Protein 3N07 (pdb70)

Secondary structure (DSSP, 8-state):
---EE-SSSEE-HHHHHHHHT--EEEE-STTTTS-S----TTS-------TTHHHHHHH---S-EEEEE-SS--HHHHH--TT---EEE-S-SSHHHHHHHHHHHH---GGGEEEEESSGGGTT---SSEEEE-TTS-HHHHHH-SEE-SSPTTTTHHHHHHHHHHHHTTSS---/--SEE-SSSEE-HHHHHHHHH--EEEE-STTTTS-SEE--TTS-----EEHHHHHHHHH---S-EEEEE-SS--HHHHH--TT---EEE-S-S-HHHHHHHHHHHHT--GGGEEEEESSGGGTT---SSEEEE-TTS-HHHHHH-SEE-SSPTTTTHHHHHHHHHHHHTT--/---EE-SSSEE-HHHHHHHHT--EEEE-STTTTS-SEE--TTS-------HHHHHHHHH---S-EEEEE-SS--HHHHH--TT---EEE-S-S-HHHHHHHHHHHH---GGGEEEEESSGGGTT---SSEEEE-TTS-HHHHHH-SEE-SSPTTTTHHHHHHHHHHHHTT--/--EE-SSSEE-HHHHHHHHT--EEEE--TTTTS-S----TTS-----EEHHHHHHHHH---S-EEEEE-SS--HHHHH--TTS--EEE-S-S-HHHHHHHHHHHHT--GGGEEEEESSGGGTT---SSEEEE-TTS-HHHHHH-SEE-SSPTTTTHHHHHHHHHHHHTT-TT-

Nearest PDB structures (foldseek):
  3n07-assembly1_A-1  TM=1.003E+00  e=1.003E-32  Vibrio cholerae
  3hyc-assembly3_E  TM=9.824E-01  e=2.670E-24  Escherichia coli B
  4nav-assembly1_D  TM=9.646E-01  e=1.075E-17  Xanthomonas campestris pv. campestris str. ATCC 33913
  2p9j-assembly1_H  TM=9.123E-01  e=9.333E-15  Aquifex aeolicus VF5
  2p9j-assembly1_F  TM=9.294E-01  e=1.301E-13  Aquifex aeolicus VF5

B-factor: mean 29.82, std 9.42, range [8.04, 76.94]

Foldseek 3Di:
DQWDDAPQGTAHVLLLVLLQQAQEEEEEPQFAQFVNDWDDPVPDIDTAGAPLLLVLLLVNCVNHAYAYAYLADDVNVVVVVVSVHDHYHYNDPQCVVSLVVVCVVPVDAQSNYAYEDQEDSRCVVVRHDAQEHEQNGDVVSVVVGSYYAPDTHRHCSSSRSSRSSCVSNVNHDDD/DCWDDAPAGTHGPVQLLLLQLAQEEEEEPAFAQFVNDWDDPVPDTDTAGDPLLLVLLLVCCVNHAYAYAYLADDPVVVVVVVSVHDRYHYNDQQVVVSLVVVCVVVVDAQSNYEYEDQEDSRCVNVRHNAYEHEQNGDVVSVVVGPYYAPATHRHCSSSSSSRSSCVSNVND/DQWDDAPAGTAHVVQLVLLQQAQEEEEEPQFAQFVNDWDDPVPDTDTAGEPLLLVLLLVNCVNRAYAYAYLADDPNVVVVVVSVHDHYHYNDPQRVVSVVVVCVVPVDAQSNYAYEYQEDSRPVNVRHNAQEHEQNGDVVSVVVGSYYAPDTHRHCSNSRSSSSSCVSNVND/DWDDFPAGTARVVLLVLLQQAQEEEEEPQFAQWLNDWDDDVPDTDTAGEPLLLVLLLLLCVNHAYAYAYLADDVVVVVVVVSVHDHYHYVDPPSVVSVVCVCVVVVPALSNYEYEYQEDVCVVVVSHNAYEYEQNGDVVSVVVGSYYAPDTHNHCSSSRSSRSSCVSNVRNDD

InterPro domains:
  IPR010023 KdsC family [PIRSF006118] (13-181)
  IPR010023 KdsC family [SFLDG01138] (20-177)
  IPR010023 KdsC family [TIGR01670] (23-175)
  IPR023214 HAD superfamily [G3DSA:3.40.50.1000] (1-185)
  IPR036412 HAD-like superfamily [SSF56784] (21-178)
  IPR050793 CMP-NeuNAc synthase [PTHR21485] (20-174)

Solvent-accessible surface area: 29106 Å² total

Structure (mmCIF, N/CA/C/O backbone):
data_3N07
#
_entry.id   3N07
#
_cell.length_a   63.946
_cell.length_b   77.109
_cell.length_c   78.500
_cell.angle_alpha   90.000
_cell.angle_beta   106.650
_cell.angle_gamma   90.000
#
_symmetry.space_group_name_H-M   'P 1 21 1'
#
loop_
_entity.id
_entity.type
_entity.pdbx_description
1 polymer '3-deoxy-D-manno-octulosonate 8-phosphate phosphatase'
2 non-polymer 'MAGNESIUM ION'
3 water water
#
loop_
_atom_site.group_PDB
_atom_site.id
_atom_site.type_symbol
_atom_site.label_atom_id
_atom_site.label_alt_id
_atom_site.label_comp_id
_atom_site.label_asym_id
_atom_site.label_entity_id
_atom_site.label_seq_id
_atom_site.pdbx_PDB_ins_code
_atom_site.Cartn_x
_atom_site.Cartn_y
_atom_site.Cartn_z
_atom_site.occupancy
_atom_site.B_iso_or_equiv
_atom_site.auth_seq_id
_atom_site.auth_comp_id
_atom_site.auth_asym_id
_atom_site.auth_atom_id
_atom_site.pdbx_PDB_model_num
ATOM 1 N N . SER A 1 4 ? 68.269 -5.111 57.128 1.00 48.83 2 SER A N 1
ATOM 2 C CA . SER A 1 4 ? 67.094 -4.211 57.346 1.00 46.79 2 SER A CA 1
ATOM 3 C C . SER A 1 4 ? 67.544 -2.755 57.371 1.00 45.90 2 SER A C 1
ATOM 4 O O . SER A 1 4 ? 68.565 -2.415 57.977 1.00 46.64 2 SER A O 1
ATOM 7 N N . SER A 1 5 ? 66.768 -1.896 56.723 1.00 44.48 3 SER A N 1
ATOM 8 C CA . SER A 1 5 ? 67.059 -0.467 56.732 1.00 43.06 3 SER A CA 1
ATOM 9 C C . SER A 1 5 ? 65.880 0.348 57.277 1.00 39.53 3 SER A C 1
ATOM 10 O O . SER A 1 5 ? 65.929 1.564 57.253 1.00 38.85 3 SER A O 1
ATOM 13 N N . THR A 1 6 ? 64.833 -0.303 57.788 1.00 37.43 4 THR A N 1
ATOM 14 C CA . THR A 1 6 ? 63.615 0.462 58.107 1.00 34.40 4 THR A CA 1
ATOM 15 C C . THR A 1 6 ? 63.671 1.272 59.411 1.00 33.68 4 THR A C 1
ATOM 16 O O . THR A 1 6 ? 64.433 0.955 60.338 1.00 34.42 4 THR A O 1
ATOM 20 N N . VAL A 1 7 ? 62.828 2.304 59.449 1.00 31.43 5 VAL A N 1
ATOM 21 C CA . VAL A 1 7 ? 62.664 3.180 60.598 1.00 30.61 5 VAL A CA 1
ATOM 22 C C . VAL A 1 7 ? 61.256 2.974 61.173 1.00 28.42 5 VAL A C 1
ATOM 23 O O . VAL A 1 7 ? 60.273 2.901 60.425 1.00 28.12 5 VAL A O 1
ATOM 27 N N . SER A 1 8 ? 61.163 2.848 62.499 1.00 27.55 6 SER A N 1
ATOM 28 C CA . SER A 1 8 ? 59.868 2.697 63.150 1.00 26.45 6 SER A CA 1
ATOM 29 C C . SER A 1 8 ? 59.045 3.982 63.125 1.00 25.57 6 SER A C 1
ATOM 30 O O . SER A 1 8 ? 59.574 5.098 63.312 1.00 25.79 6 SER A O 1
ATOM 33 N N . THR A 1 9 ? 57.741 3.816 62.934 1.00 23.57 7 THR A N 1
ATOM 34 C CA . THR A 1 9 ? 56.778 4.923 63.084 1.00 22.73 7 THR A CA 1
ATOM 35 C C . THR A 1 9 ? 55.819 4.521 64.193 1.00 23.18 7 THR A C 1
ATOM 36 O O . THR A 1 9 ? 55.998 3.481 64.833 1.00 24.96 7 THR A O 1
ATOM 40 N N . LEU A 1 10 ? 54.780 5.319 64.419 1.00 23.22 8 LEU A N 1
ATOM 41 C CA . LEU A 1 10 ? 53.769 4.942 65.402 1.00 23.75 8 LEU A CA 1
ATOM 42 C C . LEU A 1 10 ? 52.898 3.794 64.928 1.00 24.27 8 LEU A C 1
ATOM 43 O O . LEU A 1 10 ? 52.111 3.234 65.714 1.00 25.65 8 LEU A O 1
ATOM 48 N N . TYR A 1 11 ? 52.996 3.466 63.640 1.00 23.35 9 TYR A N 1
ATOM 49 C CA . TYR A 1 11 ? 52.078 2.504 63.027 1.00 24.14 9 TYR A CA 1
ATOM 50 C C . TYR A 1 11 ? 52.780 1.250 62.474 1.00 26.02 9 TYR A C 1
ATOM 51 O O . TYR A 1 11 ? 52.104 0.238 62.199 1.00 27.65 9 TYR A O 1
ATOM 60 N N . GLY A 1 12 ? 54.104 1.302 62.349 1.00 25.95 10 GLY A N 1
ATOM 61 C CA . GLY A 1 12 ? 54.845 0.223 61.696 1.00 27.60 10 GLY A CA 1
ATOM 62 C C . GLY A 1 12 ? 56.229 0.659 61.290 1.00 28.82 10 GLY A C 1
ATOM 63 O O . GLY A 1 12 ? 56.854 1.508 61.965 1.00 29.14 10 GLY A O 1
ATOM 64 N N . GLU A 1 13 ? 56.726 0.058 60.207 1.00 29.17 11 GLU A N 1
ATOM 65 C CA . GLU A 1 13 ? 58.076 0.341 59.702 1.00 29.07 11 GLU A CA 1
ATOM 66 C C . GLU A 1 13 ? 58.003 0.959 58.312 1.00 29.24 11 GLU A C 1
ATOM 67 O O . GLU A 1 13 ? 57.169 0.553 57.481 1.00 29.94 11 GLU A O 1
ATOM 73 N N . VAL A 1 14 ? 58.884 1.913 58.039 1.00 29.02 12 VAL A N 1
ATOM 74 C CA . VAL A 1 14 ? 59.006 2.477 56.704 1.00 30.17 12 VAL A CA 1
ATOM 75 C C . VAL A 1 14 ? 60.486 2.631 56.308 1.00 31.85 12 VAL A C 1
ATOM 76 O O . VAL A 1 14 ? 61.373 2.675 57.165 1.00 31.68 12 VAL A O 1
ATOM 80 N N . GLU A 1 15 ? 60.733 2.745 55.008 1.00 33.70 13 GLU A N 1
ATOM 81 C CA . GLU A 1 15 ? 62.069 3.022 54.505 1.00 35.39 13 GLU A CA 1
ATOM 82 C C . GLU A 1 15 ? 62.444 4.470 54.797 1.00 34.83 13 GLU A C 1
ATOM 83 O O . GLU A 1 15 ? 61.579 5.354 54.728 1.00 33.67 13 GLU A O 1
ATOM 89 N N . PRO A 1 16 ? 63.731 4.726 55.124 1.00 36.17 14 PRO A N 1
ATOM 90 C CA . PRO A 1 16 ? 64.147 6.106 55.348 1.00 35.86 14 PRO A CA 1
ATOM 91 C C . PRO A 1 16 ? 63.816 6.996 54.144 1.00 35.96 14 PRO A C 1
ATOM 92 O O . PRO A 1 16 ? 63.505 8.163 54.334 1.00 35.59 14 PRO A O 1
ATOM 96 N N . SER A 1 17 ? 63.886 6.442 52.928 1.00 36.55 15 SER A N 1
ATOM 97 C CA . SER A 1 17 ? 63.487 7.173 51.718 1.00 36.23 15 SER A CA 1
ATOM 98 C C . SER A 1 17 ? 62.089 7.826 51.836 1.00 33.84 15 SER A C 1
ATOM 99 O O . SER A 1 17 ? 61.894 8.956 51.391 1.00 33.83 15 SER A O 1
ATOM 102 N N . LEU A 1 18 ? 61.138 7.129 52.447 1.00 32.34 16 LEU A N 1
ATOM 103 C CA . LEU A 1 18 ? 59.772 7.665 52.608 1.00 31.10 16 LEU A CA 1
ATOM 104 C C . LEU A 1 18 ? 59.736 8.832 53.602 1.00 30.21 16 LEU A C 1
ATOM 105 O O . LEU A 1 18 ? 59.051 9.837 53.380 1.00 29.76 16 LEU A O 1
ATOM 110 N N . LEU A 1 19 ? 60.494 8.715 54.694 1.00 29.85 17 LEU A N 1
ATOM 111 C CA . LEU A 1 19 ? 60.586 9.806 55.662 1.00 29.81 17 LEU A CA 1
ATOM 112 C C . LEU A 1 19 ? 61.239 11.024 55.056 1.00 30.23 17 LEU A C 1
ATOM 113 O O . LEU A 1 19 ? 60.833 12.131 55.357 1.00 29.76 17 LEU A O 1
ATOM 118 N N . GLU A 1 20 ? 62.230 10.825 54.185 1.00 30.57 18 GLU A N 1
ATOM 119 C CA . GLU A 1 20 ? 62.824 11.943 53.434 1.00 32.47 18 GLU A CA 1
ATOM 120 C C . GLU A 1 20 ? 61.802 12.686 52.576 1.00 30.99 18 GLU A C 1
ATOM 121 O O . GLU A 1 20 ? 61.796 13.930 52.535 1.00 31.63 18 GLU A O 1
ATOM 127 N N . ILE A 1 21 ? 60.953 11.931 51.882 1.00 29.21 19 ILE A N 1
ATOM 128 C CA . ILE A 1 21 ? 59.900 12.544 51.092 1.00 29.10 19 ILE A CA 1
ATOM 129 C C . ILE A 1 21 ? 58.950 13.315 52.037 1.00 27.26 19 ILE A C 1
ATOM 130 O O . ILE A 1 21 ? 58.665 14.515 51.825 1.00 26.65 19 ILE A O 1
ATOM 135 N N . ALA A 1 22 ? 58.495 12.630 53.083 1.00 26.46 20 ALA A N 1
ATOM 136 C CA . ALA A 1 22 ? 57.500 13.196 54.004 1.00 25.68 20 ALA A CA 1
ATOM 137 C C . ALA A 1 22 ? 57.989 14.482 54.685 1.00 25.94 20 ALA A C 1
ATOM 138 O O . ALA A 1 22 ? 57.206 15.427 54.895 1.00 25.29 20 ALA A O 1
ATOM 140 N N . LYS A 1 23 ? 59.287 14.526 55.009 1.00 27.35 21 LYS A N 1
ATOM 141 C CA . LYS A 1 23 ? 59.892 15.697 55.676 1.00 28.50 21 LYS A CA 1
ATOM 142 C C . LYS A 1 23 ? 59.682 17.013 54.909 1.00 29.26 21 LYS A C 1
ATOM 143 O O . LYS A 1 23 ? 59.510 18.089 55.502 1.00 29.73 21 LYS A O 1
ATOM 149 N N . GLN A 1 24 ? 59.707 16.925 53.586 1.00 30.36 22 GLN A N 1
ATOM 150 C CA . GLN A 1 24 ? 59.718 18.123 52.773 1.00 31.31 22 GLN A CA 1
ATOM 151 C C . GLN A 1 24 ? 58.391 18.392 52.030 1.00 31.02 22 GLN A C 1
ATOM 152 O O . GLN A 1 24 ? 58.337 19.243 51.150 1.00 32.51 22 GLN A O 1
ATOM 158 N N . ILE A 1 25 ? 57.311 17.736 52.456 1.00 29.36 23 ILE A N 1
ATOM 159 C CA . ILE A 1 25 ? 55.987 18.000 51.897 1.00 28.25 23 ILE A CA 1
ATOM 160 C C . ILE A 1 25 ? 55.549 19.413 52.248 1.00 28.47 23 ILE A C 1
ATOM 161 O O . ILE A 1 25 ? 55.694 19.837 53.403 1.00 27.08 23 ILE A O 1
ATOM 166 N N . LYS A 1 26 ? 55.042 20.146 51.252 1.00 28.39 24 LYS A N 1
ATOM 167 C CA . LYS A 1 26 ? 54.460 21.483 51.481 1.00 28.92 24 LYS A CA 1
ATOM 168 C C . LYS A 1 26 ? 52.987 21.547 51.092 1.00 27.89 24 LYS A C 1
ATOM 169 O O . LYS A 1 26 ? 52.324 22.563 51.368 1.00 27.95 24 LYS A O 1
ATOM 175 N N . LEU A 1 27 ? 52.500 20.496 50.423 1.00 26.85 25 LEU A N 1
ATOM 176 C CA . LEU A 1 27 ? 51.108 20.401 49.969 1.00 25.75 25 LEU A CA 1
ATOM 177 C C . LEU A 1 27 ? 50.604 18.967 50.116 1.00 25.22 25 LEU A C 1
ATOM 178 O O . LEU A 1 27 ? 51.236 18.034 49.616 1.00 24.87 25 LEU A O 1
ATOM 183 N N . LEU A 1 28 ? 49.477 18.809 50.801 1.00 23.50 26 LEU A N 1
ATOM 184 C CA . LEU A 1 28 ? 48.849 17.504 50.947 1.00 23.75 26 LEU A CA 1
ATOM 185 C C . LEU A 1 28 ? 47.453 17.580 50.366 1.00 23.29 26 LEU A C 1
ATOM 186 O O . LEU A 1 28 ? 46.625 18.370 50.837 1.00 24.31 26 LEU A O 1
ATOM 191 N N . ILE A 1 29 ? 47.204 16.778 49.338 1.00 23.32 27 ILE A N 1
ATOM 192 C CA . ILE A 1 29 ? 45.905 16.749 48.664 1.00 22.94 27 ILE A CA 1
ATOM 193 C C . ILE A 1 29 ? 45.178 15.477 49.060 1.00 22.83 27 ILE A C 1
ATOM 194 O O . ILE A 1 29 ? 45.765 14.382 49.023 1.00 24.02 27 ILE A O 1
ATOM 199 N N . CYS A 1 30 ? 43.904 15.599 49.438 1.00 22.00 28 CYS A N 1
ATOM 200 C CA . CYS A 1 30 ? 43.149 14.418 49.876 1.00 21.80 28 CYS A CA 1
ATOM 201 C C . CYS A 1 30 ? 41.882 14.250 49.067 1.00 21.89 28 CYS A C 1
ATOM 202 O O . CYS A 1 30 ? 41.186 15.227 48.772 1.00 22.22 28 CYS A O 1
ATOM 205 N N . ASP A 1 31 ? 41.600 13.005 48.710 1.00 22.35 29 ASP A N 1
ATOM 206 C CA . ASP A 1 31 ? 40.244 12.579 48.397 1.00 22.14 29 ASP A CA 1
ATOM 207 C C . ASP A 1 31 ? 39.373 12.627 49.669 1.00 21.07 29 ASP A C 1
ATOM 208 O O . ASP A 1 31 ? 39.900 12.681 50.803 1.00 21.26 29 ASP A O 1
ATOM 213 N N . VAL A 1 32 ? 38.043 12.620 49.513 1.00 19.82 30 VAL A N 1
ATOM 214 C CA . VAL A 1 32 ? 37.146 12.593 50.686 1.00 19.23 30 VAL A CA 1
ATOM 215 C C . VAL A 1 32 ? 36.593 11.207 50.979 1.00 19.68 30 VAL A C 1
ATOM 216 O O . VAL A 1 32 ? 36.890 10.617 52.023 1.00 19.02 30 VAL A O 1
ATOM 220 N N . ASP A 1 33 ? 35.801 10.675 50.068 1.00 19.95 31 ASP A N 1
ATOM 221 C CA . ASP A 1 33 ? 35.079 9.423 50.372 1.00 20.14 31 ASP A CA 1
ATOM 222 C C . ASP A 1 33 ? 36.022 8.240 50.371 1.00 21.26 31 ASP A C 1
ATOM 223 O O . ASP A 1 33 ? 36.701 7.964 49.374 1.00 23.48 31 ASP A O 1
ATOM 228 N N . GLY A 1 34 ? 36.086 7.551 51.498 1.00 20.26 32 GLY A N 1
ATOM 229 C CA . GLY A 1 34 ? 37.009 6.433 51.634 1.00 20.58 32 GLY A CA 1
ATOM 230 C C . GLY A 1 34 ? 38.346 6.837 52.255 1.00 19.73 32 GLY A C 1
ATOM 231 O O . GLY A 1 34 ? 39.166 5.963 52.564 1.00 19.84 32 GLY A O 1
ATOM 232 N N . VAL A 1 35 ? 38.556 8.141 52.444 1.00 18.59 33 VAL A N 1
ATOM 233 C CA . VAL A 1 35 ? 39.804 8.682 53.033 1.00 18.62 33 VAL A CA 1
ATOM 234 C C . VAL A 1 35 ? 39.470 9.457 54.334 1.00 18.27 33 VAL A C 1
ATOM 235 O O . VAL A 1 35 ? 39.819 9.017 55.439 1.00 19.08 33 VAL A O 1
ATOM 239 N N . PHE A 1 36 ? 38.789 10.586 54.213 1.00 18.22 34 PHE A N 1
ATOM 240 C CA . PHE A 1 36 ? 38.220 11.268 55.390 1.00 16.98 34 PHE A CA 1
ATOM 241 C C . PHE A 1 36 ? 36.991 10.521 55.939 1.00 18.13 34 PHE A C 1
ATOM 242 O O . PHE A 1 36 ? 36.758 10.528 57.138 1.00 18.09 34 PHE A O 1
ATOM 250 N N . SER A 1 37 ? 36.248 9.837 55.060 1.00 19.52 35 SER A N 1
ATOM 251 C CA . SER A 1 37 ? 35.061 9.058 55.498 1.00 21.19 35 SER A CA 1
ATOM 252 C C . SER A 1 37 ? 35.343 7.574 55.374 1.00 22.33 35 SER A C 1
ATOM 253 O O . SER A 1 37 ? 36.345 7.175 54.789 1.00 22.27 35 SER A O 1
ATOM 256 N N . ASP A 1 38 ? 34.444 6.748 55.904 1.00 24.69 36 ASP A N 1
ATOM 257 C CA . ASP A 1 38 ? 34.560 5.288 55.727 1.00 26.64 36 ASP A CA 1
ATOM 258 C C . ASP A 1 38 ? 34.100 4.762 54.350 1.00 26.54 36 ASP A C 1
ATOM 259 O O . ASP A 1 38 ? 33.923 3.551 54.175 1.00 29.02 36 ASP A O 1
ATOM 264 N N . GLY A 1 39 ? 33.916 5.655 53.371 1.00 23.22 37 GLY A N 1
ATOM 265 C CA . GLY A 1 39 ? 33.440 5.277 52.049 1.00 22.04 37 GLY A CA 1
ATOM 266 C C . GLY A 1 39 ? 31.930 5.101 51.903 1.00 21.28 37 GLY A C 1
ATOM 267 O O . GLY A 1 39 ? 31.429 4.844 50.811 1.00 22.35 37 GLY A O 1
ATOM 268 N N . LEU A 1 40 ? 31.188 5.219 52.999 1.00 19.35 38 LEU A N 1
ATOM 269 C CA . LEU A 1 40 ? 29.741 5.079 52.909 1.00 19.09 38 LEU A CA 1
ATOM 270 C C . LEU A 1 40 ? 29.044 6.401 52.651 1.00 18.75 38 LEU A C 1
ATOM 271 O O . LEU A 1 40 ? 29.518 7.454 53.092 1.00 19.27 38 LEU A O 1
ATOM 276 N N . ILE A 1 41 ? 27.920 6.323 51.954 1.00 18.79 39 ILE A N 1
ATOM 277 C CA . ILE A 1 41 ? 27.015 7.425 51.728 1.00 19.27 39 ILE A CA 1
ATOM 278 C C . ILE A 1 41 ? 25.727 6.994 52.421 1.00 19.65 39 ILE A C 1
ATOM 279 O O . ILE A 1 41 ? 25.139 5.990 52.032 1.00 20.72 39 ILE A O 1
ATOM 284 N N . TYR A 1 42 ? 25.289 7.755 53.432 1.00 19.51 40 TYR A N 1
ATOM 285 C CA . TYR A 1 42 ? 24.019 7.510 54.122 1.00 19.26 40 TYR A CA 1
ATOM 286 C C . TYR A 1 42 ? 22.935 8.277 53.414 1.00 20.91 40 TYR A C 1
ATOM 287 O O . TYR A 1 42 ? 23.008 9.502 53.340 1.00 21.73 40 TYR A O 1
ATOM 312 N N . GLY A 1 44 ? 18.668 8.972 52.788 1.00 22.89 42 GLY A N 1
ATOM 313 C CA . GLY A 1 44 ? 17.345 8.878 53.435 1.00 23.46 42 GLY A CA 1
ATOM 314 C C . GLY A 1 44 ? 16.170 9.055 52.476 1.00 24.99 42 GLY A C 1
ATOM 315 O O . GLY A 1 44 ? 16.339 9.507 51.332 1.00 24.87 42 GLY A O 1
ATOM 316 N N . ASN A 1 45 ? 14.971 8.716 52.947 1.00 25.55 43 ASN A N 1
ATOM 317 C CA . ASN A 1 45 ? 13.779 8.723 52.111 1.00 28.40 43 ASN A CA 1
ATOM 318 C C . ASN A 1 45 ? 13.285 10.125 51.788 1.00 29.52 43 ASN A C 1
ATOM 319 O O . ASN A 1 45 ? 12.491 10.289 50.864 1.00 29.38 43 ASN A O 1
ATOM 324 N N . GLN A 1 46 ? 13.767 11.130 52.536 1.00 29.88 44 GLN A N 1
ATOM 325 C CA . GLN A 1 46 ? 13.475 12.543 52.188 1.00 31.39 44 GLN A CA 1
ATOM 326 C C . GLN A 1 46 ? 14.639 13.186 51.434 1.00 29.86 44 GLN A C 1
ATOM 327 O O . GLN A 1 46 ? 14.721 14.415 51.327 1.00 30.70 44 GLN A O 1
ATOM 333 N N . GLY A 1 47 ? 15.529 12.364 50.901 1.00 28.02 45 GLY A N 1
ATOM 334 C CA . GLY A 1 47 ? 16.723 12.853 50.205 1.00 27.10 45 GLY A CA 1
ATOM 335 C C . GLY A 1 47 ? 17.789 13.394 51.138 1.00 26.31 45 GLY A C 1
ATOM 336 O O . GLY A 1 47 ? 18.701 14.085 50.673 1.00 26.37 45 GLY A O 1
ATOM 337 N N . GLU A 1 48 ? 17.696 13.081 52.442 1.00 25.31 46 GLU A N 1
ATOM 338 C CA . GLU A 1 48 ? 18.780 13.402 53.392 1.00 25.29 46 GLU A CA 1
ATOM 339 C C . GLU A 1 48 ? 20.039 12.663 52.982 1.00 23.52 46 GLU A C 1
ATOM 340 O O . GLU A 1 48 ? 19.967 11.587 52.354 1.00 22.30 46 GLU A O 1
ATOM 346 N N . GLU A 1 49 ? 21.179 13.263 53.279 1.00 21.33 47 GLU A N 1
ATOM 347 C CA . GLU A 1 49 ? 22.448 12.575 53.089 1.00 21.25 47 GLU A CA 1
ATOM 348 C C . GLU A 1 49 ? 23.346 12.837 54.291 1.00 21.10 47 GLU A C 1
ATOM 349 O O . GLU A 1 49 ? 23.429 13.979 54.764 1.00 21.88 47 GLU A O 1
ATOM 355 N N . LEU A 1 50 ? 24.027 11.804 54.776 1.00 19.18 48 LEU A N 1
ATOM 356 C CA . LEU A 1 50 ? 25.058 11.980 55.825 1.00 18.25 48 LEU A CA 1
ATOM 357 C C . LEU A 1 50 ? 26.380 11.421 55.330 1.00 17.96 48 LEU A C 1
ATOM 358 O O . LEU A 1 50 ? 26.386 10.575 54.447 1.00 17.62 48 LEU A O 1
ATOM 363 N N . LYS A 1 51 ? 27.481 11.901 55.906 1.00 18.36 49 LYS A N 1
ATOM 364 C CA . LYS A 1 51 ? 28.802 11.326 55.664 1.00 18.75 49 LYS A CA 1
ATOM 365 C C . LYS A 1 51 ? 29.537 11.357 57.004 1.00 19.06 49 LYS A C 1
ATOM 366 O O . LYS A 1 51 ? 29.256 12.261 57.840 1.00 18.74 49 LYS A O 1
ATOM 372 N N . THR A 1 52 ? 30.411 10.367 57.270 1.00 18.67 50 THR A N 1
ATOM 373 C CA . THR A 1 52 ? 31.140 10.401 58.564 1.00 19.21 50 THR A CA 1
ATOM 374 C C . THR A 1 52 ? 32.556 10.961 58.418 1.00 18.30 50 THR A C 1
ATOM 375 O O . THR A 1 52 ? 33.199 10.841 57.363 1.00 18.94 50 THR A O 1
ATOM 379 N N . PHE A 1 53 ? 33.011 11.631 59.471 1.00 18.54 51 PHE A N 1
ATOM 380 C CA . PHE A 1 53 ? 34.388 12.105 59.618 1.00 17.61 51 PHE A CA 1
ATOM 381 C C . PHE A 1 53 ? 34.910 11.637 60.985 1.00 17.74 51 PHE A C 1
ATOM 382 O O . PHE A 1 53 ? 34.133 11.468 61.948 1.00 18.36 51 PHE A O 1
ATOM 390 N N . HIS A 1 54 ? 36.219 11.435 61.066 1.00 17.86 52 HIS A N 1
ATOM 391 C CA . HIS A 1 54 ? 36.775 10.902 62.306 1.00 18.79 52 HIS A CA 1
ATOM 392 C C . HIS A 1 54 ? 37.307 12.017 63.184 1.00 19.76 52 HIS A C 1
ATOM 393 O O . HIS A 1 54 ? 38.024 12.907 62.707 1.00 19.09 52 HIS A O 1
ATOM 400 N N . THR A 1 55 ? 36.995 11.931 64.466 1.00 19.72 53 THR A N 1
ATOM 401 C CA . THR A 1 55 ? 37.301 12.988 65.422 1.00 23.72 53 THR A CA 1
ATOM 402 C C . THR A 1 55 ? 38.794 13.284 65.556 1.00 24.01 53 THR A C 1
ATOM 403 O O . THR A 1 55 ? 39.148 14.409 65.891 1.00 27.19 53 THR A O 1
ATOM 407 N N . ARG A 1 56 ? 39.669 12.304 65.322 1.00 20.55 54 ARG A N 1
ATOM 408 C CA . ARG A 1 56 ? 41.098 12.565 65.537 1.00 21.33 54 ARG A CA 1
ATOM 409 C C . ARG A 1 56 ? 41.802 13.076 64.268 1.00 20.18 54 ARG A C 1
ATOM 410 O O . ARG A 1 56 ? 42.962 13.461 64.334 1.00 19.69 54 ARG A O 1
ATOM 418 N N . ASP A 1 57 ? 41.100 13.146 63.140 1.00 19.29 55 ASP A N 1
ATOM 419 C CA . ASP A 1 57 ? 41.764 13.625 61.888 1.00 19.19 55 ASP A CA 1
ATOM 420 C C . ASP A 1 57 ? 41.996 15.127 61.914 1.00 19.38 55 ASP A C 1
ATOM 421 O O . ASP A 1 57 ? 43.012 15.620 61.408 1.00 18.54 55 ASP A O 1
ATOM 426 N N . GLY A 1 58 ? 41.062 15.879 62.505 1.00 20.90 56 GLY A N 1
ATOM 427 C CA . GLY A 1 58 ? 41.223 17.338 62.593 1.00 22.49 56 GLY A CA 1
ATOM 428 C C . GLY A 1 58 ? 42.485 17.826 63.274 1.00 22.47 56 GLY A C 1
ATOM 429 O O . GLY A 1 58 ? 43.115 18.781 62.802 1.00 23.15 56 GLY A O 1
ATOM 430 N N . TYR A 1 59 ? 42.866 17.195 64.387 1.00 21.47 57 TYR A N 1
ATOM 431 C CA . TYR A 1 59 ? 44.093 17.580 65.071 1.00 22.47 57 TYR A CA 1
ATOM 432 C C . TYR A 1 59 ? 45.297 17.418 64.122 1.00 20.73 57 TYR A C 1
ATOM 433 O O . TYR A 1 59 ? 46.218 18.255 64.108 1.00 21.05 57 TYR A O 1
ATOM 442 N N . GLY A 1 60 ? 45.278 16.360 63.314 1.00 20.26 58 GLY A N 1
ATOM 443 C CA . GLY A 1 60 ? 46.403 16.089 62.430 1.00 19.29 58 GLY A CA 1
ATOM 444 C C . GLY A 1 60 ? 46.479 17.098 61.297 1.00 19.32 58 GLY A C 1
ATOM 445 O O . GLY A 1 60 ? 47.569 17.588 60.964 1.00 20.22 58 GLY A O 1
ATOM 446 N N . VAL A 1 61 ? 45.319 17.385 60.689 1.00 18.15 59 VAL A N 1
ATOM 447 C CA . VAL A 1 61 ? 45.266 18.366 59.600 1.00 19.76 59 VAL A CA 1
ATOM 448 C C . VAL A 1 61 ? 45.677 19.728 60.127 1.00 20.16 59 VAL A C 1
ATOM 449 O O . VAL A 1 61 ? 46.477 20.407 59.500 1.00 21.14 59 VAL A O 1
ATOM 453 N N . LYS A 1 62 ? 45.148 20.124 61.282 1.00 19.94 60 LYS A N 1
ATOM 454 C CA . LYS A 1 62 ? 45.545 21.407 61.862 1.00 22.12 60 LYS A CA 1
ATOM 455 C C . LYS A 1 62 ? 47.036 21.477 62.170 1.00 21.92 60 LYS A C 1
ATOM 456 O O . LYS A 1 62 ? 47.658 22.526 61.984 1.00 22.98 60 LYS A O 1
ATOM 462 N N . ALA A 1 63 ? 47.611 20.365 62.657 1.00 20.76 61 ALA A N 1
ATOM 463 C CA . ALA A 1 63 ? 49.029 20.344 62.981 1.00 20.79 61 ALA A CA 1
ATOM 464 C C . ALA A 1 63 ? 49.853 20.602 61.720 1.00 20.82 61 ALA A C 1
ATOM 465 O O . ALA A 1 63 ? 50.858 21.323 61.756 1.00 20.89 61 ALA A O 1
ATOM 467 N N . LEU A 1 64 ? 49.422 20.005 60.601 1.00 20.35 62 LEU A N 1
ATOM 468 C CA . LEU A 1 64 ? 50.096 20.223 59.317 1.00 22.71 62 LEU A CA 1
ATOM 469 C C . LEU A 1 64 ? 49.967 21.661 58.835 1.00 22.13 62 LEU A C 1
ATOM 470 O O . LEU A 1 64 ? 50.954 22.283 58.411 1.00 22.89 62 LEU A O 1
ATOM 483 N N . ASN A 1 66 ? 49.486 24.273 60.679 1.00 23.60 64 ASN A N 1
ATOM 484 C CA . ASN A 1 66 ? 50.300 25.093 61.563 1.00 25.65 64 ASN A CA 1
ATOM 485 C C . ASN A 1 66 ? 51.790 24.990 61.238 1.00 26.17 64 ASN A C 1
ATOM 486 O O . ASN A 1 66 ? 52.559 25.890 61.586 1.00 27.28 64 ASN A O 1
ATOM 491 N N . ALA A 1 67 ? 52.196 23.891 60.599 1.00 25.81 65 ALA A N 1
ATOM 492 C CA . ALA A 1 67 ? 53.570 23.735 60.076 1.00 27.27 65 ALA A CA 1
ATOM 493 C C . ALA A 1 67 ? 53.769 24.441 58.737 1.00 28.46 65 ALA A C 1
ATOM 494 O O . ALA A 1 67 ? 54.821 24.309 58.119 1.00 30.29 65 ALA A O 1
ATOM 496 N N . GLY A 1 68 ? 52.757 25.165 58.275 1.00 28.53 66 GLY A N 1
ATOM 497 C CA . GLY A 1 68 ? 52.839 25.866 56.987 1.00 28.99 66 GLY A CA 1
ATOM 498 C C . GLY A 1 68 ? 52.438 25.043 55.774 1.00 28.58 66 GLY A C 1
ATOM 499 O O . GLY A 1 68 ? 52.521 25.539 54.651 1.00 30.47 66 GLY A O 1
ATOM 500 N N . ILE A 1 69 ? 51.996 23.802 55.984 1.00 26.19 67 ILE A N 1
ATOM 501 C CA . ILE A 1 69 ? 51.646 22.902 54.863 1.00 26.05 67 ILE A CA 1
ATOM 502 C C . ILE A 1 69 ? 50.251 23.220 54.351 1.00 25.59 67 ILE A C 1
ATOM 503 O O . ILE A 1 69 ? 49.317 23.389 55.139 1.00 24.98 67 ILE A O 1
ATOM 508 N N . GLU A 1 70 ? 50.115 23.342 53.026 1.00 25.48 68 GLU A N 1
ATOM 509 C CA . GLU A 1 70 ? 48.809 23.606 52.401 1.00 26.58 68 GLU A CA 1
ATOM 510 C C . GLU A 1 70 ? 48.023 22.317 52.228 1.00 25.24 68 GLU A C 1
ATOM 511 O O . GLU A 1 70 ? 48.600 21.255 51.972 1.00 24.56 68 GLU A O 1
ATOM 517 N N . ILE A 1 71 ? 46.706 22.426 52.377 1.00 25.25 69 ILE A N 1
ATOM 518 C CA . ILE A 1 71 ? 45.790 21.287 52.229 1.00 23.90 69 ILE A CA 1
ATOM 519 C C . ILE A 1 71 ? 44.784 21.597 51.122 1.00 23.98 69 ILE A C 1
ATOM 520 O O . ILE A 1 71 ? 44.222 22.684 51.079 1.00 25.15 69 ILE A O 1
ATOM 525 N N . ALA A 1 72 ? 44.563 20.617 50.252 1.00 23.75 70 ALA A N 1
ATOM 526 C CA . ALA A 1 72 ? 43.564 20.735 49.188 1.00 23.13 70 ALA A CA 1
ATOM 527 C C . ALA A 1 72 ? 42.765 19.432 49.135 1.00 22.48 70 ALA A C 1
ATOM 528 O O . ALA A 1 72 ? 43.237 18.362 49.559 1.00 21.05 70 ALA A O 1
ATOM 530 N N . ILE A 1 73 ? 41.534 19.541 48.654 1.00 22.43 71 ILE A N 1
ATOM 531 C CA . ILE A 1 73 ? 40.583 18.444 48.666 1.00 22.24 71 ILE A CA 1
ATOM 532 C C . ILE A 1 73 ? 40.064 18.311 47.252 1.00 22.54 71 ILE A C 1
ATOM 533 O O . ILE A 1 73 ? 39.694 19.319 46.646 1.00 24.70 71 ILE A O 1
ATOM 538 N N . ILE A 1 74 ? 40.114 17.102 46.699 1.00 22.65 72 ILE A N 1
ATOM 539 C CA . ILE A 1 74 ? 39.522 16.856 45.379 1.00 23.75 72 ILE A CA 1
ATOM 540 C C . ILE A 1 74 ? 38.626 15.639 45.462 1.00 24.18 72 ILE A C 1
ATOM 541 O O . ILE A 1 74 ? 39.114 14.530 45.705 1.00 24.30 72 ILE A O 1
ATOM 546 N N . THR A 1 75 ? 37.325 15.845 45.230 1.00 24.83 73 THR A N 1
ATOM 547 C CA . THR A 1 75 ? 36.338 14.792 45.354 1.00 25.40 73 THR A CA 1
ATOM 548 C C . THR A 1 75 ? 35.435 14.789 44.106 1.00 26.65 73 THR A C 1
ATOM 549 O O . THR A 1 75 ? 35.272 15.817 43.446 1.00 26.91 73 THR A O 1
ATOM 553 N N . GLY A 1 76 ? 34.913 13.620 43.758 1.00 27.38 74 GLY A N 1
ATOM 554 C CA . GLY A 1 76 ? 34.069 13.470 42.567 1.00 30.27 74 GLY A CA 1
ATOM 555 C C . GLY A 1 76 ? 32.613 13.727 42.904 1.00 30.75 74 GLY A C 1
ATOM 556 O O . GLY A 1 76 ? 31.810 14.040 42.022 1.00 32.27 74 GLY A O 1
ATOM 557 N N . ARG A 1 77 ? 32.273 13.576 44.177 1.00 30.29 75 ARG A N 1
ATOM 558 C CA . ARG A 1 77 ? 30.905 13.801 44.644 1.00 30.63 75 ARG A CA 1
ATOM 559 C C . ARG A 1 77 ? 30.786 15.262 45.046 1.00 29.82 75 ARG A C 1
ATOM 560 O O . ARG A 1 77 ? 31.800 15.951 45.113 1.00 29.62 75 ARG A O 1
ATOM 568 N N . ARG A 1 78 ? 29.561 15.751 45.249 1.00 28.53 76 ARG A N 1
ATOM 569 C CA . ARG A 1 78 ? 29.391 17.129 45.721 1.00 28.53 76 ARG A CA 1
ATOM 570 C C . ARG A 1 78 ? 28.393 17.169 46.870 1.00 26.84 76 ARG A C 1
ATOM 571 O O . ARG A 1 78 ? 27.304 16.591 46.771 1.00 26.56 76 ARG A O 1
ATOM 579 N N . SER A 1 79 ? 28.750 17.872 47.946 1.00 25.22 77 SER A N 1
ATOM 580 C CA . SER A 1 79 ? 27.833 17.997 49.088 1.00 23.63 77 SER A CA 1
ATOM 581 C C . SER A 1 79 ? 28.132 19.247 49.902 1.00 23.02 77 SER A C 1
ATOM 582 O O . SER A 1 79 ? 29.291 19.686 50.008 1.00 21.91 77 SER A O 1
ATOM 585 N N . GLN A 1 80 ? 27.086 19.765 50.536 1.00 22.18 78 GLN A N 1
ATOM 586 C CA . GLN A 1 80 ? 27.271 20.827 51.494 1.00 22.02 78 GLN A CA 1
ATOM 587 C C . GLN A 1 80 ? 28.079 20.268 52.680 1.00 20.63 78 GLN A C 1
ATOM 588 O O . GLN A 1 80 ? 28.820 21.003 53.320 1.00 20.82 78 GLN A O 1
ATOM 594 N N . ILE A 1 81 ? 27.907 18.975 52.971 1.00 20.75 79 ILE A N 1
ATOM 595 C CA . ILE A 1 81 ? 28.637 18.334 54.058 1.00 20.25 79 ILE A CA 1
ATOM 596 C C . ILE A 1 81 ? 30.112 18.652 53.962 1.00 20.80 79 ILE A C 1
ATOM 597 O O . ILE A 1 81 ? 30.730 19.063 54.937 1.00 20.69 79 ILE A O 1
ATOM 602 N N . VAL A 1 82 ? 30.682 18.404 52.787 1.00 21.65 80 VAL A N 1
ATOM 603 C CA . VAL A 1 82 ? 32.113 18.584 52.589 1.00 21.49 80 VAL A CA 1
ATOM 604 C C . VAL A 1 82 ? 32.511 20.054 52.690 1.00 21.85 80 VAL A C 1
ATOM 605 O O . VAL A 1 82 ? 33.585 20.369 53.220 1.00 21.41 80 VAL A O 1
ATOM 609 N N A GLU A 1 83 ? 31.680 20.960 52.167 0.50 23.27 81 GLU A N 1
ATOM 610 N N B GLU A 1 83 ? 31.673 20.957 52.171 0.50 23.25 81 GLU A N 1
ATOM 611 C CA A GLU A 1 83 ? 31.980 22.385 52.325 0.50 24.08 81 GLU A CA 1
ATOM 612 C CA B GLU A 1 83 ? 31.951 22.391 52.310 0.50 24.02 81 GLU A CA 1
ATOM 613 C C A GLU A 1 83 ? 32.062 22.711 53.815 0.50 24.20 81 GLU A C 1
ATOM 614 C C B GLU A 1 83 ? 32.007 22.776 53.792 0.50 24.25 81 GLU A C 1
ATOM 615 O O A GLU A 1 83 ? 33.026 23.343 54.263 0.50 24.14 81 GLU A O 1
ATOM 616 O O B GLU A 1 83 ? 32.896 23.520 54.215 0.50 24.30 81 GLU A O 1
ATOM 627 N N . ASN A 1 84 ? 31.065 22.248 54.574 1.00 23.57 82 ASN A N 1
ATOM 628 C CA . ASN A 1 84 ? 30.965 22.546 56.004 1.00 24.55 82 ASN A CA 1
ATOM 629 C C . ASN A 1 84 ? 32.176 22.021 56.769 1.00 23.51 82 ASN A C 1
ATOM 630 O O . ASN A 1 84 ? 32.764 22.752 57.592 1.00 23.92 82 ASN A O 1
ATOM 635 N N . ARG A 1 85 ? 32.569 20.780 56.475 1.00 22.91 83 ARG A N 1
ATOM 636 C CA . ARG A 1 85 ? 33.630 20.132 57.238 1.00 22.42 83 ARG A CA 1
ATOM 637 C C . ARG A 1 85 ? 34.964 20.772 56.898 1.00 23.16 83 ARG A C 1
ATOM 638 O O . ARG A 1 85 ? 35.751 21.053 57.786 1.00 23.69 83 ARG A O 1
ATOM 654 N N . LYS A 1 87 ? 35.628 23.829 55.532 1.00 25.69 85 LYS A N 1
ATOM 655 C CA . LYS A 1 87 ? 35.686 25.211 56.043 1.00 27.93 85 LYS A CA 1
ATOM 656 C C . LYS A 1 87 ? 35.956 25.263 57.554 1.00 28.56 85 LYS A C 1
ATOM 657 O O . LYS A 1 87 ? 36.620 26.196 58.027 1.00 28.43 85 LYS A O 1
ATOM 663 N N . ALA A 1 88 ? 35.451 24.273 58.290 1.00 27.35 86 ALA A N 1
ATOM 664 C CA . ALA A 1 88 ? 35.695 24.196 59.747 1.00 27.76 86 ALA A CA 1
ATOM 665 C C . ALA A 1 88 ? 37.181 23.980 60.063 1.00 27.96 86 ALA A C 1
ATOM 666 O O . ALA A 1 88 ? 37.630 24.327 61.161 1.00 27.97 86 ALA A O 1
ATOM 668 N N . LEU A 1 89 ? 37.935 23.448 59.097 1.00 26.72 87 LEU A N 1
ATOM 669 C CA . LEU A 1 89 ? 39.408 23.326 59.181 1.00 27.28 87 LEU A CA 1
ATOM 670 C C . LEU A 1 89 ? 40.207 24.491 58.626 1.00 28.04 87 LEU A C 1
ATOM 671 O O . LEU A 1 89 ? 41.447 24.494 58.707 1.00 28.37 87 LEU A O 1
ATOM 676 N N . GLY A 1 90 ? 39.532 25.489 58.077 1.00 28.46 88 GLY A N 1
ATOM 677 C CA . GLY A 1 90 ? 40.232 26.646 57.554 1.00 29.59 88 GLY A CA 1
ATOM 678 C C . GLY A 1 90 ? 40.816 26.322 56.195 1.00 29.05 88 GLY A C 1
ATOM 679 O O . GLY A 1 90 ? 41.667 27.063 55.695 1.00 30.37 88 GLY A O 1
ATOM 680 N N . ILE A 1 91 ? 40.341 25.230 55.591 1.00 28.09 89 ILE A N 1
ATOM 681 C CA . ILE A 1 91 ? 40.756 24.821 54.237 1.00 28.01 89 ILE A CA 1
ATOM 682 C C . ILE A 1 91 ? 39.967 25.611 53.200 1.00 29.67 89 ILE A C 1
ATOM 683 O O . ILE A 1 91 ? 38.742 25.757 53.330 1.00 30.88 89 ILE A O 1
ATOM 688 N N . SER A 1 92 ? 40.649 26.127 52.180 1.00 31.05 90 SER A N 1
ATOM 689 C CA . SER A 1 92 ? 39.967 26.894 51.147 1.00 32.25 90 SER A CA 1
ATOM 690 C C . SER A 1 92 ? 39.942 26.229 49.768 1.00 31.59 90 SER A C 1
ATOM 691 O O . SER A 1 92 ? 39.056 26.524 48.949 1.00 31.92 90 SER A O 1
ATOM 694 N N . LEU A 1 93 ? 40.903 25.351 49.511 1.00 30.00 91 LEU A N 1
ATOM 695 C CA . LEU A 1 93 ? 41.043 24.761 48.186 1.00 29.92 91 LEU A CA 1
ATOM 696 C C . LEU A 1 93 ? 40.236 23.479 48.191 1.00 28.28 91 LEU A C 1
ATOM 697 O O . LEU A 1 93 ? 40.774 22.402 48.454 1.00 27.43 91 LEU A O 1
ATOM 702 N N . ILE A 1 94 ? 38.946 23.627 47.918 1.00 27.90 92 ILE A N 1
ATOM 703 C CA . ILE A 1 94 ? 37.980 22.520 47.937 1.00 27.41 92 ILE A CA 1
ATOM 704 C C . ILE A 1 94 ? 37.382 22.349 46.531 1.00 28.62 92 ILE A C 1
ATOM 705 O O . ILE A 1 94 ? 36.629 23.206 46.057 1.00 29.49 92 ILE A O 1
ATOM 710 N N . TYR A 1 95 ? 37.712 21.239 45.881 1.00 26.77 93 TYR A N 1
ATOM 711 C CA . TYR A 1 95 ? 37.238 20.959 44.528 1.00 28.03 93 TYR A CA 1
ATOM 712 C C . TYR A 1 95 ? 36.288 19.788 44.594 1.00 26.83 93 TYR A C 1
ATOM 713 O O . TYR A 1 95 ? 36.711 18.664 44.877 1.00 26.21 93 TYR A O 1
ATOM 722 N N . GLN A 1 96 ? 35.001 20.043 44.363 1.00 26.77 94 GLN A N 1
ATOM 723 C CA . GLN A 1 96 ? 34.019 18.965 44.434 1.00 24.95 94 GLN A CA 1
ATOM 724 C C . GLN A 1 96 ? 33.428 18.734 43.049 1.00 26.75 94 GLN A C 1
ATOM 725 O O . GLN A 1 96 ? 33.587 19.573 42.156 1.00 26.49 94 GLN A O 1
ATOM 731 N N . GLY A 1 97 ? 32.725 17.609 42.900 1.00 26.72 95 GLY A N 1
ATOM 732 C CA . GLY A 1 97 ? 32.109 17.250 41.616 1.00 28.90 95 GLY A CA 1
ATOM 733 C C . GLY A 1 97 ? 33.127 17.132 40.495 1.00 31.04 95 GLY A C 1
ATOM 734 O O . GLY A 1 97 ? 32.829 17.440 39.336 1.00 32.18 95 GLY A O 1
ATOM 735 N N . GLN A 1 98 ? 34.339 16.691 40.826 1.00 31.87 96 GLN A N 1
ATOM 736 C CA . GLN A 1 98 ? 35.410 16.530 39.830 1.00 34.59 96 GLN A CA 1
ATOM 737 C C . GLN A 1 98 ? 35.453 15.126 39.228 1.00 36.15 96 GLN A C 1
ATOM 738 O O . GLN A 1 98 ? 35.902 14.181 39.880 1.00 35.69 96 GLN A O 1
ATOM 744 N N . ASP A 1 99 ? 34.997 15.006 37.982 1.00 39.05 97 ASP A N 1
ATOM 745 C CA . ASP A 1 99 ? 35.008 13.729 37.266 1.00 41.50 97 ASP A CA 1
ATOM 746 C C . ASP A 1 99 ? 36.451 13.351 36.944 1.00 42.72 97 ASP A C 1
ATOM 747 O O . ASP A 1 99 ? 36.836 12.190 37.092 1.00 44.06 97 ASP A O 1
ATOM 752 N N . ASP A 1 100 ? 37.230 14.345 36.513 1.00 43.05 98 ASP A N 1
ATOM 753 C CA . ASP A 1 100 ? 38.652 14.188 36.223 1.00 42.81 98 ASP A CA 1
ATOM 754 C C . ASP A 1 100 ? 39.487 15.025 37.189 1.00 40.45 98 ASP A C 1
ATOM 755 O O . ASP A 1 100 ? 39.545 16.260 37.095 1.00 41.50 98 ASP A O 1
ATOM 760 N N . LYS A 1 101 ? 40.185 14.339 38.082 1.00 35.86 99 LYS A N 1
ATOM 761 C CA . LYS A 1 101 ? 40.897 15.018 39.139 1.00 33.49 99 LYS A CA 1
ATOM 762 C C . LYS A 1 101 ? 42.181 15.716 38.691 1.00 33.39 99 LYS A C 1
ATOM 763 O O . LYS A 1 101 ? 42.704 16.562 39.416 1.00 31.99 99 LYS A O 1
ATOM 769 N N . VAL A 1 102 ? 42.681 15.375 37.503 1.00 34.92 100 VAL A N 1
ATOM 770 C CA . VAL A 1 102 ? 43.899 16.009 36.993 1.00 36.24 100 VAL A CA 1
ATOM 771 C C . VAL A 1 102 ? 43.743 17.534 36.804 1.00 37.30 100 VAL A C 1
ATOM 772 O O . VAL A 1 102 ? 44.654 18.291 37.140 1.00 36.51 100 VAL A O 1
ATOM 776 N N . GLN A 1 103 ? 42.587 17.974 36.302 1.00 37.86 101 GLN A N 1
ATOM 777 C CA . GLN A 1 103 ? 42.325 19.404 36.090 1.00 39.79 101 GLN A CA 1
ATOM 778 C C . GLN A 1 103 ? 42.365 20.220 37.386 1.00 37.99 101 GLN A C 1
ATOM 779 O O . GLN A 1 103 ? 42.955 21.323 37.434 1.00 38.35 101 GLN A O 1
ATOM 785 N N . ALA A 1 104 ? 41.736 19.675 38.426 1.00 35.22 102 ALA A N 1
ATOM 786 C CA . ALA A 1 104 ? 41.744 20.303 39.731 1.00 33.65 102 ALA A CA 1
ATOM 787 C C . ALA A 1 104 ? 43.193 20.387 40.214 1.00 33.37 102 ALA A C 1
ATOM 788 O O . ALA A 1 104 ? 43.614 21.421 40.754 1.00 33.30 102 ALA A O 1
ATOM 790 N N . TYR A 1 105 ? 43.965 19.325 39.969 1.00 32.66 103 TYR A N 1
ATOM 791 C CA . TYR A 1 105 ? 45.346 19.297 40.439 1.00 33.18 103 TYR A CA 1
ATOM 792 C C . TYR A 1 105 ? 46.178 20.418 39.789 1.00 35.09 103 TYR A C 1
ATOM 793 O O . TYR A 1 105 ? 46.877 21.177 40.485 1.00 34.42 103 TYR A O 1
ATOM 802 N N . TYR A 1 106 ? 46.071 20.526 38.464 1.00 36.42 104 TYR A N 1
ATOM 803 C CA . TYR A 1 106 ? 46.720 21.584 37.714 1.00 38.90 104 TYR A CA 1
ATOM 804 C C . TYR A 1 106 ? 46.343 22.977 38.219 1.00 38.52 104 TYR A C 1
ATOM 805 O O . TYR A 1 106 ? 47.200 23.870 38.277 1.00 38.65 104 TYR A O 1
ATOM 814 N N . ASP A 1 107 ? 45.080 23.146 38.620 1.00 36.68 105 ASP A N 1
ATOM 815 C CA . ASP A 1 107 ? 44.611 24.428 39.139 1.00 36.96 105 ASP A CA 1
ATOM 816 C C . ASP A 1 107 ? 45.230 24.743 40.496 1.00 35.60 105 ASP A C 1
ATOM 817 O O . ASP A 1 107 ? 45.591 25.887 40.791 1.00 35.40 105 ASP A O 1
ATOM 822 N N . ILE A 1 108 ? 45.326 23.715 41.331 1.00 34.70 106 ILE A N 1
ATOM 823 C CA . ILE A 1 108 ? 45.993 23.850 42.615 1.00 35.41 106 ILE A CA 1
ATOM 824 C C . ILE A 1 108 ? 47.466 24.250 42.429 1.00 37.53 106 ILE A C 1
ATOM 825 O O . ILE A 1 108 ? 47.978 25.124 43.150 1.00 37.71 106 ILE A O 1
ATOM 830 N N A CYS A 1 109 ? 48.146 23.587 41.497 0.70 39.47 107 CYS A N 1
ATOM 831 N N B CYS A 1 109 ? 48.125 23.630 41.450 0.30 38.92 107 CYS A N 1
ATOM 832 C CA A CYS A 1 109 ? 49.528 23.938 41.144 0.70 42.67 107 CYS A CA 1
ATOM 833 C CA B CYS A 1 109 ? 49.535 23.899 41.131 0.30 40.94 107 CYS A CA 1
ATOM 834 C C A CYS A 1 109 ? 49.667 25.383 40.712 0.70 44.70 107 CYS A C 1
ATOM 835 C C B CYS A 1 109 ? 49.781 25.273 40.479 0.30 43.83 107 CYS A C 1
ATOM 836 O O A CYS A 1 109 ? 50.601 26.067 41.130 0.70 46.00 107 CYS A O 1
ATOM 837 O O B CYS A 1 109 ? 50.898 25.794 40.511 0.30 44.92 107 CYS A O 1
ATOM 842 N N . GLN A 1 110 ? 48.743 25.838 39.873 1.00 45.50 108 GLN A N 1
ATOM 843 C CA . GLN A 1 110 ? 48.758 27.214 39.405 1.00 48.46 108 GLN A CA 1
ATOM 844 C C . GLN A 1 110 ? 48.700 28.166 40.603 1.00 47.84 108 GLN A C 1
ATOM 845 O O . GLN A 1 110 ? 49.576 29.026 40.761 1.00 49.39 108 GLN A O 1
ATOM 851 N N . LYS A 1 111 ? 47.678 27.978 41.442 1.00 45.58 109 LYS A N 1
ATOM 852 C CA . LYS A 1 111 ? 47.394 28.832 42.599 1.00 44.98 109 LYS A CA 1
ATOM 853 C C . LYS A 1 111 ? 48.521 28.912 43.624 1.00 44.18 109 LYS A C 1
ATOM 854 O O . LYS A 1 111 ? 48.901 29.997 44.042 1.00 44.97 109 LYS A O 1
ATOM 860 N N . LEU A 1 112 ? 49.066 27.764 44.015 1.00 42.22 110 LEU A N 1
ATOM 861 C CA . LEU A 1 112 ? 50.016 27.715 45.134 1.00 41.22 110 LEU A CA 1
ATOM 862 C C . LEU A 1 112 ? 51.462 27.731 44.698 1.00 42.42 110 LEU A C 1
ATOM 863 O O . LEU A 1 112 ? 52.345 28.071 45.499 1.00 43.02 110 LEU A O 1
ATOM 868 N N . ALA A 1 113 ? 51.702 27.347 43.445 1.00 43.39 111 ALA A N 1
ATOM 869 C CA . ALA A 1 113 ? 53.063 27.226 42.890 1.00 44.00 111 ALA A CA 1
ATOM 870 C C . ALA A 1 113 ? 53.946 26.247 43.679 1.00 42.48 111 ALA A C 1
ATOM 871 O O . ALA A 1 113 ? 55.153 26.456 43.825 1.00 43.77 111 ALA A O 1
ATOM 873 N N . ILE A 1 114 ? 53.329 25.191 44.208 1.00 39.92 112 ILE A N 1
ATOM 874 C CA . ILE A 1 114 ? 54.066 24.147 44.919 1.00 38.06 112 ILE A CA 1
ATOM 875 C C . ILE A 1 114 ? 54.318 23.007 43.942 1.00 38.89 112 ILE A C 1
ATOM 876 O O . ILE A 1 114 ? 53.411 22.611 43.197 1.00 39.27 112 ILE A O 1
ATOM 881 N N . ALA A 1 115 ? 55.562 22.529 43.906 1.00 39.23 113 ALA A N 1
ATOM 882 C CA . ALA A 1 115 ? 55.989 21.534 42.912 1.00 39.90 113 ALA A CA 1
ATOM 883 C C . ALA A 1 115 ? 55.572 20.110 43.291 1.00 38.22 113 ALA A C 1
ATOM 884 O O . ALA A 1 115 ? 55.337 19.833 44.474 1.00 35.94 113 ALA A O 1
ATOM 886 N N . PRO A 1 116 ? 55.466 19.202 42.295 1.00 38.91 114 PRO A N 1
ATOM 887 C CA . PRO A 1 116 ? 55.008 17.827 42.614 1.00 37.78 114 PRO A CA 1
ATOM 888 C C . PRO A 1 116 ? 55.923 17.102 43.591 1.00 35.92 114 PRO A C 1
ATOM 889 O O . PRO A 1 116 ? 55.474 16.236 44.339 1.00 34.88 114 PRO A O 1
ATOM 893 N N . GLU A 1 117 ? 57.201 17.454 43.573 1.00 37.22 115 GLU A N 1
ATOM 894 C CA . GLU A 1 117 ? 58.194 16.864 44.476 1.00 36.64 115 GLU A CA 1
ATOM 895 C C . GLU A 1 117 ? 57.915 17.161 45.951 1.00 34.56 115 GLU A C 1
ATOM 896 O O . GLU A 1 117 ? 58.361 16.430 46.842 1.00 33.89 115 GLU A O 1
ATOM 902 N N . GLN A 1 118 ? 57.178 18.235 46.206 1.00 34.03 116 GLN A N 1
ATOM 903 C CA . GLN A 1 118 ? 56.855 18.622 47.576 1.00 32.66 116 GLN A CA 1
ATOM 904 C C . GLN A 1 118 ? 55.382 18.374 47.847 1.00 31.39 116 GLN A C 1
ATOM 905 O O . GLN A 1 118 ? 54.773 18.955 48.770 1.00 30.33 116 GLN A O 1
ATOM 911 N N . THR A 1 119 ? 54.801 17.477 47.062 1.00 30.17 117 THR A N 1
ATOM 912 C CA . THR A 1 119 ? 53.354 17.236 47.190 1.00 28.86 117 THR A CA 1
ATOM 913 C C . THR A 1 119 ? 53.047 15.788 47.558 1.00 27.41 117 THR A C 1
ATOM 914 O O . THR A 1 119 ? 53.730 14.858 47.113 1.00 27.51 117 THR A O 1
ATOM 918 N N . GLY A 1 120 ? 52.026 15.619 48.397 1.00 25.69 118 GLY A N 1
ATOM 919 C CA . GLY A 1 120 ? 51.486 14.298 48.706 1.00 24.38 118 GLY A CA 1
ATOM 920 C C . GLY A 1 120 ? 50.018 14.215 48.347 1.00 23.75 118 GLY A C 1
ATOM 921 O O . GLY A 1 120 ? 49.336 15.260 48.247 1.00 23.73 118 GLY A O 1
ATOM 922 N N . TYR A 1 121 ? 49.527 12.986 48.146 1.00 22.71 119 TYR A N 1
ATOM 923 C CA . TYR A 1 121 ? 48.120 12.749 47.891 1.00 22.61 119 TYR A CA 1
ATOM 924 C C . TYR A 1 121 ? 47.634 11.489 48.599 1.00 22.31 119 TYR A C 1
ATOM 925 O O . TYR A 1 121 ? 48.270 10.448 48.491 1.00 23.27 119 TYR A O 1
ATOM 934 N N . ILE A 1 122 ? 46.487 11.569 49.275 1.00 21.53 120 ILE A N 1
ATOM 935 C CA . ILE A 1 122 ? 45.890 10.402 49.916 1.00 21.38 120 ILE A CA 1
ATOM 936 C C . ILE A 1 122 ? 44.605 9.994 49.158 1.00 21.21 120 ILE A C 1
ATOM 937 O O . ILE A 1 122 ? 43.628 10.748 49.124 1.00 20.26 120 ILE A O 1
ATOM 942 N N . GLY A 1 123 ? 44.611 8.792 48.588 1.00 21.65 121 GLY A N 1
ATOM 943 C CA . GLY A 1 123 ? 43.423 8.300 47.874 1.00 22.53 121 GLY A CA 1
ATOM 944 C C . GLY A 1 123 ? 42.967 6.922 48.302 1.00 23.60 121 GLY A C 1
ATOM 945 O O . GLY A 1 123 ? 43.596 6.285 49.182 1.00 22.74 121 GLY A O 1
ATOM 946 N N . ASP A 1 124 ? 41.862 6.452 47.701 1.00 22.75 122 ASP A N 1
ATOM 947 C CA . ASP A 1 124 ? 41.369 5.111 47.994 1.00 22.36 122 ASP A CA 1
ATOM 948 C C . ASP A 1 124 ? 40.888 4.336 46.766 1.00 23.88 122 ASP A C 1
ATOM 949 O O . ASP A 1 124 ? 40.516 3.181 46.905 1.00 24.53 122 ASP A O 1
ATOM 954 N N . ASP A 1 125 ? 40.890 4.955 45.584 1.00 24.16 123 ASP A N 1
ATOM 955 C CA . ASP A 1 125 ? 40.390 4.274 44.382 1.00 26.15 123 ASP A CA 1
ATOM 956 C C . ASP A 1 125 ? 41.123 4.728 43.115 1.00 26.96 123 ASP A C 1
ATOM 957 O O . ASP A 1 125 ? 41.952 5.641 43.165 1.00 26.24 123 ASP A O 1
ATOM 962 N N . LEU A 1 126 ? 40.828 4.084 41.987 1.00 28.69 124 LEU A N 1
ATOM 963 C CA . LEU A 1 126 ? 41.637 4.232 40.778 1.00 30.49 124 LEU A CA 1
ATOM 964 C C . LEU A 1 126 ? 41.594 5.634 40.191 1.00 30.80 124 LEU A C 1
ATOM 965 O O . LEU A 1 126 ? 42.573 6.074 39.554 1.00 31.07 124 LEU A O 1
ATOM 970 N N . ILE A 1 127 ? 40.482 6.337 40.420 1.00 30.17 125 ILE A N 1
ATOM 971 C CA . ILE A 1 127 ? 40.330 7.729 39.962 1.00 31.43 125 ILE A CA 1
ATOM 972 C C . ILE A 1 127 ? 41.368 8.666 40.609 1.00 30.53 125 ILE A C 1
ATOM 973 O O . ILE A 1 127 ? 41.655 9.743 40.109 1.00 30.93 125 ILE A O 1
ATOM 978 N N . ASP A 1 128 ? 41.943 8.226 41.723 1.00 28.37 126 ASP A N 1
ATOM 979 C CA . ASP A 1 128 ? 42.931 9.023 42.419 1.00 28.28 126 ASP A CA 1
ATOM 980 C C . ASP A 1 128 ? 44.306 8.858 41.803 1.00 29.46 126 ASP A C 1
ATOM 981 O O . ASP A 1 128 ? 45.155 9.739 41.972 1.00 29.56 126 ASP A O 1
ATOM 986 N N . TRP A 1 129 ? 44.518 7.760 41.071 1.00 29.83 127 TRP A N 1
ATOM 987 C CA . TRP A 1 129 ? 45.859 7.439 40.595 1.00 30.68 127 TRP A CA 1
ATOM 988 C C . TRP A 1 129 ? 46.453 8.476 39.615 1.00 31.97 127 TRP A C 1
ATOM 989 O O . TRP A 1 129 ? 47.642 8.745 39.701 1.00 32.98 127 TRP A O 1
ATOM 1000 N N . PRO A 1 130 ? 45.643 9.030 38.677 1.00 32.88 128 PRO A N 1
ATOM 1001 C CA . PRO A 1 130 ? 46.247 9.996 37.755 1.00 34.42 128 PRO A CA 1
ATOM 1002 C C . PRO A 1 130 ? 46.863 11.227 38.423 1.00 33.23 128 PRO A C 1
ATOM 1003 O O . PRO A 1 130 ? 47.806 11.800 37.880 1.00 35.57 128 PRO A O 1
ATOM 1007 N N . VAL A 1 131 ? 46.336 11.644 39.564 1.00 32.22 129 VAL A N 1
ATOM 1008 C CA . VAL A 1 131 ? 46.988 12.710 40.334 1.00 30.93 129 VAL A CA 1
ATOM 1009 C C . VAL A 1 131 ? 48.150 12.164 41.170 1.00 30.81 129 VAL A C 1
ATOM 1010 O O . VAL A 1 131 ? 49.236 12.756 41.199 1.00 31.31 129 VAL A O 1
ATOM 1030 N N . GLU A 1 133 ? 50.110 9.646 40.750 1.00 33.06 131 GLU A N 1
ATOM 1031 C CA . GLU A 1 133 ? 51.248 9.263 39.933 1.00 35.40 131 GLU A CA 1
ATOM 1032 C C . GLU A 1 133 ? 52.192 10.443 39.706 1.00 36.19 131 GLU A C 1
ATOM 1033 O O . GLU A 1 133 ? 53.394 10.260 39.518 1.00 38.15 131 GLU A O 1
ATOM 1039 N N . LYS A 1 134 ? 51.642 11.652 39.738 1.00 35.36 132 LYS A N 1
ATOM 1040 C CA . LYS A 1 134 ? 52.402 12.854 39.443 1.00 36.54 132 LYS A CA 1
ATOM 1041 C C . LYS A 1 134 ? 53.210 13.383 40.621 1.00 35.53 132 LYS A C 1
ATOM 1042 O O . LYS A 1 134 ? 54.132 14.175 40.425 1.00 35.77 132 LYS A O 1
ATOM 1048 N N . VAL A 1 135 ? 52.865 12.957 41.829 1.00 33.43 133 VAL A N 1
ATOM 1049 C CA . VAL A 1 135 ? 53.453 13.532 43.048 1.00 32.84 133 VAL A CA 1
ATOM 1050 C C . VAL A 1 135 ? 54.373 12.576 43.825 1.00 32.50 133 VAL A C 1
ATOM 1051 O O . VAL A 1 135 ? 54.444 11.384 43.520 1.00 33.24 133 VAL A O 1
ATOM 1055 N N . ALA A 1 136 ? 55.057 13.108 44.836 1.00 31.45 134 ALA A N 1
ATOM 1056 C CA . ALA A 1 136 ? 56.102 12.380 45.538 1.00 32.28 134 ALA A CA 1
ATOM 1057 C C . ALA A 1 136 ? 55.606 11.406 46.589 1.00 30.96 134 ALA A C 1
ATOM 1058 O O . ALA A 1 136 ? 56.152 10.312 46.712 1.00 31.60 134 ALA A O 1
ATOM 1060 N N . LEU A 1 137 ? 54.592 11.809 47.366 1.00 29.11 135 LEU A N 1
ATOM 1061 C CA . LEU A 1 137 ? 54.090 10.957 48.430 1.00 28.09 135 LEU A CA 1
ATOM 1062 C C . LEU A 1 137 ? 52.717 10.482 47.975 1.00 28.47 135 LEU A C 1
ATOM 1063 O O . LEU A 1 137 ? 51.813 11.295 47.777 1.00 28.88 135 LEU A O 1
ATOM 1068 N N . ARG A 1 138 ? 52.595 9.170 47.812 1.00 27.86 136 ARG A N 1
ATOM 1069 C CA . ARG A 1 138 ? 51.477 8.530 47.129 1.00 26.96 136 ARG A CA 1
ATOM 1070 C C . ARG A 1 138 ? 50.831 7.538 48.093 1.00 25.52 136 ARG A C 1
ATOM 1071 O O . ARG A 1 138 ? 51.265 6.393 48.219 1.00 26.15 136 ARG A O 1
ATOM 1079 N N . VAL A 1 139 ? 49.796 7.990 48.776 1.00 23.63 137 VAL A N 1
ATOM 1080 C CA . VAL A 1 139 ? 49.233 7.213 49.872 1.00 22.59 137 VAL A CA 1
ATOM 1081 C C . VAL A 1 139 ? 47.920 6.561 49.455 1.00 23.12 137 VAL A C 1
ATOM 1082 O O . VAL A 1 139 ? 47.012 7.238 48.964 1.00 21.95 137 VAL A O 1
ATOM 1086 N N . CYS A 1 140 ? 47.828 5.249 49.657 1.00 22.52 138 CYS A N 1
ATOM 1087 C CA . CYS A 1 140 ? 46.534 4.559 49.615 1.00 21.74 138 CYS A CA 1
ATOM 1088 C C . CYS A 1 140 ? 46.157 4.161 51.036 1.00 21.49 138 CYS A C 1
ATOM 1089 O O . CYS A 1 140 ? 47.005 3.649 51.793 1.00 22.13 138 CYS A O 1
ATOM 1092 N N . VAL A 1 141 ? 44.898 4.393 51.415 1.00 19.99 139 VAL A N 1
ATOM 1093 C CA . VAL A 1 141 ? 44.454 3.957 52.761 1.00 20.07 139 VAL A CA 1
ATOM 1094 C C . VAL A 1 141 ? 44.398 2.421 52.878 1.00 20.38 139 VAL A C 1
ATOM 1095 O O . VAL A 1 141 ? 44.277 1.723 51.863 1.00 20.79 139 VAL A O 1
ATOM 1099 N N . ALA A 1 142 ? 44.459 1.896 54.116 1.00 21.10 140 ALA A N 1
ATOM 1100 C CA . ALA A 1 142 ? 44.546 0.429 54.349 1.00 21.51 140 ALA A CA 1
ATOM 1101 C C . ALA A 1 142 ? 43.552 -0.384 53.533 1.00 23.03 140 ALA A C 1
ATOM 1102 O O . ALA A 1 142 ? 43.917 -1.380 52.905 1.00 25.12 140 ALA A O 1
ATOM 1104 N N . ASP A 1 143 ? 42.303 0.067 53.530 1.00 23.09 141 ASP A N 1
ATOM 1105 C CA . ASP A 1 143 ? 41.220 -0.659 52.874 1.00 23.54 141 ASP A CA 1
ATOM 1106 C C . ASP A 1 143 ? 40.835 -0.012 51.537 1.00 24.11 141 ASP A C 1
ATOM 1107 O O . ASP A 1 143 ? 39.701 -0.170 51.073 1.00 24.91 141 ASP A O 1
ATOM 1112 N N . GLY A 1 144 ? 41.775 0.693 50.915 1.00 22.87 142 GLY A N 1
ATOM 1113 C CA . GLY A 1 144 ? 41.553 1.248 49.577 1.00 24.07 142 GLY A CA 1
ATOM 1114 C C . GLY A 1 144 ? 41.521 0.141 48.529 1.00 25.52 142 GLY A C 1
ATOM 1115 O O . GLY A 1 144 ? 41.827 -1.040 48.814 1.00 26.59 142 GLY A O 1
ATOM 1116 N N . HIS A 1 145 ? 41.164 0.495 47.296 1.00 26.48 143 HIS A N 1
ATOM 1117 C CA . HIS A 1 145 ? 41.093 -0.526 46.273 1.00 27.05 143 HIS A CA 1
ATOM 1118 C C . HIS A 1 145 ? 42.448 -1.217 46.069 1.00 28.41 143 HIS A C 1
ATOM 1119 O O . HIS A 1 145 ? 43.474 -0.548 45.969 1.00 28.06 143 HIS A O 1
ATOM 1126 N N . PRO A 1 146 ? 42.464 -2.567 46.031 1.00 29.56 144 PRO A N 1
ATOM 1127 C CA . PRO A 1 146 ? 43.758 -3.267 45.986 1.00 31.24 144 PRO A CA 1
ATOM 1128 C C . PRO A 1 146 ? 44.671 -2.860 44.820 1.00 32.38 144 PRO A C 1
ATOM 1129 O O . PRO A 1 146 ? 45.892 -2.873 44.976 1.00 32.59 144 PRO A O 1
ATOM 1133 N N . LEU A 1 147 ? 44.108 -2.490 43.669 1.00 33.07 145 LEU A N 1
ATOM 1134 C CA . LEU A 1 147 ? 44.974 -1.987 42.577 1.00 34.47 145 LEU A CA 1
ATOM 1135 C C . LEU A 1 147 ? 45.729 -0.690 42.938 1.00 33.47 145 LEU A C 1
ATOM 1136 O O . LEU A 1 147 ? 46.900 -0.533 42.600 1.00 33.58 145 LEU A O 1
ATOM 1141 N N . LEU A 1 148 ? 45.064 0.234 43.622 1.00 30.77 146 LEU A N 1
ATOM 1142 C CA . LEU A 1 148 ? 45.729 1.476 44.076 1.00 29.99 146 LEU A CA 1
ATOM 1143 C C . LEU A 1 148 ? 46.799 1.171 45.130 1.00 30.13 146 LEU A C 1
ATOM 1144 O O . LEU A 1 148 ? 47.885 1.745 45.096 1.00 31.02 146 LEU A O 1
ATOM 1149 N N . ALA A 1 149 ? 46.484 0.268 46.059 1.00 29.82 147 ALA A N 1
ATOM 1150 C CA . ALA A 1 149 ? 47.419 -0.121 47.118 1.00 28.84 147 ALA A CA 1
ATOM 1151 C C . ALA A 1 149 ? 48.708 -0.678 46.521 1.00 31.18 147 ALA A C 1
ATOM 1152 O O . ALA A 1 149 ? 49.781 -0.418 47.045 1.00 32.00 147 ALA A O 1
ATOM 1154 N N . GLN A 1 150 ? 48.590 -1.396 45.401 1.00 31.83 148 GLN A N 1
ATOM 1155 C CA . GLN A 1 150 ? 49.762 -1.910 44.673 1.00 34.70 148 GLN A CA 1
ATOM 1156 C C . GLN A 1 150 ? 50.659 -0.783 44.181 1.00 34.26 148 GLN A C 1
ATOM 1157 O O . GLN A 1 150 ? 51.881 -0.942 44.124 1.00 35.91 148 GLN A O 1
ATOM 1163 N N . ARG A 1 151 ? 50.057 0.351 43.827 1.00 32.75 149 ARG A N 1
ATOM 1164 C CA . ARG A 1 151 ? 50.780 1.467 43.206 1.00 33.63 149 ARG A CA 1
ATOM 1165 C C . ARG A 1 151 ? 51.360 2.502 44.170 1.00 32.09 149 ARG A C 1
ATOM 1166 O O . ARG A 1 151 ? 52.246 3.255 43.784 1.00 32.42 149 ARG A O 1
ATOM 1174 N N . ALA A 1 152 ? 50.832 2.547 45.400 1.00 29.87 150 ALA A N 1
ATOM 1175 C CA . ALA A 1 152 ? 51.225 3.504 46.441 1.00 28.82 150 ALA A CA 1
ATOM 1176 C C . ALA A 1 152 ? 52.657 3.328 46.952 1.00 29.81 150 ALA A C 1
ATOM 1177 O O . ALA A 1 152 ? 53.201 2.234 46.887 1.00 31.54 150 ALA A O 1
ATOM 1179 N N . ASN A 1 153 ? 53.262 4.393 47.467 1.00 29.20 151 ASN A N 1
ATOM 1180 C CA . ASN A 1 153 ? 54.520 4.229 48.190 1.00 29.64 151 ASN A CA 1
ATOM 1181 C C . ASN A 1 153 ? 54.374 4.215 49.706 1.00 28.65 151 ASN A C 1
ATOM 1182 O O . ASN A 1 153 ? 55.348 3.909 50.412 1.00 29.10 151 ASN A O 1
ATOM 1187 N N . TYR A 1 154 ? 53.163 4.535 50.193 1.00 27.05 152 TYR A N 1
ATOM 1188 C CA . TYR A 1 154 ? 52.780 4.314 51.569 1.00 26.39 152 TYR A CA 1
ATOM 1189 C C . TYR A 1 154 ? 51.338 3.826 51.608 1.00 25.90 152 TYR A C 1
ATOM 1190 O O . TYR A 1 154 ? 50.440 4.468 51.037 1.00 25.86 152 TYR A O 1
ATOM 1199 N N . VAL A 1 155 ? 51.127 2.679 52.246 1.00 25.53 153 VAL A N 1
ATOM 1200 C CA . VAL A 1 155 ? 49.783 2.172 52.487 1.00 24.79 153 VAL A CA 1
ATOM 1201 C C . VAL A 1 155 ? 49.497 2.334 53.973 1.00 24.20 153 VAL A C 1
ATOM 1202 O O . VAL A 1 155 ? 50.249 1.792 54.816 1.00 25.17 153 VAL A O 1
ATOM 1206 N N . THR A 1 156 ? 48.431 3.061 54.315 1.00 22.39 154 THR A N 1
ATOM 1207 C CA . THR A 1 156 ? 48.195 3.304 55.740 1.00 21.61 154 THR A CA 1
ATOM 1208 C C . THR A 1 156 ? 47.826 2.003 56.456 1.00 21.88 154 THR A C 1
ATOM 1209 O O . THR A 1 156 ? 47.307 1.033 55.839 1.00 22.12 154 THR A O 1
ATOM 1213 N N . HIS A 1 157 ? 48.125 1.985 57.750 1.00 21.52 155 HIS A N 1
ATOM 1214 C CA . HIS A 1 157 ? 47.719 0.909 58.653 1.00 22.40 155 HIS A CA 1
ATOM 1215 C C . HIS A 1 157 ? 46.276 1.079 59.085 1.00 20.89 155 HIS A C 1
ATOM 1216 O O . HIS A 1 157 ? 45.528 0.099 59.223 1.00 21.08 155 HIS A O 1
ATOM 1223 N N . ILE A 1 158 ? 45.880 2.330 59.304 1.00 20.24 156 ILE A N 1
ATOM 1224 C CA . ILE A 1 158 ? 44.518 2.655 59.780 1.00 18.71 156 ILE A CA 1
ATOM 1225 C C . ILE A 1 158 ? 43.554 2.773 58.557 1.00 18.74 156 ILE A C 1
ATOM 1226 O O . ILE A 1 158 ? 43.927 3.294 57.512 1.00 18.63 156 ILE A O 1
ATOM 1231 N N . LYS A 1 159 ? 42.322 2.300 58.724 1.00 18.48 157 LYS A N 1
ATOM 1232 C CA . LYS A 1 159 ? 41.371 2.300 57.613 1.00 19.14 157 LYS A CA 1
ATOM 1233 C C . LYS A 1 159 ? 40.876 3.717 57.287 1.00 18.76 157 LYS A C 1
ATOM 1234 O O . LYS A 1 159 ? 40.868 4.594 58.156 1.00 18.95 157 LYS A O 1
ATOM 1240 N N . GLY A 1 160 ? 40.439 3.906 56.040 1.00 19.93 158 GLY A N 1
ATOM 1241 C CA . GLY A 1 160 ? 39.825 5.195 55.631 1.00 18.95 158 GLY A CA 1
ATOM 1242 C C . GLY A 1 160 ? 38.671 5.535 56.558 1.00 19.12 158 GLY A C 1
ATOM 1243 O O . GLY A 1 160 ? 37.864 4.672 56.919 1.00 20.25 158 GLY A O 1
ATOM 1244 N N . GLY A 1 161 ? 38.586 6.801 56.962 1.00 18.73 159 GLY A N 1
ATOM 1245 C CA . GLY A 1 161 ? 37.487 7.271 57.810 1.00 18.85 159 GLY A CA 1
ATOM 1246 C C . GLY A 1 161 ? 37.688 6.956 59.285 1.00 19.02 159 GLY A C 1
ATOM 1247 O O . GLY A 1 161 ? 36.830 7.298 60.091 1.00 20.18 159 GLY A O 1
ATOM 1248 N N . HIS A 1 162 ? 38.814 6.313 59.638 1.00 17.97 160 HIS A N 1
ATOM 1249 C CA . HIS A 1 162 ? 39.056 5.972 61.061 1.00 19.77 160 HIS A CA 1
ATOM 1250 C C . HIS A 1 162 ? 40.391 6.473 61.585 1.00 19.03 160 HIS A C 1
ATOM 1251 O O . HIS A 1 162 ? 40.845 6.081 62.670 1.00 19.40 160 HIS A O 1
ATOM 1258 N N . GLY A 1 163 ? 41.040 7.328 60.800 1.00 18.04 161 GLY A N 1
ATOM 1259 C CA . GLY A 1 163 ? 42.328 7.873 61.221 1.00 17.72 161 GLY A CA 1
ATOM 1260 C C . GLY A 1 163 ? 43.479 7.658 60.237 1.00 17.86 161 GLY A C 1
ATOM 1261 O O . GLY A 1 163 ? 44.647 7.888 60.596 1.00 17.21 161 GLY A O 1
ATOM 1262 N N . ALA A 1 164 ? 43.163 7.242 59.006 1.00 16.90 162 ALA A N 1
ATOM 1263 C CA . ALA A 1 164 ? 44.162 7.146 57.918 1.00 18.26 162 ALA A CA 1
ATOM 1264 C C . ALA A 1 164 ? 44.750 8.531 57.622 1.00 17.70 162 ALA A C 1
ATOM 1265 O O . ALA A 1 164 ? 45.941 8.649 57.384 1.00 18.08 162 ALA A O 1
ATOM 1267 N N . VAL A 1 165 ? 43.928 9.568 57.696 1.00 17.72 163 VAL A N 1
ATOM 1268 C CA . VAL A 1 165 ? 44.435 10.926 57.434 1.00 18.00 163 VAL A CA 1
ATOM 1269 C C . VAL A 1 165 ? 45.412 11.296 58.577 1.00 18.24 163 VAL A C 1
ATOM 1270 O O . VAL A 1 165 ? 46.529 11.741 58.295 1.00 17.63 163 VAL A O 1
ATOM 1274 N N . ARG A 1 166 ? 44.969 11.107 59.833 1.00 17.30 164 ARG A N 1
ATOM 1275 C CA . ARG A 1 166 ? 45.824 11.407 60.991 1.00 17.28 164 ARG A CA 1
ATOM 1276 C C . ARG A 1 166 ? 47.156 10.674 60.913 1.00 18.21 164 ARG A C 1
ATOM 1277 O O . ARG A 1 166 ? 48.216 11.234 61.259 1.00 17.22 164 ARG A O 1
ATOM 1285 N N . GLU A 1 167 ? 47.088 9.423 60.497 1.00 17.01 165 GLU A N 1
ATOM 1286 C CA . GLU A 1 167 ? 48.317 8.620 60.358 1.00 17.66 165 GLU A CA 1
ATOM 1287 C C . GLU A 1 167 ? 49.326 9.272 59.415 1.00 17.79 165 GLU A C 1
ATOM 1288 O O . GLU A 1 167 ? 50.536 9.298 59.695 1.00 18.35 165 GLU A O 1
ATOM 1294 N N . VAL A 1 168 ? 48.847 9.755 58.274 1.00 16.96 166 VAL A N 1
ATOM 1295 C CA . VAL A 1 168 ? 49.763 10.436 57.304 1.00 17.83 166 VAL A CA 1
ATOM 1296 C C . VAL A 1 168 ? 50.293 11.761 57.920 1.00 17.82 166 VAL A C 1
ATOM 1297 O O . VAL A 1 168 ? 51.482 12.100 57.784 1.00 19.34 166 VAL A O 1
ATOM 1301 N N . CYS A 1 169 ? 49.423 12.480 58.614 1.00 17.92 167 CYS A N 1
ATOM 1302 C CA . CYS A 1 169 ? 49.864 13.685 59.336 1.00 18.09 167 CYS A CA 1
ATOM 1303 C C . CYS A 1 169 ? 50.970 13.349 60.325 1.00 18.98 167 CYS A C 1
ATOM 1304 O O . CYS A 1 169 ? 51.975 14.064 60.406 1.00 19.64 167 CYS A O 1
ATOM 1307 N N . ASP A 1 170 ? 50.794 12.245 61.048 1.00 18.39 168 ASP A N 1
ATOM 1308 C CA . ASP A 1 170 ? 51.788 11.833 62.051 1.00 19.06 168 ASP A CA 1
ATOM 1309 C C . ASP A 1 170 ? 53.116 11.448 61.379 1.00 18.65 168 ASP A C 1
ATOM 1310 O O . ASP A 1 170 ? 54.178 11.734 61.909 1.00 18.97 168 ASP A O 1
ATOM 1315 N N . LEU A 1 171 ? 53.039 10.829 60.198 1.00 17.77 169 LEU A N 1
ATOM 1316 C CA . LEU A 1 171 ? 54.243 10.454 59.452 1.00 19.18 169 LEU A CA 1
ATOM 1317 C C . LEU A 1 171 ? 55.065 11.704 59.094 1.00 20.59 169 LEU A C 1
ATOM 1318 O O . LEU A 1 171 ? 56.293 11.748 59.282 1.00 20.90 169 LEU A O 1
ATOM 1323 N N . ILE A 1 172 ? 54.359 12.711 58.558 1.00 19.54 170 ILE A N 1
ATOM 1324 C CA . ILE A 1 172 ? 54.966 13.999 58.234 1.00 20.80 170 ILE A CA 1
ATOM 1325 C C . ILE A 1 172 ? 55.559 14.697 59.456 1.00 20.60 170 ILE A C 1
ATOM 1326 O O . ILE A 1 172 ? 56.691 15.156 59.408 1.00 21.57 170 ILE A O 1
ATOM 1331 N N . LEU A 1 173 ? 54.793 14.805 60.545 1.00 19.89 171 LEU A N 1
ATOM 1332 C CA . LEU A 1 173 ? 55.326 15.429 61.760 1.00 20.96 171 LEU A CA 1
ATOM 1333 C C . LEU A 1 173 ? 56.561 14.697 62.291 1.00 21.56 171 LEU A C 1
ATOM 1334 O O . LEU A 1 173 ? 57.543 15.340 62.734 1.00 21.64 171 LEU A O 1
ATOM 1339 N N . GLN A 1 174 ? 56.521 13.352 62.258 1.00 20.09 172 GLN A N 1
ATOM 1340 C CA . GLN A 1 174 ? 57.656 12.559 62.705 1.00 20.17 172 GLN A CA 1
ATOM 1341 C C . GLN A 1 174 ? 58.885 12.921 61.822 1.00 20.44 172 GLN A C 1
ATOM 1342 O O . GLN A 1 174 ? 60.017 13.100 62.313 1.00 20.75 172 GLN A O 1
ATOM 1348 N N . ALA A 1 175 ? 58.633 12.972 60.514 1.00 20.61 173 ALA A N 1
ATOM 1349 C CA . ALA A 1 175 ? 59.696 13.282 59.525 1.00 22.09 173 ALA A CA 1
ATOM 1350 C C . ALA A 1 175 ? 60.326 14.651 59.758 1.00 23.17 173 ALA A C 1
ATOM 1351 O O . ALA A 1 175 ? 61.538 14.823 59.565 1.00 23.39 173 ALA A O 1
ATOM 1353 N N . ARG A 1 176 ? 59.513 15.607 60.218 1.00 22.57 174 ARG A N 1
ATOM 1354 C CA . ARG A 1 176 ? 59.962 16.977 60.559 1.00 23.64 174 ARG A CA 1
ATOM 1355 C C . ARG A 1 176 ? 60.647 17.099 61.915 1.00 24.32 174 ARG A C 1
ATOM 1356 O O . ARG A 1 176 ? 61.096 18.180 62.313 1.00 25.00 174 ARG A O 1
ATOM 1364 N N . ASN A 1 177 ? 60.755 15.978 62.626 1.00 23.70 175 ASN A N 1
ATOM 1365 C CA . ASN A 1 177 ? 61.315 15.938 63.964 1.00 24.81 175 ASN A CA 1
ATOM 1366 C C . ASN A 1 177 ? 60.444 16.715 64.971 1.00 25.00 175 ASN A C 1
ATOM 1367 O O . ASN A 1 177 ? 60.941 17.256 65.980 1.00 24.21 175 ASN A O 1
ATOM 1372 N N . GLU A 1 178 ? 59.136 16.705 64.690 1.00 23.80 176 GLU A N 1
ATOM 1373 C CA . GLU A 1 178 ? 58.149 17.366 65.560 1.00 24.31 176 GLU A CA 1
ATOM 1374 C C . GLU A 1 178 ? 57.300 16.374 66.326 1.00 24.36 176 GLU A C 1
ATOM 1375 O O . GLU A 1 178 ? 56.313 16.762 66.993 1.00 24.14 176 GLU A O 1
ATOM 1381 N N A LEU A 1 179 ? 57.698 15.104 66.281 0.50 24.24 177 LEU A N 1
ATOM 1382 N N B LEU A 1 179 ? 57.674 15.098 66.225 0.50 24.36 177 LEU A N 1
ATOM 1383 C CA A LEU A 1 179 ? 56.919 14.037 66.906 0.50 24.72 177 LEU A CA 1
ATOM 1384 C CA B LEU A 1 179 ? 56.947 14.008 66.874 0.50 25.01 177 LEU A CA 1
ATOM 1385 C C A LEU A 1 179 ? 57.825 12.814 67.115 0.50 25.85 177 LEU A C 1
ATOM 1386 C C B LEU A 1 179 ? 57.916 12.848 67.093 0.50 26.03 177 LEU A C 1
ATOM 1387 O O A LEU A 1 179 ? 58.074 12.056 66.168 0.50 26.26 177 LEU A O 1
ATOM 1388 O O B LEU A 1 179 ? 58.297 12.161 66.135 0.50 26.50 177 LEU A O 1
ATOM 1397 N N . ASP A 1 180 ? 58.314 12.645 68.347 1.00 26.84 178 ASP A N 1
ATOM 1398 C CA . ASP A 1 180 ? 59.260 11.566 68.708 1.00 29.38 178 ASP A CA 1
ATOM 1399 C C . ASP A 1 180 ? 58.631 10.190 68.637 1.00 30.73 178 ASP A C 1
ATOM 1400 O O . ASP A 1 180 ? 57.558 9.973 69.176 1.00 29.99 178 ASP A O 1
ATOM 1405 N N . VAL A 1 181 ? 59.310 9.263 67.969 1.00 33.25 179 VAL A N 1
ATOM 1406 C CA . VAL A 1 181 ? 58.850 7.880 67.936 1.00 36.62 179 VAL A CA 1
ATOM 1407 C C . VAL A 1 181 ? 60.004 7.006 68.394 1.00 39.79 179 VAL A C 1
ATOM 1408 O O . VAL A 1 181 ? 61.015 6.914 67.702 1.00 40.87 179 VAL A O 1
ATOM 1412 N N . HIS A 1 182 ? 59.870 6.396 69.575 1.00 43.09 180 HIS A N 1
ATOM 1413 C CA . HIS A 1 182 ? 60.936 5.518 70.115 1.00 46.96 180 HIS A CA 1
ATOM 1414 C C . HIS A 1 182 ? 61.043 4.183 69.365 1.00 47.81 180 HIS A C 1
ATOM 1415 O O . HIS A 1 182 ? 60.186 3.866 68.528 1.00 48.29 180 HIS A O 1
ATOM 1422 N N . SER B 1 4 ? 54.508 -0.260 83.684 1.00 44.05 2 SER B N 1
ATOM 1423 C CA . SER B 1 4 ? 55.801 0.455 83.444 1.00 42.28 2 SER B CA 1
ATOM 1424 C C . SER B 1 4 ? 55.821 1.209 82.105 1.00 40.70 2 SER B C 1
ATOM 1425 O O . SER B 1 4 ? 56.902 1.491 81.537 1.00 40.25 2 SER B O 1
ATOM 1428 N N A SER B 1 5 ? 54.624 1.522 81.609 0.70 39.35 3 SER B N 1
ATOM 1429 N N B SER B 1 5 ? 54.638 1.559 81.597 0.30 39.22 3 SER B N 1
ATOM 1430 C CA A SER B 1 5 ? 54.477 2.335 80.418 0.70 37.30 3 SER B CA 1
ATOM 1431 C CA B SER B 1 5 ? 54.542 2.350 80.367 0.30 37.03 3 SER B CA 1
ATOM 1432 C C A SER B 1 5 ? 55.176 3.681 80.624 0.70 35.33 3 SER B C 1
ATOM 1433 C C B SER B 1 5 ? 55.080 3.769 80.568 0.30 35.02 3 SER B C 1
ATOM 1434 O O A SER B 1 5 ? 55.879 4.166 79.744 0.70 35.13 3 SER B O 1
ATOM 1435 O O B SER B 1 5 ? 55.575 4.396 79.629 0.30 34.33 3 SER B O 1
ATOM 1440 N N . THR B 1 6 ? 54.960 4.282 81.788 1.00 33.84 4 THR B N 1
ATOM 1441 C CA . THR B 1 6 ? 55.577 5.571 82.134 1.00 31.46 4 THR B CA 1
ATOM 1442 C C . THR B 1 6 ? 56.245 5.472 83.503 1.00 31.25 4 THR B C 1
ATOM 1443 O O . THR B 1 6 ? 55.969 4.556 84.280 1.00 31.88 4 THR B O 1
ATOM 1447 N N . VAL B 1 7 ? 57.094 6.453 83.781 1.00 30.11 5 VAL B N 1
ATOM 1448 C CA . VAL B 1 7 ? 57.827 6.555 85.038 1.00 31.15 5 VAL B CA 1
ATOM 1449 C C . VAL B 1 7 ? 57.422 7.865 85.720 1.00 29.43 5 VAL B C 1
ATOM 1450 O O . VAL B 1 7 ? 57.381 8.928 85.086 1.00 28.71 5 VAL B O 1
ATOM 1454 N N . SER B 1 8 ? 57.071 7.785 86.998 1.00 29.98 6 SER B N 1
ATOM 1455 C CA . SER B 1 8 ? 56.644 8.982 87.714 1.00 29.10 6 SER B CA 1
ATOM 1456 C C . SER B 1 8 ? 57.828 9.920 87.963 1.00 27.94 6 SER B C 1
ATOM 1457 O O . SER B 1 8 ? 58.912 9.476 88.342 1.00 28.42 6 SER B O 1
ATOM 1460 N N . THR B 1 9 ? 57.612 11.207 87.723 1.00 25.87 7 THR B N 1
ATOM 1461 C CA . THR B 1 9 ? 58.580 12.232 88.112 1.00 25.66 7 THR B CA 1
ATOM 1462 C C . THR B 1 9 ? 57.909 13.055 89.195 1.00 26.36 7 THR B C 1
ATOM 1463 O O . THR B 1 9 ? 56.768 12.755 89.582 1.00 27.27 7 THR B O 1
ATOM 1467 N N . LEU B 1 10 ? 58.578 14.108 89.650 1.00 27.23 8 LEU B N 1
ATOM 1468 C CA . LEU B 1 10 ? 58.003 14.980 90.655 1.00 28.55 8 LEU B CA 1
ATOM 1469 C C . LEU B 1 10 ? 56.860 15.796 90.079 1.00 28.37 8 LEU B C 1
ATOM 1470 O O . LEU B 1 10 ? 56.117 16.392 90.823 1.00 29.32 8 LEU B O 1
ATOM 1475 N N . TYR B 1 11 ? 56.719 15.789 88.759 1.00 27.52 9 TYR B N 1
ATOM 1476 C CA . TYR B 1 11 ? 55.802 16.694 88.083 1.00 27.32 9 TYR B CA 1
ATOM 1477 C C . TYR B 1 11 ? 54.756 16.012 87.211 1.00 28.27 9 TYR B C 1
ATOM 1478 O O . TYR B 1 11 ? 53.899 16.685 86.631 1.00 29.01 9 TYR B O 1
ATOM 1487 N N . GLY B 1 12 ? 54.829 14.695 87.071 1.00 27.52 10 GLY B N 1
ATOM 1488 C CA . GLY B 1 12 ? 53.958 14.003 86.128 1.00 27.55 10 GLY B CA 1
ATOM 1489 C C . GLY B 1 12 ? 54.517 12.652 85.765 1.00 27.79 10 GLY B C 1
ATOM 1490 O O . GLY B 1 12 ? 55.188 12.025 86.580 1.00 27.72 10 GLY B O 1
ATOM 1491 N N . GLU B 1 13 ? 54.247 12.203 84.545 1.00 27.56 11 GLU B N 1
ATOM 1492 C CA . GLU B 1 13 ? 54.647 10.848 84.105 1.00 28.77 11 GLU B CA 1
ATOM 1493 C C . GLU B 1 13 ? 55.374 10.991 82.795 1.00 29.13 11 GLU B C 1
ATOM 1494 O O . GLU B 1 13 ? 54.886 11.674 81.887 1.00 29.48 11 GLU B O 1
ATOM 1500 N N . VAL B 1 14 ? 56.560 10.404 82.697 1.00 27.66 12 VAL B N 1
ATOM 1501 C CA . VAL B 1 14 ? 57.317 10.468 81.449 1.00 28.10 12 VAL B CA 1
ATOM 1502 C C . VAL B 1 14 ? 57.564 9.080 80.880 1.00 29.25 12 VAL B C 1
ATOM 1503 O O . VAL B 1 14 ? 57.654 8.099 81.612 1.00 29.25 12 VAL B O 1
ATOM 1507 N N . GLU B 1 15 ? 57.703 9.008 79.563 1.00 29.52 13 GLU B N 1
ATOM 1508 C CA . GLU B 1 15 ? 58.078 7.763 78.903 1.00 30.72 13 GLU B CA 1
ATOM 1509 C C . GLU B 1 15 ? 59.518 7.388 79.251 1.00 29.73 13 GLU B C 1
ATOM 1510 O O . GLU B 1 15 ? 60.371 8.284 79.331 1.00 28.84 13 GLU B O 1
ATOM 1516 N N . PRO B 1 16 ? 59.783 6.085 79.493 1.00 29.73 14 PRO B N 1
ATOM 1517 C CA . PRO B 1 16 ? 61.162 5.670 79.804 1.00 30.20 14 PRO B CA 1
ATOM 1518 C C . PRO B 1 16 ? 62.165 6.148 78.752 1.00 29.73 14 PRO B C 1
ATOM 1519 O O . PRO B 1 16 ? 63.300 6.498 79.094 1.00 28.27 14 PRO B O 1
ATOM 1523 N N . SER B 1 17 ? 61.743 6.185 77.488 1.00 30.28 15 SER B N 1
ATOM 1524 C CA . SER B 1 17 ? 62.613 6.683 76.409 1.00 30.72 15 SER B CA 1
ATOM 1525 C C . SER B 1 17 ? 63.059 8.128 76.654 1.00 29.35 15 SER B C 1
ATOM 1526 O O . SER B 1 17 ? 64.202 8.488 76.345 1.00 29.15 15 SER B O 1
ATOM 1529 N N . LEU B 1 18 ? 62.173 8.946 77.227 1.00 27.79 16 LEU B N 1
ATOM 1530 C CA . LEU B 1 18 ? 62.514 10.340 77.503 1.00 26.77 16 LEU B CA 1
ATOM 1531 C C . LEU B 1 18 ? 63.502 10.446 78.665 1.00 25.45 16 LEU B C 1
ATOM 1532 O O . LEU B 1 18 ? 64.429 11.258 78.615 1.00 24.24 16 LEU B O 1
ATOM 1537 N N . LEU B 1 19 ? 63.308 9.631 79.702 1.00 25.40 17 LEU B N 1
ATOM 1538 C CA . LEU B 1 19 ? 64.257 9.625 80.807 1.00 26.53 17 LEU B CA 1
ATOM 1539 C C . LEU B 1 19 ? 65.598 9.167 80.287 1.00 27.05 17 LEU B C 1
ATOM 1540 O O . LEU B 1 19 ? 66.614 9.710 80.685 1.00 27.39 17 LEU B O 1
ATOM 1545 N N . GLU B 1 20 ? 65.608 8.200 79.369 1.00 27.41 18 GLU B N 1
ATOM 1546 C CA . GLU B 1 20 ? 66.894 7.747 78.813 1.00 29.48 18 GLU B CA 1
ATOM 1547 C C . GLU B 1 20 ? 67.648 8.864 78.064 1.00 28.48 18 GLU B C 1
ATOM 1548 O O . GLU B 1 20 ? 68.881 8.960 78.157 1.00 29.52 18 GLU B O 1
ATOM 1554 N N . ILE B 1 21 ? 66.917 9.696 77.332 1.00 27.68 19 ILE B N 1
ATOM 1555 C CA . ILE B 1 21 ? 67.504 10.866 76.676 1.00 26.62 19 ILE B CA 1
ATOM 1556 C C . ILE B 1 21 ? 68.048 11.812 77.754 1.00 25.91 19 ILE B C 1
ATOM 1557 O O . ILE B 1 21 ? 69.194 12.317 77.653 1.00 25.84 19 ILE B O 1
ATOM 1562 N N . ALA B 1 22 ? 67.250 12.026 78.805 1.00 23.84 20 ALA B N 1
ATOM 1563 C CA . ALA B 1 22 ? 67.653 12.945 79.865 1.00 23.75 20 ALA B CA 1
ATOM 1564 C C . ALA B 1 22 ? 68.909 12.480 80.579 1.00 24.46 20 ALA B C 1
ATOM 1565 O O . ALA B 1 22 ? 69.748 13.305 80.956 1.00 23.54 20 ALA B O 1
ATOM 1567 N N . LYS B 1 23 ? 69.050 11.161 80.771 1.00 24.86 21 LYS B N 1
ATOM 1568 C CA . LYS B 1 23 ? 70.185 10.605 81.492 1.00 26.85 21 LYS B CA 1
ATOM 1569 C C . LYS B 1 23 ? 71.502 10.929 80.809 1.00 27.52 21 LYS B C 1
ATOM 1570 O O . LYS B 1 23 ? 72.522 11.076 81.472 1.00 28.00 21 LYS B O 1
ATOM 1576 N N A GLN B 1 24 ? 71.439 11.038 79.482 0.50 27.30 22 GLN B N 1
ATOM 1577 N N B GLN B 1 24 ? 71.516 11.019 79.491 0.50 27.49 22 GLN B N 1
ATOM 1578 C CA A GLN B 1 24 ? 72.621 11.199 78.623 0.50 28.44 22 GLN B CA 1
ATOM 1579 C CA B GLN B 1 24 ? 72.808 11.226 78.829 0.50 28.48 22 GLN B CA 1
ATOM 1580 C C A GLN B 1 24 ? 73.112 12.643 78.488 0.50 27.22 22 GLN B C 1
ATOM 1581 C C B GLN B 1 24 ? 72.996 12.653 78.283 0.50 27.29 22 GLN B C 1
ATOM 1582 O O A GLN B 1 24 ? 74.238 12.864 78.032 0.50 26.87 22 GLN B O 1
ATOM 1583 O O B GLN B 1 24 ? 73.791 12.879 77.361 0.50 26.79 22 GLN B O 1
ATOM 1594 N N . ILE B 1 25 ? 72.270 13.602 78.873 1.00 26.51 23 ILE B N 1
ATOM 1595 C CA . ILE B 1 25 ? 72.518 15.030 78.619 1.00 25.20 23 ILE B CA 1
ATOM 1596 C C . ILE B 1 25 ? 73.821 15.531 79.248 1.00 25.92 23 ILE B C 1
ATOM 1597 O O . ILE B 1 25 ? 74.070 15.359 80.454 1.00 26.61 23 ILE B O 1
ATOM 1602 N N . LYS B 1 26 ? 74.671 16.110 78.401 1.00 24.76 24 LYS B N 1
ATOM 1603 C CA . LYS B 1 26 ? 75.960 16.668 78.838 1.00 24.17 24 LYS B CA 1
ATOM 1604 C C . LYS B 1 26 ? 75.970 18.195 78.749 1.00 23.01 24 LYS B C 1
ATOM 1605 O O . LYS B 1 26 ? 76.868 18.847 79.286 1.00 23.38 24 LYS B O 1
ATOM 1611 N N . LEU B 1 27 ? 74.990 18.742 78.037 1.00 22.23 25 LEU B N 1
ATOM 1612 C CA . LEU B 1 27 ? 74.915 20.185 77.769 1.00 21.61 25 LEU B CA 1
ATOM 1613 C C . LEU B 1 27 ? 73.457 20.583 77.790 1.00 21.18 25 LEU B C 1
ATOM 1614 O O . LEU B 1 27 ? 72.642 19.963 77.094 1.00 20.23 25 LEU B O 1
ATOM 1619 N N . LEU B 1 28 ? 73.141 21.607 78.581 1.00 19.88 26 LEU B N 1
ATOM 1620 C CA . LEU B 1 28 ? 71.793 22.168 78.593 1.00 19.92 26 LEU B CA 1
ATOM 1621 C C . LEU B 1 28 ? 71.865 23.640 78.171 1.00 19.48 26 LEU B C 1
ATOM 1622 O O . LEU B 1 28 ? 72.542 24.453 78.806 1.00 20.64 26 LEU B O 1
ATOM 1627 N N . ILE B 1 29 ? 71.209 23.962 77.068 1.00 18.81 27 ILE B N 1
ATOM 1628 C CA . ILE B 1 29 ? 71.184 25.323 76.539 1.00 18.91 27 ILE B CA 1
ATOM 1629 C C . ILE B 1 29 ? 69.841 25.936 76.877 1.00 18.99 27 ILE B C 1
ATOM 1630 O O . ILE B 1 29 ? 68.802 25.305 76.686 1.00 18.96 27 ILE B O 1
ATOM 1635 N N . CYS B 1 30 ? 69.858 27.154 77.398 1.00 18.51 28 CYS B N 1
ATOM 1636 C CA . CYS B 1 30 ? 68.604 27.882 77.721 1.00 19.50 28 CYS B CA 1
ATOM 1637 C C . CYS B 1 30 ? 68.516 29.234 77.054 1.00 18.83 28 CYS B C 1
ATOM 1638 O O . CYS B 1 30 ? 69.497 29.979 76.979 1.00 18.45 28 CYS B O 1
ATOM 1641 N N . ASP B 1 31 ? 67.330 29.528 76.534 1.00 19.44 29 ASP B N 1
ATOM 1642 C CA . ASP B 1 31 ? 66.931 30.890 76.271 1.00 19.89 29 ASP B CA 1
ATOM 1643 C C . ASP B 1 31 ? 66.779 31.598 77.643 1.00 19.37 29 ASP B C 1
ATOM 1644 O O . ASP B 1 31 ? 66.700 30.924 78.697 1.00 19.39 29 ASP B O 1
ATOM 1649 N N . VAL B 1 32 ? 66.766 32.941 77.637 1.00 19.35 30 VAL B N 1
ATOM 1650 C CA . VAL B 1 32 ? 66.577 33.706 78.846 1.00 18.19 30 VAL B CA 1
ATOM 1651 C C . VAL B 1 32 ? 65.120 34.153 79.011 1.00 17.75 30 VAL B C 1
ATOM 1652 O O . VAL B 1 32 ? 64.426 33.682 79.914 1.00 18.34 30 VAL B O 1
ATOM 1656 N N . ASP B 1 33 ? 64.665 35.090 78.167 1.00 17.77 31 ASP B N 1
ATOM 1657 C CA . ASP B 1 33 ? 63.346 35.693 78.408 1.00 17.52 31 ASP B CA 1
ATOM 1658 C C . ASP B 1 33 ? 62.236 34.708 78.130 1.00 17.83 31 ASP B C 1
ATOM 1659 O O . ASP B 1 33 ? 62.142 34.191 77.003 1.00 18.89 31 ASP B O 1
ATOM 1664 N N . GLY B 1 34 ? 61.412 34.486 79.151 1.00 16.66 32 GLY B N 1
ATOM 1665 C CA . GLY B 1 34 ? 60.310 33.543 79.038 1.00 17.82 32 GLY B CA 1
ATOM 1666 C C . GLY B 1 34 ? 60.692 32.161 79.529 1.00 17.39 32 GLY B C 1
ATOM 1667 O O . GLY B 1 34 ? 59.806 31.295 79.699 1.00 17.45 32 GLY B O 1
ATOM 1668 N N . VAL B 1 35 ? 61.984 31.953 79.793 1.00 16.33 33 VAL B N 1
ATOM 1669 C CA . VAL B 1 35 ? 62.476 30.649 80.293 1.00 17.67 33 VAL B CA 1
ATOM 1670 C C . VAL B 1 35 ? 63.045 30.838 81.702 1.00 18.09 33 VAL B C 1
ATOM 1671 O O . VAL B 1 35 ? 62.490 30.312 82.674 1.00 18.54 33 VAL B O 1
ATOM 1675 N N . PHE B 1 36 ? 64.134 31.601 81.811 1.00 19.10 34 PHE B N 1
ATOM 1676 C CA . PHE B 1 36 ? 64.614 32.027 83.121 1.00 19.65 34 PHE B CA 1
ATOM 1677 C C . PHE B 1 36 ? 63.722 33.109 83.745 1.00 20.36 34 PHE B C 1
ATOM 1678 O O . PHE B 1 36 ? 63.651 33.257 84.973 1.00 19.68 34 PHE B O 1
ATOM 1686 N N . SER B 1 37 ? 63.012 33.848 82.901 1.00 21.84 35 SER B N 1
ATOM 1687 C CA . SER B 1 37 ? 62.105 34.899 83.386 1.00 23.01 35 SER B CA 1
ATOM 1688 C C . SER B 1 37 ? 60.707 34.575 82.910 1.00 23.73 35 SER B C 1
ATOM 1689 O O . SER B 1 37 ? 60.528 33.645 82.108 1.00 23.83 35 SER B O 1
ATOM 1692 N N . ASP B 1 38 ? 59.706 35.343 83.350 1.00 23.98 36 ASP B N 1
ATOM 1693 C CA . ASP B 1 38 ? 58.368 35.136 82.820 1.00 24.39 36 ASP B CA 1
ATOM 1694 C C . ASP B 1 38 ? 58.068 35.872 81.497 1.00 23.58 36 ASP B C 1
ATOM 1695 O O . ASP B 1 38 ? 56.909 36.017 81.120 1.00 24.33 36 ASP B O 1
ATOM 1700 N N . GLY B 1 39 ? 59.098 36.361 80.811 1.00 20.48 37 GLY B N 1
ATOM 1701 C CA . GLY B 1 39 ? 58.860 37.025 79.536 1.00 19.44 37 GLY B CA 1
ATOM 1702 C C . GLY B 1 39 ? 58.703 38.536 79.675 1.00 19.77 37 GLY B C 1
ATOM 1703 O O . GLY B 1 39 ? 58.635 39.261 78.660 1.00 20.36 37 GLY B O 1
ATOM 1704 N N . LEU B 1 40 ? 58.613 39.031 80.924 1.00 17.97 38 LEU B N 1
ATOM 1705 C CA . LEU B 1 40 ? 58.447 40.499 81.087 1.00 18.55 38 LEU B CA 1
ATOM 1706 C C . LEU B 1 40 ? 59.791 41.223 81.087 1.00 18.13 38 LEU B C 1
ATOM 1707 O O . LEU B 1 40 ? 60.780 40.733 81.663 1.00 18.93 38 LEU B O 1
ATOM 1712 N N . ILE B 1 41 ? 59.768 42.407 80.498 1.00 17.59 39 ILE B N 1
ATOM 1713 C CA . ILE B 1 41 ? 60.866 43.364 80.526 1.00 18.72 39 ILE B CA 1
ATOM 1714 C C . ILE B 1 41 ? 60.269 44.559 81.299 1.00 19.37 39 ILE B C 1
ATOM 1715 O O . ILE B 1 41 ? 59.281 45.129 80.872 1.00 20.55 39 ILE B O 1
ATOM 1720 N N . TYR B 1 42 ? 60.871 44.952 82.415 1.00 17.38 40 TYR B N 1
ATOM 1721 C CA . TYR B 1 42 ? 60.403 46.145 83.139 1.00 18.47 40 TYR B CA 1
ATOM 1722 C C . TYR B 1 42 ? 61.239 47.334 82.729 1.00 19.92 40 TYR B C 1
ATOM 1723 O O . TYR B 1 42 ? 62.458 47.311 82.927 1.00 19.92 40 TYR B O 1
ATOM 1748 N N . GLY B 1 44 ? 61.983 51.554 82.810 1.00 21.69 42 GLY B N 1
ATOM 1749 C CA . GLY B 1 44 ? 61.804 52.735 83.645 1.00 22.07 42 GLY B CA 1
ATOM 1750 C C . GLY B 1 44 ? 61.899 54.084 82.963 1.00 23.91 42 GLY B C 1
ATOM 1751 O O . GLY B 1 44 ? 62.421 54.196 81.847 1.00 24.08 42 GLY B O 1
ATOM 1752 N N . ASN B 1 45 ? 61.454 55.124 83.661 1.00 23.43 43 ASN B N 1
ATOM 1753 C CA . ASN B 1 45 ? 61.401 56.459 83.080 1.00 24.92 43 ASN B CA 1
ATOM 1754 C C . ASN B 1 45 ? 62.772 57.139 82.912 1.00 24.77 43 ASN B C 1
ATOM 1755 O O . ASN B 1 45 ? 62.840 58.193 82.295 1.00 25.74 43 ASN B O 1
ATOM 1760 N N . GLN B 1 46 ? 63.821 56.569 83.507 1.00 24.58 44 GLN B N 1
ATOM 1761 C CA . GLN B 1 46 ? 65.211 57.002 83.235 1.00 25.91 44 GLN B CA 1
ATOM 1762 C C . GLN B 1 46 ? 65.990 55.922 82.470 1.00 25.57 44 GLN B C 1
ATOM 1763 O O . GLN B 1 46 ? 67.224 55.877 82.491 1.00 26.71 44 GLN B O 1
ATOM 1769 N N . GLY B 1 47 ? 65.265 55.052 81.770 1.00 23.65 45 GLY B N 1
ATOM 1770 C CA . GLY B 1 47 ? 65.893 54.001 80.956 1.00 23.77 45 GLY B CA 1
ATOM 1771 C C . GLY B 1 47 ? 66.314 52.763 81.729 1.00 23.15 45 GLY B C 1
ATOM 1772 O O . GLY B 1 47 ? 66.915 51.826 81.161 1.00 24.11 45 GLY B O 1
ATOM 1773 N N . GLU B 1 48 ? 65.962 52.719 83.016 1.00 23.36 46 GLU B N 1
ATOM 1774 C CA . GLU B 1 48 ? 66.213 51.528 83.835 1.00 22.44 46 GLU B CA 1
ATOM 1775 C C . GLU B 1 48 ? 65.591 50.277 83.194 1.00 21.60 46 GLU B C 1
ATOM 1776 O O . GLU B 1 48 ? 64.592 50.354 82.467 1.00 20.55 46 GLU B O 1
ATOM 1782 N N . GLU B 1 49 ? 66.202 49.128 83.430 1.00 20.80 47 GLU B N 1
ATOM 1783 C CA . GLU B 1 49 ? 65.594 47.875 82.984 1.00 20.89 47 GLU B CA 1
ATOM 1784 C C . GLU B 1 49 ? 65.707 46.875 84.101 1.00 21.52 47 GLU B C 1
ATOM 1785 O O . GLU B 1 49 ? 66.790 46.732 84.669 1.00 22.56 47 GLU B O 1
ATOM 1791 N N . LEU B 1 50 ? 64.604 46.194 84.437 1.00 19.77 48 LEU B N 1
ATOM 1792 C CA . LEU B 1 50 ? 64.696 45.018 85.323 1.00 19.34 48 LEU B CA 1
ATOM 1793 C C . LEU B 1 50 ? 64.270 43.741 84.609 1.00 19.27 48 LEU B C 1
ATOM 1794 O O . LEU B 1 50 ? 63.562 43.765 83.585 1.00 17.95 48 LEU B O 1
ATOM 1799 N N . LYS B 1 51 ? 64.710 42.606 85.161 1.00 17.95 49 LYS B N 1
ATOM 1800 C CA . LYS B 1 51 ? 64.267 41.285 84.694 1.00 17.90 49 LYS B CA 1
ATOM 1801 C C . LYS B 1 51 ? 64.224 40.443 85.948 1.00 17.64 49 LYS B C 1
ATOM 1802 O O . LYS B 1 51 ? 65.026 40.658 86.859 1.00 19.10 49 LYS B O 1
ATOM 1808 N N . THR B 1 52 ? 63.327 39.458 86.006 1.00 18.58 50 THR B N 1
ATOM 1809 C CA . THR B 1 52 ? 63.316 38.577 87.189 1.00 18.38 50 THR B CA 1
ATOM 1810 C C . THR B 1 52 ? 63.954 37.211 86.932 1.00 18.13 50 THR B C 1
ATOM 1811 O O . THR B 1 52 ? 63.899 36.650 85.823 1.00 18.82 50 THR B O 1
ATOM 1815 N N . PHE B 1 53 ? 64.544 36.663 87.991 1.00 18.85 51 PHE B N 1
ATOM 1816 C CA . PHE B 1 53 ? 65.008 35.279 88.003 1.00 19.37 51 PHE B CA 1
ATOM 1817 C C . PHE B 1 53 ? 64.441 34.623 89.253 1.00 18.94 51 PHE B C 1
ATOM 1818 O O . PHE B 1 53 ? 64.101 35.297 90.231 1.00 20.56 51 PHE B O 1
ATOM 1826 N N . HIS B 1 54 ? 64.340 33.294 89.234 1.00 19.48 52 HIS B N 1
ATOM 1827 C CA . HIS B 1 54 ? 63.748 32.595 90.347 1.00 18.69 52 HIS B CA 1
ATOM 1828 C C . HIS B 1 54 ? 64.800 31.788 91.126 1.00 18.90 52 HIS B C 1
ATOM 1829 O O . HIS B 1 54 ? 65.622 31.102 90.511 1.00 19.52 52 HIS B O 1
ATOM 1836 N N . THR B 1 55 ? 64.750 31.905 92.447 1.00 20.28 53 THR B N 1
ATOM 1837 C CA . THR B 1 55 ? 65.689 31.198 93.363 1.00 21.85 53 THR B CA 1
ATOM 1838 C C . THR B 1 55 ? 65.681 29.682 93.197 1.00 22.71 53 THR B C 1
ATOM 1839 O O . THR B 1 55 ? 66.734 29.036 93.309 1.00 22.26 53 THR B O 1
ATOM 1843 N N . ARG B 1 56 ? 64.528 29.100 92.903 1.00 21.68 54 ARG B N 1
ATOM 1844 C CA . ARG B 1 56 ? 64.504 27.631 92.749 1.00 23.11 54 ARG B CA 1
ATOM 1845 C C . ARG B 1 56 ? 65.211 27.204 91.459 1.00 22.05 54 ARG B C 1
ATOM 1846 O O . ARG B 1 56 ? 65.770 26.089 91.396 1.00 21.71 54 ARG B O 1
ATOM 1854 N N . ASP B 1 57 ? 65.215 28.075 90.440 1.00 21.99 55 ASP B N 1
ATOM 1855 C CA . ASP B 1 57 ? 65.991 27.779 89.217 1.00 21.98 55 ASP B CA 1
ATOM 1856 C C . ASP B 1 57 ? 67.490 27.805 89.484 1.00 23.71 55 ASP B C 1
ATOM 1857 O O . ASP B 1 57 ? 68.253 26.983 88.939 1.00 24.67 55 ASP B O 1
ATOM 1862 N N . GLY B 1 58 ? 67.918 28.737 90.331 1.00 23.57 56 GLY B N 1
ATOM 1863 C CA . GLY B 1 58 ? 69.326 28.902 90.653 1.00 24.68 56 GLY B CA 1
ATOM 1864 C C . GLY B 1 58 ? 69.854 27.645 91.287 1.00 25.18 56 GLY B C 1
ATOM 1865 O O . GLY B 1 58 ? 70.931 27.146 90.930 1.00 25.22 56 GLY B O 1
ATOM 1866 N N . TYR B 1 59 ? 69.073 27.111 92.226 1.00 24.91 57 TYR B N 1
ATOM 1867 C CA . TYR B 1 59 ? 69.445 25.881 92.881 1.00 26.23 57 TYR B CA 1
ATOM 1868 C C . TYR B 1 59 ? 69.570 24.733 91.872 1.00 25.35 57 TYR B C 1
ATOM 1869 O O . TYR B 1 59 ? 70.498 23.927 91.953 1.00 25.25 57 TYR B O 1
ATOM 1878 N N . GLY B 1 60 ? 68.624 24.644 90.938 1.00 23.82 58 GLY B N 1
ATOM 1879 C CA . GLY B 1 60 ? 68.664 23.561 89.939 1.00 23.63 58 GLY B CA 1
ATOM 1880 C C . GLY B 1 60 ? 69.868 23.625 89.013 1.00 23.70 58 GLY B C 1
ATOM 1881 O O . GLY B 1 60 ? 70.533 22.610 88.746 1.00 23.62 58 GLY B O 1
ATOM 1882 N N . VAL B 1 61 ? 70.170 24.830 88.552 1.00 23.37 59 VAL B N 1
ATOM 1883 C CA . VAL B 1 61 ? 71.296 25.039 87.639 1.00 24.07 59 VAL B CA 1
ATOM 1884 C C . VAL B 1 61 ? 72.629 24.672 88.325 1.00 24.43 59 VAL B C 1
ATOM 1885 O O . VAL B 1 61 ? 73.462 23.956 87.763 1.00 22.85 59 VAL B O 1
ATOM 1889 N N . LYS B 1 62 ? 72.787 25.080 89.576 1.00 23.88 60 LYS B N 1
ATOM 1890 C CA . LYS B 1 62 ? 73.979 24.708 90.336 1.00 25.65 60 LYS B CA 1
ATOM 1891 C C . LYS B 1 62 ? 74.109 23.180 90.523 1.00 25.83 60 LYS B C 1
ATOM 1892 O O . LYS B 1 62 ? 75.208 22.625 90.406 1.00 25.87 60 LYS B O 1
ATOM 1898 N N . ALA B 1 63 ? 72.980 22.514 90.779 1.00 24.97 61 ALA B N 1
ATOM 1899 C CA . ALA B 1 63 ? 72.979 21.062 90.955 1.00 25.79 61 ALA B CA 1
ATOM 1900 C C . ALA B 1 63 ? 73.426 20.353 89.682 1.00 25.48 61 ALA B C 1
ATOM 1901 O O . ALA B 1 63 ? 74.207 19.390 89.751 1.00 25.49 61 ALA B O 1
ATOM 1903 N N . LEU B 1 64 ? 72.931 20.812 88.519 1.00 24.54 62 LEU B N 1
ATOM 1904 C CA . LEU B 1 64 ? 73.377 20.205 87.257 1.00 25.87 62 LEU B CA 1
ATOM 1905 C C . LEU B 1 64 ? 74.861 20.418 87.010 1.00 26.57 62 LEU B C 1
ATOM 1906 O O . LEU B 1 64 ? 75.560 19.492 86.589 1.00 27.73 62 LEU B O 1
ATOM 1919 N N . ASN B 1 66 ? 77.166 20.945 89.252 1.00 28.53 64 ASN B N 1
ATOM 1920 C CA . ASN B 1 66 ? 77.889 20.078 90.213 1.00 31.49 64 ASN B CA 1
ATOM 1921 C C . ASN B 1 66 ? 77.982 18.631 89.736 1.00 31.53 64 ASN B C 1
ATOM 1922 O O . ASN B 1 66 ? 78.920 17.907 90.108 1.00 32.91 64 ASN B O 1
ATOM 1927 N N . ALA B 1 67 ? 77.008 18.229 88.919 1.00 31.01 65 ALA B N 1
ATOM 1928 C CA . ALA B 1 67 ? 76.964 16.895 88.321 1.00 31.33 65 ALA B CA 1
ATOM 1929 C C . ALA B 1 67 ? 77.817 16.780 87.039 1.00 32.02 65 ALA B C 1
ATOM 1930 O O . ALA B 1 67 ? 77.910 15.709 86.440 1.00 33.24 65 ALA B O 1
ATOM 1932 N N . GLY B 1 68 ? 78.467 17.870 86.635 1.00 31.24 66 GLY B N 1
ATOM 1933 C CA . GLY B 1 68 ? 79.359 17.841 85.470 1.00 30.83 66 GLY B CA 1
ATOM 1934 C C . GLY B 1 68 ? 78.715 18.264 84.152 1.00 30.02 66 GLY B C 1
ATOM 1935 O O . GLY B 1 68 ? 79.367 18.224 83.104 1.00 30.61 66 GLY B O 1
ATOM 1936 N N . ILE B 1 69 ? 77.462 18.717 84.205 1.00 26.75 67 ILE B N 1
ATOM 1937 C CA . ILE B 1 69 ? 76.727 19.113 82.997 1.00 26.03 67 ILE B CA 1
ATOM 1938 C C . ILE B 1 69 ? 77.013 20.592 82.685 1.00 25.81 67 ILE B C 1
ATOM 1939 O O . ILE B 1 69 ? 76.996 21.445 83.591 1.00 25.82 67 ILE B O 1
ATOM 1944 N N . GLU B 1 70 ? 77.350 20.870 81.421 1.00 24.93 68 GLU B N 1
ATOM 1945 C CA . GLU B 1 70 ? 77.614 22.236 80.966 1.00 23.78 68 GLU B CA 1
ATOM 1946 C C . GLU B 1 70 ? 76.295 22.984 80.741 1.00 22.89 68 GLU B C 1
ATOM 1947 O O . GLU B 1 70 ? 75.292 22.399 80.303 1.00 21.74 68 GLU B O 1
ATOM 1953 N N . ILE B 1 71 ? 76.306 24.281 81.036 1.00 22.03 69 ILE B N 1
ATOM 1954 C CA . ILE B 1 71 ? 75.134 25.134 80.794 1.00 21.91 69 ILE B CA 1
ATOM 1955 C C . ILE B 1 71 ? 75.531 26.288 79.869 1.00 21.40 69 ILE B C 1
ATOM 1956 O O . ILE B 1 71 ? 76.583 26.902 80.063 1.00 23.09 69 ILE B O 1
ATOM 1961 N N . ALA B 1 72 ? 74.713 26.560 78.858 1.00 20.64 70 ALA B N 1
ATOM 1962 C CA . ALA B 1 72 ? 74.932 27.726 77.987 1.00 21.67 70 ALA B CA 1
ATOM 1963 C C . ALA B 1 72 ? 73.620 28.502 77.823 1.00 21.79 70 ALA B C 1
ATOM 1964 O O . ALA B 1 72 ? 72.532 27.956 77.978 1.00 21.16 70 ALA B O 1
ATOM 1966 N N . ILE B 1 73 ? 73.754 29.789 77.517 1.00 22.12 71 ILE B N 1
ATOM 1967 C CA . ILE B 1 73 ? 72.638 30.702 77.362 1.00 23.24 71 ILE B CA 1
ATOM 1968 C C . ILE B 1 73 ? 72.679 31.302 75.977 1.00 22.36 71 ILE B C 1
ATOM 1969 O O . ILE B 1 73 ? 73.749 31.686 75.529 1.00 23.06 71 ILE B O 1
ATOM 1974 N N . ILE B 1 74 ? 71.534 31.365 75.289 1.00 22.16 72 ILE B N 1
ATOM 1975 C CA . ILE B 1 74 ? 71.472 32.057 73.986 1.00 22.24 72 ILE B CA 1
ATOM 1976 C C . ILE B 1 74 ? 70.247 32.980 74.018 1.00 22.82 72 ILE B C 1
ATOM 1977 O O . ILE B 1 74 ? 69.116 32.499 74.131 1.00 21.63 72 ILE B O 1
ATOM 1982 N N . THR B 1 75 ? 70.498 34.279 73.910 1.00 23.20 73 THR B N 1
ATOM 1983 C CA . THR B 1 75 ? 69.423 35.260 73.991 1.00 24.79 73 THR B CA 1
ATOM 1984 C C . THR B 1 75 ? 69.554 36.348 72.926 1.00 25.64 73 THR B C 1
ATOM 1985 O O . THR B 1 75 ? 70.643 36.700 72.504 1.00 26.44 73 THR B O 1
ATOM 1989 N N . GLY B 1 76 ? 68.421 36.845 72.460 1.00 28.22 74 GLY B N 1
ATOM 1990 C CA . GLY B 1 76 ? 68.421 37.834 71.380 1.00 31.05 74 GLY B CA 1
ATOM 1991 C C . GLY B 1 76 ? 68.606 39.234 71.915 1.00 33.17 74 GLY B C 1
ATOM 1992 O O . GLY B 1 76 ? 69.017 40.136 71.185 1.00 35.26 74 GLY B O 1
ATOM 1993 N N . ARG B 1 77 ? 68.264 39.424 73.188 1.00 33.39 75 ARG B N 1
ATOM 1994 C CA . ARG B 1 77 ? 68.408 40.725 73.835 1.00 33.99 75 ARG B CA 1
ATOM 1995 C C . ARG B 1 77 ? 69.821 40.801 74.391 1.00 33.35 75 ARG B C 1
ATOM 1996 O O . ARG B 1 77 ? 70.563 39.814 74.323 1.00 32.99 75 ARG B O 1
ATOM 2004 N N . ARG B 1 78 ? 70.242 41.976 74.839 1.00 32.35 76 ARG B N 1
ATOM 2005 C CA . ARG B 1 78 ? 71.563 42.083 75.494 1.00 31.55 76 ARG B CA 1
ATOM 2006 C C . ARG B 1 78 ? 71.452 42.974 76.714 1.00 29.56 76 ARG B C 1
ATOM 2007 O O . ARG B 1 78 ? 71.014 44.117 76.589 1.00 29.73 76 ARG B O 1
ATOM 2015 N N . SER B 1 79 ? 71.832 42.459 77.883 1.00 26.01 77 SER B N 1
ATOM 2016 C CA . SER B 1 79 ? 71.764 43.252 79.100 1.00 24.69 77 SER B CA 1
ATOM 2017 C C . SER B 1 79 ? 72.914 42.943 80.035 1.00 24.16 77 SER B C 1
ATOM 2018 O O . SER B 1 79 ? 73.397 41.804 80.077 1.00 23.11 77 SER B O 1
ATOM 2021 N N . GLN B 1 80 ? 73.313 43.949 80.817 1.00 23.29 78 GLN B N 1
ATOM 2022 C CA . GLN B 1 80 ? 74.174 43.711 81.966 1.00 23.37 78 GLN B CA 1
ATOM 2023 C C . GLN B 1 80 ? 73.530 42.748 82.964 1.00 22.30 78 GLN B C 1
ATOM 2024 O O . GLN B 1 80 ? 74.211 41.967 83.634 1.00 21.08 78 GLN B O 1
ATOM 2030 N N . ILE B 1 81 ? 72.211 42.835 83.078 1.00 21.03 79 ILE B N 1
ATOM 2031 C CA . ILE B 1 81 ? 71.476 41.930 83.962 1.00 20.33 79 ILE B CA 1
ATOM 2032 C C . ILE B 1 81 ? 71.873 40.475 83.687 1.00 20.19 79 ILE B C 1
ATOM 2033 O O . ILE B 1 81 ? 72.195 39.718 84.613 1.00 19.96 79 ILE B O 1
ATOM 2038 N N . VAL B 1 82 ? 71.855 40.089 82.415 1.00 19.66 80 VAL B N 1
ATOM 2039 C CA . VAL B 1 82 ? 72.137 38.683 82.072 1.00 19.72 80 VAL B CA 1
ATOM 2040 C C . VAL B 1 82 ? 73.608 38.330 82.369 1.00 20.90 80 VAL B C 1
ATOM 2041 O O . VAL B 1 82 ? 73.882 37.264 82.958 1.00 20.76 80 VAL B O 1
ATOM 2045 N N . GLU B 1 83 ? 74.520 39.244 82.048 1.00 20.76 81 GLU B N 1
ATOM 2046 C CA . GLU B 1 83 ? 75.924 39.022 82.401 1.00 22.70 81 GLU B CA 1
ATOM 2047 C C . GLU B 1 83 ? 76.072 38.775 83.902 1.00 22.05 81 GLU B C 1
ATOM 2048 O O . GLU B 1 83 ? 76.780 37.854 84.318 1.00 22.65 81 GLU B O 1
ATOM 2054 N N . ASN B 1 84 ? 75.427 39.625 84.707 1.00 21.60 82 ASN B N 1
ATOM 2055 C CA . ASN B 1 84 ? 75.544 39.562 86.166 1.00 22.45 82 ASN B CA 1
ATOM 2056 C C . ASN B 1 84 ? 74.964 38.291 86.775 1.00 22.26 82 ASN B C 1
ATOM 2057 O O . ASN B 1 84 ? 75.613 37.638 87.628 1.00 22.33 82 ASN B O 1
ATOM 2062 N N . ARG B 1 85 ? 73.764 37.942 86.313 1.00 21.51 83 ARG B N 1
ATOM 2063 C CA . ARG B 1 85 ? 73.055 36.770 86.828 1.00 21.57 83 ARG B CA 1
ATOM 2064 C C . ARG B 1 85 ? 73.833 35.506 86.449 1.00 22.22 83 ARG B C 1
ATOM 2065 O O . ARG B 1 85 ? 74.069 34.630 87.300 1.00 21.77 83 ARG B O 1
ATOM 2081 N N . LYS B 1 87 ? 77.134 35.133 85.557 1.00 23.73 85 LYS B N 1
ATOM 2082 C CA . LYS B 1 87 ? 78.395 35.066 86.310 1.00 25.10 85 LYS B CA 1
ATOM 2083 C C . LYS B 1 87 ? 78.141 34.632 87.763 1.00 25.20 85 LYS B C 1
ATOM 2084 O O . LYS B 1 87 ? 78.900 33.807 88.307 1.00 25.82 85 LYS B O 1
ATOM 2090 N N . ALA B 1 88 ? 77.081 35.154 88.383 1.00 24.71 86 ALA B N 1
ATOM 2091 C CA . ALA B 1 88 ? 76.730 34.763 89.768 1.00 25.69 86 ALA B CA 1
ATOM 2092 C C . ALA B 1 88 ? 76.515 33.243 89.901 1.00 26.58 86 ALA B C 1
ATOM 2093 O O . ALA B 1 88 ? 76.953 32.616 90.892 1.00 26.98 86 ALA B O 1
ATOM 2095 N N . LEU B 1 89 ? 75.883 32.659 88.890 1.00 25.50 87 LEU B N 1
ATOM 2096 C CA . LEU B 1 89 ? 75.642 31.216 88.830 1.00 27.22 87 LEU B CA 1
ATOM 2097 C C . LEU B 1 89 ? 76.838 30.381 88.392 1.00 28.15 87 LEU B C 1
ATOM 2098 O O . LEU B 1 89 ? 76.805 29.140 88.500 1.00 30.48 87 LEU B O 1
ATOM 2103 N N . GLY B 1 90 ? 77.884 31.027 87.904 1.00 29.30 88 GLY B N 1
ATOM 2104 C CA . GLY B 1 90 ? 79.051 30.314 87.382 1.00 30.05 88 GLY B CA 1
ATOM 2105 C C . GLY B 1 90 ? 78.899 29.830 85.945 1.00 30.24 88 GLY B C 1
ATOM 2106 O O . GLY B 1 90 ? 79.670 28.981 85.495 1.00 31.33 88 GLY B O 1
ATOM 2107 N N . ILE B 1 91 ? 77.917 30.375 85.232 1.00 28.45 89 ILE B N 1
ATOM 2108 C CA . ILE B 1 91 ? 77.742 30.139 83.789 1.00 28.03 89 ILE B CA 1
ATOM 2109 C C . ILE B 1 91 ? 78.618 31.099 82.967 1.00 29.21 89 ILE B C 1
ATOM 2110 O O . ILE B 1 91 ? 78.528 32.341 83.109 1.00 29.36 89 ILE B O 1
ATOM 2115 N N . SER B 1 92 ? 79.465 30.530 82.112 1.00 28.65 90 SER B N 1
ATOM 2116 C CA . SER B 1 92 ? 80.354 31.359 81.278 1.00 29.23 90 SER B CA 1
ATOM 2117 C C . SER B 1 92 ? 80.037 31.380 79.784 1.00 27.82 90 SER B C 1
ATOM 2118 O O . SER B 1 92 ? 80.412 32.314 79.094 1.00 27.47 90 SER B O 1
ATOM 2121 N N . LEU B 1 93 ? 79.314 30.377 79.298 1.00 26.05 91 LEU B N 1
ATOM 2122 C CA . LEU B 1 93 ? 78.957 30.296 77.886 1.00 25.56 91 LEU B CA 1
ATOM 2123 C C . LEU B 1 93 ? 77.718 31.135 77.664 1.00 24.20 91 LEU B C 1
ATOM 2124 O O . LEU B 1 93 ? 76.597 30.607 77.696 1.00 24.67 91 LEU B O 1
ATOM 2129 N N . ILE B 1 94 ? 77.913 32.432 77.456 1.00 24.69 92 ILE B N 1
ATOM 2130 C CA . ILE B 1 94 ? 76.802 33.400 77.408 1.00 24.48 92 ILE B CA 1
ATOM 2131 C C . ILE B 1 94 ? 76.785 34.097 76.051 1.00 25.37 92 ILE B C 1
ATOM 2132 O O . ILE B 1 94 ? 77.711 34.897 75.735 1.00 26.55 92 ILE B O 1
ATOM 2137 N N . TYR B 1 95 ? 75.755 33.809 75.260 1.00 24.06 93 TYR B N 1
ATOM 2138 C CA . TYR B 1 95 ? 75.568 34.416 73.950 1.00 25.54 93 TYR B CA 1
ATOM 2139 C C . TYR B 1 95 ? 74.391 35.385 73.967 1.00 25.62 93 TYR B C 1
ATOM 2140 O O . TYR B 1 95 ? 73.276 34.960 74.057 1.00 24.86 93 TYR B O 1
ATOM 2149 N N . GLN B 1 96 ? 74.668 36.687 73.901 1.00 26.44 94 GLN B N 1
ATOM 2150 C CA . GLN B 1 96 ? 73.605 37.687 73.894 1.00 27.45 94 GLN B CA 1
ATOM 2151 C C . GLN B 1 96 ? 73.564 38.395 72.543 1.00 29.06 94 GLN B C 1
ATOM 2152 O O . GLN B 1 96 ? 74.500 38.288 71.738 1.00 28.96 94 GLN B O 1
ATOM 2158 N N . GLY B 1 97 ? 72.465 39.105 72.298 1.00 30.68 95 GLY B N 1
ATOM 2159 C CA . GLY B 1 97 ? 72.322 39.896 71.066 1.00 33.45 95 GLY B CA 1
ATOM 2160 C C . GLY B 1 97 ? 72.249 39.011 69.827 1.00 35.75 95 GLY B C 1
ATOM 2161 O O . GLY B 1 97 ? 72.596 39.460 68.731 1.00 36.72 95 GLY B O 1
ATOM 2162 N N . GLN B 1 98 ? 71.825 37.754 70.005 1.00 35.78 96 GLN B N 1
ATOM 2163 C CA . GLN B 1 98 ? 71.756 36.763 68.905 1.00 37.72 96 GLN B CA 1
ATOM 2164 C C . GLN B 1 98 ? 70.398 36.722 68.225 1.00 39.02 96 GLN B C 1
ATOM 2165 O O . GLN B 1 98 ? 69.449 36.187 68.795 1.00 39.63 96 GLN B O 1
ATOM 2171 N N . ASP B 1 99 ? 70.299 37.259 67.009 1.00 41.32 97 ASP B N 1
ATOM 2172 C CA . ASP B 1 99 ? 69.060 37.132 66.226 1.00 42.92 97 ASP B CA 1
ATOM 2173 C C . ASP B 1 99 ? 68.931 35.705 65.665 1.00 42.57 97 ASP B C 1
ATOM 2174 O O . ASP B 1 99 ? 67.886 35.060 65.819 1.00 43.88 97 ASP B O 1
ATOM 2179 N N . ASP B 1 100 ? 70.001 35.208 65.052 1.00 42.06 98 ASP B N 1
ATOM 2180 C CA . ASP B 1 100 ? 70.070 33.787 64.661 1.00 39.93 98 ASP B CA 1
ATOM 2181 C C . ASP B 1 100 ? 70.755 32.864 65.693 1.00 36.10 98 ASP B C 1
ATOM 2182 O O . ASP B 1 100 ? 72.020 32.738 65.778 1.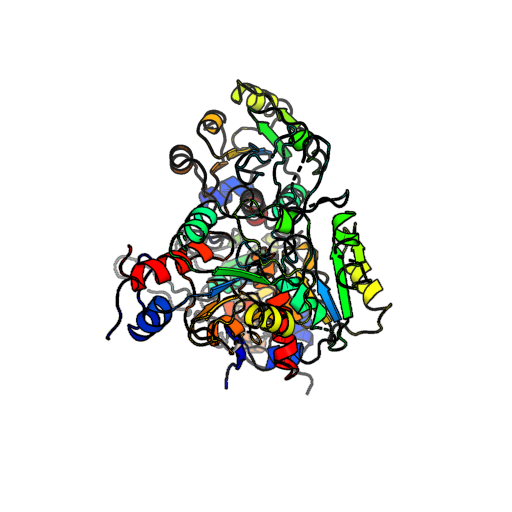00 37.39 98 ASP B O 1
ATOM 2187 N N . LYS B 1 101 ? 69.914 32.128 66.410 1.00 30.91 99 LYS B N 1
ATOM 2188 C CA . LYS B 1 101 ? 70.425 31.235 67.446 1.00 26.49 99 LYS B CA 1
ATOM 2189 C C . LYS B 1 101 ? 71.250 30.020 66.971 1.00 25.56 99 LYS B C 1
ATOM 2190 O O . LYS B 1 101 ? 72.027 29.462 67.734 1.00 23.88 99 LYS B O 1
ATOM 2196 N N . VAL B 1 102 ? 71.087 29.629 65.715 1.00 26.02 100 VAL B N 1
ATOM 2197 C CA . VAL B 1 102 ? 71.761 28.451 65.192 1.00 27.26 100 VAL B CA 1
ATOM 2198 C C . VAL B 1 102 ? 73.294 28.674 65.167 1.00 27.00 100 VAL B C 1
ATOM 2199 O O . VAL B 1 102 ? 74.071 27.763 65.496 1.00 26.77 100 VAL B O 1
ATOM 2203 N N . GLN B 1 103 ? 73.730 29.887 64.816 1.00 27.35 101 GLN B N 1
ATOM 2204 C CA . GLN B 1 103 ? 75.167 30.168 64.770 1.00 29.07 101 GLN B CA 1
ATOM 2205 C C . GLN B 1 103 ? 75.815 30.065 66.166 1.00 27.15 101 GLN B C 1
ATOM 2206 O O . GLN B 1 103 ? 76.923 29.481 66.320 1.00 26.99 101 GLN B O 1
ATOM 2212 N N . ALA B 1 104 ? 75.123 30.615 67.169 1.00 24.78 102 ALA B N 1
ATOM 2213 C CA . ALA B 1 104 ? 75.563 30.507 68.559 1.00 24.35 102 ALA B CA 1
ATOM 2214 C C . ALA B 1 104 ? 75.632 29.010 68.957 1.00 23.56 102 ALA B C 1
ATOM 2215 O O . ALA B 1 104 ? 76.574 28.574 69.615 1.00 23.73 102 ALA B O 1
ATOM 2217 N N . TYR B 1 105 ? 74.605 28.256 68.583 1.00 23.31 103 TYR B N 1
ATOM 2218 C CA . TYR B 1 105 ? 74.568 26.811 68.877 1.00 22.63 103 TYR B CA 1
ATOM 2219 C C . TYR B 1 105 ? 75.816 26.126 68.297 1.00 24.05 103 TYR B C 1
ATOM 2220 O O . TYR B 1 105 ? 76.515 25.375 68.983 1.00 22.75 103 TYR B O 1
ATOM 2229 N N . TYR B 1 106 ? 76.118 26.406 67.037 1.00 25.00 104 TYR B N 1
ATOM 2230 C CA . TYR B 1 106 ? 77.285 25.787 66.418 1.00 27.06 104 TYR B CA 1
ATOM 2231 C C . TYR B 1 106 ? 78.585 26.152 67.155 1.00 27.99 104 TYR B C 1
ATOM 2232 O O . TYR B 1 106 ? 79.489 25.314 67.286 1.00 28.34 104 TYR B O 1
ATOM 2241 N N . ASP B 1 107 ? 78.684 27.400 67.613 1.00 26.84 105 ASP B N 1
ATOM 2242 C CA . ASP B 1 107 ? 79.861 27.851 68.342 1.00 28.52 105 ASP B CA 1
ATOM 2243 C C . ASP B 1 107 ? 79.977 27.078 69.661 1.00 26.24 105 ASP B C 1
ATOM 2244 O O . ASP B 1 107 ? 81.086 26.664 70.044 1.00 27.10 105 ASP B O 1
ATOM 2249 N N . ILE B 1 108 ? 78.843 26.895 70.335 1.00 24.83 106 ILE B N 1
ATOM 2250 C CA . ILE B 1 108 ? 78.810 26.148 71.596 1.00 24.01 106 ILE B CA 1
ATOM 2251 C C . ILE B 1 108 ? 79.227 24.691 71.362 1.00 24.29 106 ILE B C 1
ATOM 2252 O O . ILE B 1 108 ? 80.075 24.156 72.092 1.00 23.71 106 ILE B O 1
ATOM 2257 N N . CYS B 1 109 ? 78.641 24.077 70.338 1.00 24.30 107 CYS B N 1
ATOM 2258 C CA . CYS B 1 109 ? 78.985 22.709 69.946 1.00 26.71 107 CYS B CA 1
ATOM 2259 C C . CYS B 1 109 ? 80.508 22.537 69.701 1.00 28.21 107 CYS B C 1
ATOM 2260 O O . CYS B 1 109 ? 81.124 21.606 70.250 1.00 28.35 107 CYS B O 1
ATOM 2263 N N A GLN B 1 110 ? 81.110 23.426 68.903 0.70 29.13 108 GLN B N 1
ATOM 2264 N N B GLN B 1 110 ? 81.078 23.455 68.917 0.30 28.71 108 GLN B N 1
ATOM 2265 C CA A GLN B 1 110 ? 82.565 23.434 68.655 0.70 31.44 108 GLN B CA 1
ATOM 2266 C CA B GLN B 1 110 ? 82.516 23.535 68.645 0.30 30.31 108 GLN B CA 1
ATOM 2267 C C A GLN B 1 110 ? 83.420 23.722 69.907 0.70 30.80 108 GLN B C 1
ATOM 2268 C C B GLN B 1 110 ? 83.374 23.707 69.902 0.30 30.10 108 GLN B C 1
ATOM 2269 O O A GLN B 1 110 ? 84.509 23.163 70.050 0.70 32.46 108 GLN B O 1
ATOM 2270 O O B GLN B 1 110 ? 84.402 23.046 70.046 0.30 31.39 108 GLN B O 1
ATOM 2281 N N . LYS B 1 111 ? 82.956 24.599 70.797 1.00 28.69 109 LYS B N 1
ATOM 2282 C CA . LYS B 1 111 ? 83.717 24.911 72.028 1.00 29.36 109 LYS B CA 1
ATOM 2283 C C . LYS B 1 111 ? 83.807 23.726 72.993 1.00 28.87 109 LYS B C 1
ATOM 2284 O O . LYS B 1 111 ? 84.844 23.534 73.661 1.00 28.72 109 LYS B O 1
ATOM 2290 N N . LEU B 1 112 ? 82.736 22.928 73.025 1.00 26.56 110 LEU B N 1
ATOM 2291 C CA . LEU B 1 112 ? 82.608 21.830 73.982 1.00 26.70 110 LEU B CA 1
ATOM 2292 C C . LEU B 1 112 ? 82.778 20.437 73.397 1.00 26.89 110 LEU B C 1
ATOM 2293 O O . LEU B 1 112 ? 82.982 19.480 74.153 1.00 26.78 110 LEU B O 1
ATOM 2298 N N . ALA B 1 113 ? 82.716 20.310 72.065 1.00 26.85 111 ALA B N 1
ATOM 2299 C CA . ALA B 1 113 ? 82.784 18.988 71.388 1.00 26.69 111 ALA B CA 1
ATOM 2300 C C . ALA B 1 113 ? 81.741 18.033 71.986 1.00 25.99 111 ALA B C 1
ATOM 2301 O O . ALA B 1 113 ? 82.031 16.850 72.248 1.00 25.60 111 ALA B O 1
ATOM 2303 N N . ILE B 1 114 ? 80.548 18.586 72.201 1.00 25.17 112 ILE B N 1
ATOM 2304 C CA . ILE B 1 114 ? 79.393 17.828 72.681 1.00 24.68 112 ILE B CA 1
ATOM 2305 C C . ILE B 1 114 ? 78.370 17.738 71.545 1.00 25.00 112 ILE B C 1
ATOM 2306 O O . ILE B 1 114 ? 77.955 18.747 70.973 1.00 25.89 112 ILE B O 1
ATOM 2311 N N . ALA B 1 115 ? 77.943 16.520 71.280 1.00 26.61 113 ALA B N 1
ATOM 2312 C CA . ALA B 1 115 ? 77.009 16.220 70.204 1.00 27.72 113 ALA B CA 1
ATOM 2313 C C . ALA B 1 115 ? 75.574 16.640 70.496 1.00 26.64 113 ALA B C 1
ATOM 2314 O O . ALA B 1 115 ? 75.166 16.714 71.667 1.00 25.99 113 ALA B O 1
ATOM 2316 N N . PRO B 1 116 ? 74.786 16.890 69.428 1.00 26.88 114 PRO B N 1
ATOM 2317 C CA . PRO B 1 116 ? 73.393 17.248 69.620 1.00 26.42 114 PRO B CA 1
ATOM 2318 C C . PRO B 1 116 ? 72.589 16.164 70.345 1.00 25.78 114 PRO B C 1
ATOM 2319 O O . PRO B 1 116 ? 71.661 16.504 71.051 1.00 24.21 114 PRO B O 1
ATOM 2323 N N . GLU B 1 117 ? 72.946 14.879 70.177 1.00 27.02 115 GLU B N 1
ATOM 2324 C CA . GLU B 1 117 ? 72.274 13.786 70.905 1.00 27.31 115 GLU B CA 1
ATOM 2325 C C . GLU B 1 117 ? 72.472 13.796 72.423 1.00 26.33 115 GLU B C 1
ATOM 2326 O O . GLU B 1 117 ? 71.741 13.120 73.159 1.00 26.56 115 GLU B O 1
ATOM 2332 N N . GLN B 1 118 ? 73.449 14.564 72.901 1.00 25.33 116 GLN B N 1
ATOM 2333 C CA . GLN B 1 118 ? 73.666 14.705 74.327 1.00 24.16 116 GLN B CA 1
ATOM 2334 C C . GLN B 1 118 ? 73.339 16.140 74.756 1.00 22.66 116 GLN B C 1
ATOM 2335 O O . GLN B 1 118 ? 73.828 16.605 75.780 1.00 22.65 116 GLN B O 1
ATOM 2341 N N . THR B 1 119 ? 72.548 16.854 73.951 1.00 21.28 117 THR B N 1
ATOM 2342 C CA . THR B 1 119 ? 72.231 18.262 74.265 1.00 19.53 117 THR B CA 1
ATOM 2343 C C . THR B 1 119 ? 70.724 18.426 74.468 1.00 19.33 117 THR B C 1
ATOM 2344 O O . THR B 1 119 ? 69.924 17.773 73.788 1.00 19.09 117 THR B O 1
ATOM 2348 N N . GLY B 1 120 ? 70.361 19.303 75.405 1.00 18.61 118 GLY B N 1
ATOM 2349 C CA . GLY B 1 120 ? 68.987 19.720 75.584 1.00 18.02 118 GLY B CA 1
ATOM 2350 C C . GLY B 1 120 ? 68.893 21.228 75.381 1.00 17.46 118 GLY B C 1
ATOM 2351 O O . GLY B 1 120 ? 69.870 21.968 75.536 1.00 18.75 118 GLY B O 1
ATOM 2352 N N . TYR B 1 121 ? 67.694 21.694 75.063 1.00 17.47 119 TYR B N 1
ATOM 2353 C CA . TYR B 1 121 ? 67.462 23.121 74.897 1.00 17.29 119 TYR B CA 1
ATOM 2354 C C . TYR B 1 121 ? 66.104 23.445 75.502 1.00 17.80 119 TYR B C 1
ATOM 2355 O O . TYR B 1 121 ? 65.135 22.729 75.263 1.00 17.44 119 TYR B O 1
ATOM 2364 N N . ILE B 1 122 ? 66.057 24.520 76.295 1.00 16.40 120 ILE B N 1
ATOM 2365 C CA . ILE B 1 122 ? 64.782 24.980 76.869 1.00 16.44 120 ILE B CA 1
ATOM 2366 C C . ILE B 1 122 ? 64.405 26.331 76.236 1.00 16.43 120 ILE B C 1
ATOM 2367 O O . ILE B 1 122 ? 65.144 27.340 76.401 1.00 16.65 120 ILE B O 1
ATOM 2372 N N . GLY B 1 123 ? 63.264 26.358 75.549 1.00 15.99 121 GLY B N 1
ATOM 2373 C CA . GLY B 1 123 ? 62.793 27.549 74.818 1.00 17.14 121 GLY B CA 1
ATOM 2374 C C . GLY B 1 123 ? 61.394 27.965 75.202 1.00 17.27 121 GLY B C 1
ATOM 2375 O O . GLY B 1 123 ? 60.704 27.229 75.938 1.00 17.31 121 GLY B O 1
ATOM 2376 N N . ASP B 1 124 ? 60.963 29.135 74.726 1.00 17.28 122 ASP B N 1
ATOM 2377 C CA . ASP B 1 124 ? 59.562 29.529 74.919 1.00 16.83 122 ASP B CA 1
ATOM 2378 C C . ASP B 1 124 ? 58.933 30.075 73.632 1.00 17.24 122 ASP B C 1
ATOM 2379 O O . ASP B 1 124 ? 57.741 30.360 73.631 1.00 18.24 122 ASP B O 1
ATOM 2384 N N . ASP B 1 125 ? 59.729 30.273 72.570 1.00 17.79 123 ASP B N 1
ATOM 2385 C CA . ASP B 1 125 ? 59.153 30.851 71.338 1.00 17.86 123 ASP B CA 1
ATOM 2386 C C . ASP B 1 125 ? 59.757 30.267 70.054 1.00 18.43 123 ASP B C 1
ATOM 2387 O O . ASP B 1 125 ? 60.712 29.495 70.115 1.00 18.81 123 ASP B O 1
ATOM 2392 N N . LEU B 1 126 ? 59.224 30.662 68.895 1.00 18.56 124 LEU B N 1
ATOM 2393 C CA . LEU B 1 126 ? 59.549 30.021 67.632 1.00 19.99 124 LEU B CA 1
ATOM 2394 C C . LEU B 1 126 ? 61.022 30.154 67.199 1.00 20.35 124 LEU B C 1
ATOM 2395 O O . LEU B 1 126 ? 61.548 29.269 66.519 1.00 21.41 124 LEU B O 1
ATOM 2400 N N . ILE B 1 127 ? 61.666 31.250 67.615 1.00 20.37 125 ILE B N 1
ATOM 2401 C CA . ILE B 1 127 ? 63.098 31.479 67.311 1.00 23.04 125 ILE B CA 1
ATOM 2402 C C . ILE B 1 127 ? 63.964 30.400 67.940 1.00 21.90 125 ILE B C 1
ATOM 2403 O O . ILE B 1 127 ? 65.091 30.149 67.468 1.00 23.79 125 ILE B O 1
ATOM 2408 N N . ASP B 1 128 ? 63.443 29.764 68.987 1.00 20.98 126 ASP B N 1
ATOM 2409 C CA . ASP B 1 128 ? 64.178 28.682 69.647 1.00 20.30 126 ASP B CA 1
ATOM 2410 C C . ASP B 1 128 ? 64.131 27.356 68.886 1.00 21.55 126 ASP B C 1
ATOM 2411 O O . ASP B 1 128 ? 64.977 26.474 69.108 1.00 21.88 126 ASP B O 1
ATOM 2416 N N . TRP B 1 129 ? 63.157 27.212 67.992 1.00 21.21 127 TRP B N 1
ATOM 2417 C CA . TRP B 1 129 ? 62.924 25.906 67.369 1.00 21.14 127 TRP B CA 1
ATOM 2418 C C . TRP B 1 129 ? 64.093 25.444 66.462 1.00 22.00 127 TRP B C 1
ATOM 2419 O O . TRP B 1 129 ? 64.470 24.268 66.502 1.00 22.22 127 TRP B O 1
ATOM 2430 N N . PRO B 1 130 ? 64.689 26.361 65.690 1.00 22.44 128 PRO B N 1
ATOM 2431 C CA . PRO B 1 130 ? 65.803 25.936 64.830 1.00 23.01 128 PRO B CA 1
ATOM 2432 C C . PRO B 1 130 ? 66.958 25.248 65.570 1.00 22.56 128 PRO B C 1
ATOM 2433 O O . PRO B 1 130 ? 67.630 24.386 64.979 1.00 24.75 128 PRO B O 1
ATOM 2437 N N . VAL B 1 131 ? 67.209 25.650 66.814 1.00 21.46 129 VAL B N 1
ATOM 2438 C CA . VAL B 1 131 ? 68.189 24.959 67.672 1.00 21.71 129 VAL B CA 1
ATOM 2439 C C . VAL B 1 131 ? 67.602 23.694 68.302 1.00 20.68 129 VAL B C 1
ATOM 2440 O O . VAL B 1 131 ? 68.219 22.630 68.224 1.00 21.99 129 VAL B O 1
ATOM 2452 N N . GLU B 1 133 ? 65.326 21.730 67.250 1.00 21.00 131 GLU B N 1
ATOM 2453 C CA . GLU B 1 133 ? 65.067 20.710 66.278 1.00 22.85 131 GLU B CA 1
ATOM 2454 C C . GLU B 1 133 ? 66.318 19.852 66.092 1.00 23.29 131 GLU B C 1
ATOM 2455 O O . GLU B 1 133 ? 66.231 18.664 65.686 1.00 24.97 131 GLU B O 1
ATOM 2461 N N . LYS B 1 134 ? 67.476 20.438 66.357 1.00 22.98 132 LYS B N 1
ATOM 2462 C CA . LYS B 1 134 ? 68.752 19.730 66.142 1.00 24.39 132 LYS B CA 1
ATOM 2463 C C . LYS B 1 134 ? 69.130 18.819 67.310 1.00 24.25 132 LYS B C 1
ATOM 2464 O O . LYS B 1 134 ? 69.936 17.939 67.149 1.00 25.54 132 LYS B O 1
ATOM 2470 N N . VAL B 1 135 ? 68.551 19.030 68.479 1.00 22.58 133 VAL B N 1
ATOM 2471 C CA . VAL B 1 135 ? 69.090 18.385 69.682 1.00 21.99 133 VAL B CA 1
ATOM 2472 C C . VAL B 1 135 ? 68.120 17.340 70.248 1.00 21.13 133 VAL B C 1
ATOM 2473 O O . VAL B 1 135 ? 66.975 17.249 69.806 1.00 22.60 133 VAL B O 1
ATOM 2477 N N . ALA B 1 136 ? 68.588 16.551 71.213 1.00 21.04 134 ALA B N 1
ATOM 2478 C CA . ALA B 1 136 ? 67.831 15.374 71.680 1.00 20.94 134 ALA B CA 1
ATOM 2479 C C . ALA B 1 136 ? 66.635 15.710 72.594 1.00 20.65 134 ALA B C 1
ATOM 2480 O O . ALA B 1 136 ? 65.586 15.089 72.506 1.00 20.64 134 ALA B O 1
ATOM 2482 N N . LEU B 1 137 ? 66.826 16.651 73.514 1.00 19.92 135 LEU B N 1
ATOM 2483 C CA . LEU B 1 137 ? 65.819 16.991 74.499 1.00 18.33 135 LEU B CA 1
ATOM 2484 C C . LEU B 1 137 ? 65.344 18.407 74.190 1.00 18.78 135 LEU B C 1
ATOM 2485 O O . LEU B 1 137 ? 66.132 19.354 74.267 1.00 19.46 135 LEU B O 1
ATOM 2490 N N . ARG B 1 138 ? 64.080 18.521 73.775 1.00 17.79 136 ARG B N 1
ATOM 2491 C CA . ARG B 1 138 ? 63.534 19.733 73.189 1.00 18.16 136 ARG B CA 1
ATOM 2492 C C . ARG B 1 138 ? 62.428 20.189 74.111 1.00 18.17 136 ARG B C 1
ATOM 2493 O O . ARG B 1 138 ? 61.320 19.670 74.048 1.00 19.58 136 ARG B O 1
ATOM 2501 N N . VAL B 1 139 ? 62.765 21.10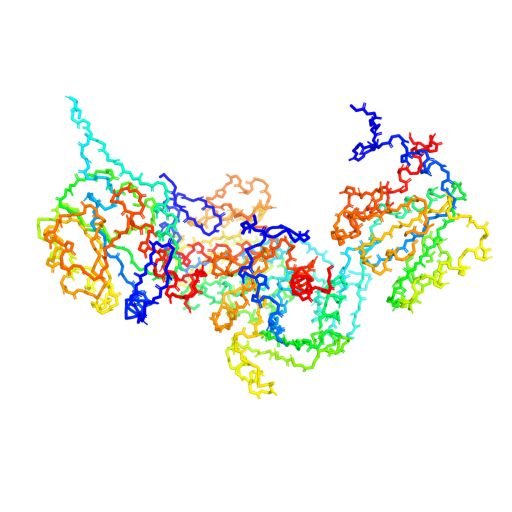2 75.010 1.00 16.78 137 VAL B N 1
ATOM 2502 C CA . VAL B 1 139 ? 61.809 21.539 76.035 1.00 18.12 137 VAL B CA 1
ATOM 2503 C C . VAL B 1 139 ? 61.153 22.861 75.691 1.00 17.87 137 VAL B C 1
ATOM 2504 O O . VAL B 1 139 ? 61.823 23.842 75.369 1.00 17.40 137 VAL B O 1
ATOM 2508 N N . CYS B 1 140 ? 59.831 22.899 75.853 1.00 18.22 138 CYS B N 1
ATOM 2509 C CA . CYS B 1 140 ? 59.112 24.179 75.844 1.00 17.09 138 CYS B CA 1
ATOM 2510 C C . CYS B 1 140 ? 58.542 24.387 77.224 1.00 17.29 138 CYS B C 1
ATOM 2511 O O . CYS B 1 140 ? 57.988 23.452 77.831 1.00 18.01 138 CYS B O 1
ATOM 2514 N N . VAL B 1 141 ? 58.635 25.616 77.730 1.00 17.50 139 VAL B N 1
ATOM 2515 C CA . VAL B 1 141 ? 58.067 25.905 79.035 1.00 17.23 139 VAL B CA 1
ATOM 2516 C C . VAL B 1 141 ? 56.546 25.875 78.985 1.00 16.76 139 VAL B C 1
ATOM 2517 O O . VAL B 1 141 ? 55.962 26.009 77.943 1.00 17.42 139 VAL B O 1
ATOM 2521 N N . ALA B 1 142 ? 55.914 25.650 80.129 1.00 16.54 140 ALA B N 1
ATOM 2522 C CA . ALA B 1 142 ? 54.438 25.408 80.181 1.00 17.82 140 ALA B CA 1
ATOM 2523 C C . ALA B 1 142 ? 53.630 26.454 79.422 1.00 18.03 140 ALA B C 1
ATOM 2524 O O . ALA B 1 142 ? 52.695 26.128 78.692 1.00 19.82 140 ALA B O 1
ATOM 2526 N N . ASP B 1 143 ? 54.024 27.715 79.606 1.00 19.00 141 ASP B N 1
ATOM 2527 C CA . ASP B 1 143 ? 53.312 28.848 79.042 1.00 20.28 141 ASP B CA 1
ATOM 2528 C C . ASP B 1 143 ? 53.996 29.380 77.785 1.00 20.18 141 ASP B C 1
ATOM 2529 O O . ASP B 1 143 ? 53.727 30.506 77.323 1.00 20.88 141 ASP B O 1
ATOM 2534 N N . GLY B 1 144 ? 54.851 28.558 77.191 1.00 18.66 142 GLY B N 1
ATOM 2535 C CA . GLY B 1 144 ? 55.567 28.955 75.987 1.00 17.80 142 GLY B CA 1
ATOM 2536 C C . GLY B 1 144 ? 54.603 29.049 74.826 1.00 18.56 142 GLY B C 1
ATOM 2537 O O . GLY B 1 144 ? 53.393 28.725 74.947 1.00 19.90 142 GLY B O 1
ATOM 2538 N N . HIS B 1 145 ? 55.122 29.500 73.701 1.00 19.18 143 HIS B N 1
ATOM 2539 C CA . HIS B 1 145 ? 54.261 29.678 72.536 1.00 19.24 143 HIS B CA 1
ATOM 2540 C C . HIS B 1 145 ? 53.607 28.331 72.155 1.00 20.11 143 HIS B C 1
ATOM 2541 O O . HIS B 1 145 ? 54.281 27.306 72.112 1.00 20.12 143 HIS B O 1
ATOM 2548 N N . PRO B 1 146 ? 52.288 28.327 71.885 1.00 21.34 144 PRO B N 1
ATOM 2549 C CA . PRO B 1 146 ? 51.650 27.001 71.736 1.00 22.29 144 PRO B CA 1
ATOM 2550 C C . PRO B 1 146 ? 52.108 26.166 70.554 1.00 22.74 144 PRO B C 1
ATOM 2551 O O . PRO B 1 146 ? 52.003 24.930 70.595 1.00 22.59 144 PRO B O 1
ATOM 2555 N N . LEU B 1 147 ? 52.605 26.818 69.503 1.00 22.55 145 LEU B N 1
ATOM 2556 C CA . LEU B 1 147 ? 53.152 26.074 68.354 1.00 23.03 145 LEU B CA 1
ATOM 2557 C C . LEU B 1 147 ? 54.482 25.431 68.750 1.00 22.13 145 LEU B C 1
ATOM 2558 O O . LEU B 1 147 ? 54.753 24.280 68.400 1.00 21.41 145 LEU B O 1
ATOM 2563 N N . LEU B 1 148 ? 55.313 26.158 69.496 1.00 20.43 146 LEU B N 1
ATOM 2564 C CA . LEU B 1 148 ? 56.505 25.527 70.058 1.00 19.81 146 LEU B CA 1
ATOM 2565 C C . LEU B 1 148 ? 56.146 24.354 70.994 1.00 19.53 146 LEU B C 1
ATOM 2566 O O . LEU B 1 148 ? 56.781 23.300 70.947 1.00 18.35 146 LEU B O 1
ATOM 2571 N N . ALA B 1 149 ? 55.128 24.515 71.849 1.00 19.13 147 ALA B N 1
ATOM 2572 C CA . ALA B 1 149 ? 54.738 23.441 72.753 1.00 20.34 147 ALA B CA 1
ATOM 2573 C C . ALA B 1 149 ? 54.355 22.151 71.995 1.00 21.33 147 ALA B C 1
ATOM 2574 O O . ALA B 1 149 ? 54.734 21.042 72.422 1.00 21.70 147 ALA B O 1
ATOM 2576 N N . GLN B 1 150 ? 53.681 22.308 70.849 1.00 21.13 148 GLN B N 1
ATOM 2577 C CA . GLN B 1 150 ? 53.322 21.182 70.009 1.00 23.00 148 GLN B CA 1
ATOM 2578 C C . GLN B 1 150 ? 54.541 20.402 69.478 1.00 23.24 148 GLN B C 1
ATOM 2579 O O . GLN B 1 150 ? 54.482 19.184 69.355 1.00 23.97 148 GLN B O 1
ATOM 2585 N N . ARG B 1 151 ? 55.624 21.114 69.139 1.00 22.85 149 ARG B N 1
ATOM 2586 C CA . ARG B 1 151 ? 56.830 20.511 68.578 1.00 22.35 149 ARG B CA 1
ATOM 2587 C C . ARG B 1 151 ? 57.779 19.863 69.593 1.00 22.25 149 ARG B C 1
ATOM 2588 O O . ARG B 1 151 ? 58.562 18.974 69.227 1.00 23.94 149 ARG B O 1
ATOM 2596 N N . ALA B 1 152 ? 57.708 20.336 70.835 1.00 21.60 150 ALA B N 1
ATOM 2597 C CA . ALA B 1 152 ? 58.574 19.888 71.931 1.00 20.44 150 ALA B CA 1
ATOM 2598 C C . ALA B 1 152 ? 58.401 18.414 72.284 1.00 21.79 150 ALA B C 1
ATOM 2599 O O . ALA B 1 152 ? 57.277 17.867 72.151 1.00 21.92 150 ALA B O 1
ATOM 2601 N N . ASN B 1 153 ? 59.468 17.783 72.782 1.00 20.63 151 ASN B N 1
ATOM 2602 C CA . ASN B 1 153 ? 59.298 16.430 73.367 1.00 21.41 151 ASN B CA 1
ATOM 2603 C C . ASN B 1 153 ? 59.170 16.391 74.883 1.00 21.77 151 ASN B C 1
ATOM 2604 O O . ASN B 1 153 ? 58.949 15.334 75.468 1.00 22.83 151 ASN B O 1
ATOM 2609 N N . TYR B 1 154 ? 59.293 17.553 75.516 1.00 20.66 152 TYR B N 1
ATOM 2610 C CA . TYR B 1 154 ? 58.929 17.706 76.935 1.00 20.64 152 TYR B CA 1
ATOM 2611 C C . TYR B 1 154 ? 58.380 19.111 77.132 1.00 20.71 152 TYR B C 1
ATOM 2612 O O . TYR B 1 154 ? 59.038 20.110 76.769 1.00 20.51 152 TYR B O 1
ATOM 2621 N N . VAL B 1 155 ? 57.180 19.209 77.680 1.00 19.11 153 VAL B N 1
ATOM 2622 C CA . VAL B 1 155 ? 56.629 20.532 78.018 1.00 19.33 153 VAL B CA 1
ATOM 2623 C C . VAL B 1 155 ? 56.608 20.608 79.537 1.00 18.77 153 VAL B C 1
ATOM 2624 O O . VAL B 1 155 ? 56.029 19.716 80.201 1.00 20.31 153 VAL B O 1
ATOM 2628 N N . THR B 1 156 ? 57.249 21.633 80.103 1.00 18.72 154 THR B N 1
ATOM 2629 C CA . THR B 1 156 ? 57.264 21.747 81.567 1.00 19.36 154 THR B CA 1
ATOM 2630 C C . THR B 1 156 ? 55.853 22.009 82.137 1.00 19.18 154 THR B C 1
ATOM 2631 O O . THR B 1 156 ? 54.929 22.429 81.422 1.00 20.24 154 THR B O 1
ATOM 2635 N N . HIS B 1 157 ? 55.700 21.713 83.416 1.00 19.45 155 HIS B N 1
ATOM 2636 C CA . HIS B 1 157 ? 54.449 21.972 84.162 1.00 19.17 155 HIS B CA 1
ATOM 2637 C C . HIS B 1 157 ? 54.512 23.321 84.838 1.00 19.54 155 HIS B C 1
ATOM 2638 O O . HIS B 1 157 ? 53.497 24.021 84.941 1.00 20.09 155 HIS B O 1
ATOM 2645 N N . ILE B 1 158 ? 55.721 23.688 85.281 1.00 18.93 156 ILE B N 1
ATOM 2646 C CA . ILE B 1 158 ? 55.939 24.957 85.943 1.00 18.82 156 ILE B CA 1
ATOM 2647 C C . ILE B 1 158 ? 56.150 26.022 84.861 1.00 18.18 156 ILE B C 1
ATOM 2648 O O . ILE B 1 158 ? 56.767 25.740 83.830 1.00 18.94 156 ILE B O 1
ATOM 2653 N N . LYS B 1 159 ? 55.600 27.207 85.082 1.00 19.17 157 LYS B N 1
ATOM 2654 C CA . LYS B 1 159 ? 55.699 28.275 84.082 1.00 19.12 157 LYS B CA 1
ATOM 2655 C C . LYS B 1 159 ? 57.111 28.866 83.993 1.00 18.80 157 LYS B C 1
ATOM 2656 O O . LYS B 1 159 ? 57.891 28.807 84.956 1.00 19.10 157 LYS B O 1
ATOM 2662 N N . GLY B 1 160 ? 57.447 29.416 82.822 1.00 18.78 158 GLY B N 1
ATOM 2663 C CA . GLY B 1 160 ? 58.715 30.161 82.646 1.00 19.04 158 GLY B CA 1
ATOM 2664 C C . GLY B 1 160 ? 58.896 31.232 83.708 1.00 18.97 158 GLY B C 1
ATOM 2665 O O . GLY B 1 160 ? 57.954 31.963 84.080 1.00 19.31 158 GLY B O 1
ATOM 2666 N N . GLY B 1 161 ? 60.105 31.281 84.246 1.00 19.62 159 GLY B N 1
ATOM 2667 C CA . GLY B 1 161 ? 60.436 32.249 85.311 1.00 19.78 159 GLY B CA 1
ATOM 2668 C C . GLY B 1 161 ? 60.046 31.893 86.726 1.00 19.83 159 GLY B C 1
ATOM 2669 O O . GLY B 1 161 ? 60.370 32.671 87.650 1.00 20.50 159 GLY B O 1
ATOM 2670 N N . HIS B 1 162 ? 59.405 30.729 86.900 1.00 19.67 160 HIS B N 1
ATOM 2671 C CA . HIS B 1 162 ? 58.882 30.289 88.181 1.00 20.14 160 HIS B CA 1
ATOM 2672 C C . HIS B 1 162 ? 59.338 28.906 88.565 1.00 19.95 160 HIS B C 1
ATOM 2673 O O . HIS B 1 162 ? 58.790 28.340 89.524 1.00 21.08 160 HIS B O 1
ATOM 2680 N N . GLY B 1 163 ? 60.346 28.374 87.852 1.00 18.11 161 GLY B N 1
ATOM 2681 C CA . GLY B 1 163 ? 60.837 27.011 88.162 1.00 19.14 161 GLY B CA 1
ATOM 2682 C C . GLY B 1 163 ? 60.753 26.030 86.995 1.00 18.43 161 GLY B C 1
ATOM 2683 O O . GLY B 1 163 ? 60.977 24.829 87.190 1.00 19.58 161 GLY B O 1
ATOM 2684 N N . ALA B 1 164 ? 60.427 26.508 85.790 1.00 17.84 162 ALA B N 1
ATOM 2685 C CA . ALA B 1 164 ? 60.498 25.653 84.584 1.00 17.80 162 ALA B CA 1
ATOM 2686 C C . ALA B 1 164 ? 61.905 25.082 84.368 1.00 19.06 162 ALA B C 1
ATOM 2687 O O . ALA B 1 164 ? 62.078 23.884 84.045 1.00 19.23 162 ALA B O 1
ATOM 2689 N N . VAL B 1 165 ? 62.924 25.937 84.482 1.00 18.68 163 VAL B N 1
ATOM 2690 C CA . VAL B 1 165 ? 64.296 25.446 84.369 1.00 19.14 163 VAL B CA 1
ATOM 2691 C C . VAL B 1 165 ? 64.600 24.406 85.466 1.00 20.11 163 VAL B C 1
ATOM 2692 O O . VAL B 1 165 ? 65.171 23.334 85.185 1.00 19.63 163 VAL B O 1
ATOM 2696 N N . ARG B 1 166 ? 64.184 24.693 86.696 1.00 19.95 164 ARG B N 1
ATOM 2697 C CA . ARG B 1 166 ? 64.396 23.729 87.781 1.00 19.75 164 ARG B CA 1
ATOM 2698 C C . ARG B 1 166 ? 63.747 22.356 87.470 1.00 20.52 164 ARG B C 1
ATOM 2699 O O . ARG B 1 166 ? 64.328 21.298 87.767 1.00 19.61 164 ARG B O 1
ATOM 2707 N N . GLU B 1 167 ? 62.545 22.375 86.891 1.00 19.76 165 GLU B N 1
ATOM 2708 C CA . GLU B 1 167 ? 61.864 21.144 86.556 1.00 19.32 165 GLU B CA 1
ATOM 2709 C C . GLU B 1 167 ? 62.707 20.302 85.596 1.00 19.77 165 GLU B C 1
ATOM 2710 O O . GLU B 1 167 ? 62.775 19.078 85.734 1.00 19.77 165 GLU B O 1
ATOM 2716 N N . VAL B 1 168 ? 63.347 20.963 84.634 1.00 18.47 166 VAL B N 1
ATOM 2717 C CA . VAL B 1 168 ? 64.201 20.239 83.659 1.00 19.01 166 VAL B CA 1
ATOM 2718 C C . VAL B 1 168 ? 65.470 19.730 84.352 1.00 19.43 166 VAL B C 1
ATOM 2719 O O . VAL B 1 168 ? 65.913 18.585 84.116 1.00 18.02 166 VAL B O 1
ATOM 2723 N N . CYS B 1 169 ? 66.077 20.571 85.195 1.00 18.50 167 CYS B N 1
ATOM 2724 C CA . CYS B 1 169 ? 67.167 20.092 86.046 1.00 19.43 167 CYS B CA 1
ATOM 2725 C C . CYS B 1 169 ? 66.798 18.835 86.851 1.00 20.04 167 CYS B C 1
ATOM 2726 O O . CYS B 1 169 ? 67.570 17.883 86.923 1.00 20.62 167 CYS B O 1
ATOM 2729 N N . ASP B 1 170 ? 65.631 18.849 87.465 1.00 19.70 168 ASP B N 1
ATOM 2730 C CA . ASP B 1 170 ? 65.159 17.710 88.239 1.00 20.66 168 ASP B CA 1
ATOM 2731 C C . ASP B 1 170 ? 64.975 16.460 87.377 1.00 20.44 168 ASP B C 1
ATOM 2732 O O . ASP B 1 170 ? 65.274 15.359 87.820 1.00 21.69 168 ASP B O 1
ATOM 2737 N N . LEU B 1 171 ? 64.488 16.649 86.154 1.00 20.27 169 LEU B N 1
ATOM 2738 C CA . LEU B 1 171 ? 64.291 15.515 85.247 1.00 20.21 169 LEU B CA 1
ATOM 2739 C C . LEU B 1 171 ? 65.627 14.837 84.948 1.00 21.05 169 LEU B C 1
ATOM 2740 O O . LEU B 1 171 ? 65.740 13.599 84.997 1.00 20.92 169 LEU B O 1
ATOM 2745 N N . ILE B 1 172 ? 66.629 15.655 84.610 1.00 20.62 170 ILE B N 1
ATOM 2746 C CA . ILE B 1 172 ? 67.955 15.117 84.310 1.00 21.54 170 ILE B CA 1
ATOM 2747 C C . ILE B 1 172 ? 68.547 14.453 85.559 1.00 22.78 170 ILE B C 1
ATOM 2748 O O . ILE B 1 172 ? 69.062 13.347 85.477 1.00 23.35 170 ILE B O 1
ATOM 2753 N N . LEU B 1 173 ? 68.465 15.113 86.713 1.00 22.71 171 LEU B N 1
ATOM 2754 C CA . LEU B 1 173 ? 69.019 14.506 87.936 1.00 24.13 171 LEU B CA 1
ATOM 2755 C C . LEU B 1 173 ? 68.303 13.192 88.325 1.00 25.25 171 LEU B C 1
ATOM 2756 O O . LEU B 1 173 ? 68.962 12.223 88.734 1.00 25.95 171 LEU B O 1
ATOM 2761 N N . GLN B 1 174 ? 66.976 13.157 88.160 1.00 24.35 172 GLN B N 1
ATOM 2762 C CA . GLN B 1 174 ? 66.240 11.914 88.349 1.00 24.66 172 GLN B CA 1
ATOM 2763 C C . GLN B 1 174 ? 66.757 10.809 87.421 1.00 24.97 172 GLN B C 1
ATOM 2764 O O . GLN B 1 174 ? 67.008 9.671 87.860 1.00 25.76 172 GLN B O 1
ATOM 2770 N N . ALA B 1 175 ? 66.904 11.160 86.143 1.00 24.97 173 ALA B N 1
ATOM 2771 C CA . ALA B 1 175 ? 67.336 10.208 85.108 1.00 26.30 173 ALA B CA 1
ATOM 2772 C C . ALA B 1 175 ? 68.726 9.666 85.453 1.00 27.83 173 ALA B C 1
ATOM 2773 O O . ALA B 1 175 ? 69.020 8.487 85.235 1.00 28.30 173 ALA B O 1
ATOM 2775 N N . ARG B 1 176 ? 69.554 10.517 86.057 1.00 27.29 174 ARG B N 1
ATOM 2776 C CA . ARG B 1 176 ? 70.914 10.141 86.478 1.00 30.22 174 ARG B CA 1
ATOM 2777 C C . ARG B 1 176 ? 70.979 9.390 87.813 1.00 33.46 174 ARG B C 1
ATOM 2778 O O . ARG B 1 176 ? 72.071 8.985 88.244 1.00 34.72 174 ARG B O 1
ATOM 2786 N N . ASN B 1 177 ? 69.827 9.194 88.461 1.00 36.09 175 ASN B N 1
ATOM 2787 C CA . ASN B 1 177 ? 69.730 8.519 89.774 1.00 40.88 175 ASN B CA 1
ATOM 2788 C C . ASN B 1 177 ? 70.358 9.387 90.858 1.00 42.46 175 ASN B C 1
ATOM 2789 O O . ASN B 1 177 ? 70.911 8.878 91.836 1.00 44.36 175 ASN B O 1
ATOM 2794 N N . GLU B 1 178 ? 70.309 10.697 90.665 1.00 43.20 176 GLU B N 1
ATOM 2795 C CA . GLU B 1 178 ? 70.888 11.644 91.606 1.00 45.49 176 GLU B CA 1
ATOM 2796 C C . GLU B 1 178 ? 69.788 12.540 92.185 1.00 46.11 176 GLU B C 1
ATOM 2797 O O . GLU B 1 178 ? 70.031 13.690 92.578 1.00 46.43 176 GLU B O 1
ATOM 2803 N N . LEU B 1 179 ? 68.579 11.969 92.198 1.00 47.27 177 LEU B N 1
ATOM 2804 C CA . LEU B 1 179 ? 67.367 12.517 92.799 1.00 47.81 177 LEU B CA 1
ATOM 2805 C C . LEU B 1 179 ? 66.379 11.358 92.980 1.00 48.62 177 LEU B C 1
ATOM 2806 O O . LEU B 1 179 ? 66.244 10.804 94.069 1.00 50.30 177 LEU B O 1
ATOM 2811 N N . SER C 1 4 ? 35.776 11.527 107.319 1.00 76.94 2 SER C N 1
ATOM 2812 C CA . SER C 1 4 ? 37.104 11.560 108.004 1.00 74.68 2 SER C CA 1
ATOM 2813 C C . SER C 1 4 ? 37.033 12.252 109.378 1.00 73.97 2 SER C C 1
ATOM 2814 O O . SER C 1 4 ? 35.990 12.239 110.039 1.00 76.21 2 SER C O 1
ATOM 2817 N N . SER C 1 5 ? 38.147 12.845 109.801 1.00 70.64 3 SER C N 1
ATOM 2818 C CA . SER C 1 5 ? 38.237 13.449 111.121 1.00 69.12 3 SER C CA 1
ATOM 2819 C C . SER C 1 5 ? 38.732 14.904 111.014 1.00 65.64 3 SER C C 1
ATOM 2820 O O . SER C 1 5 ? 39.082 15.514 112.024 1.00 64.87 3 SER C O 1
ATOM 2823 N N . THR C 1 6 ? 38.728 15.460 109.798 1.00 63.01 4 THR C N 1
ATOM 2824 C CA . THR C 1 6 ? 39.323 16.791 109.540 1.00 59.41 4 THR C CA 1
ATOM 2825 C C . THR C 1 6 ? 38.515 17.970 110.109 1.00 58.58 4 THR C C 1
ATOM 2826 O O . THR C 1 6 ? 37.303 17.877 110.319 1.00 60.15 4 THR C O 1
ATOM 2830 N N . VAL C 1 7 ? 39.219 19.066 110.379 1.00 55.15 5 VAL C N 1
ATOM 2831 C CA . VAL C 1 7 ? 38.654 20.265 110.995 1.00 53.87 5 VAL C CA 1
ATOM 2832 C C . VAL C 1 7 ? 38.879 21.438 110.017 1.00 51.36 5 VAL C C 1
ATOM 2833 O O . VAL C 1 7 ? 39.927 21.495 109.369 1.00 48.54 5 VAL C O 1
ATOM 2837 N N . SER C 1 8 ? 37.896 22.336 109.879 1.00 51.16 6 SER C N 1
ATOM 2838 C CA . SER C 1 8 ? 38.036 23.481 108.961 1.00 49.10 6 SER C CA 1
ATOM 2839 C C . SER C 1 8 ? 38.977 24.551 109.487 1.00 46.16 6 SER C C 1
ATOM 2840 O O . SER C 1 8 ? 38.984 24.870 110.681 1.00 45.67 6 SER C O 1
ATOM 2843 N N . THR C 1 9 ? 39.759 25.105 108.569 1.00 43.49 7 THR C N 1
ATOM 2844 C CA . THR C 1 9 ? 40.546 26.307 108.816 1.00 41.63 7 THR C CA 1
ATOM 2845 C C . THR C 1 9 ? 39.961 27.414 107.941 1.00 41.35 7 THR C C 1
ATOM 2846 O O . THR C 1 9 ? 38.977 27.197 107.242 1.00 42.93 7 THR C O 1
ATOM 2850 N N . LEU C 1 10 ? 40.559 28.597 107.966 1.00 40.84 8 LEU C N 1
ATOM 2851 C CA . LEU C 1 10 ? 40.155 29.661 107.037 1.00 40.60 8 LEU C CA 1
ATOM 2852 C C . LEU C 1 10 ? 40.486 29.330 105.583 1.00 40.13 8 LEU C C 1
ATOM 2853 O O . LEU C 1 10 ? 39.977 29.976 104.649 1.00 40.16 8 LEU C O 1
ATOM 2858 N N . TYR C 1 11 ? 41.335 28.322 105.393 1.00 38.87 9 TYR C N 1
ATOM 2859 C CA . TYR C 1 11 ? 41.877 28.019 104.086 1.00 38.22 9 TYR C CA 1
ATOM 2860 C C . TYR C 1 11 ? 41.524 26.641 103.538 1.00 39.52 9 TYR C C 1
ATOM 2861 O O . TYR C 1 11 ? 41.680 26.400 102.346 1.00 40.23 9 TYR C O 1
ATOM 2870 N N . GLY C 1 12 ? 41.054 25.741 104.392 1.00 41.51 10 GLY C N 1
ATOM 2871 C CA . GLY C 1 12 ? 40.691 24.392 103.957 1.00 43.35 10 GLY C CA 1
ATOM 2872 C C . GLY C 1 12 ? 40.540 23.461 105.137 1.00 45.23 10 GLY C C 1
ATOM 2873 O O . GLY C 1 12 ? 40.082 23.879 106.201 1.00 45.88 10 GLY C O 1
ATOM 2874 N N . GLU C 1 13 ? 40.943 22.205 104.950 1.00 45.74 11 GLU C N 1
ATOM 2875 C CA . GLU C 1 13 ? 40.782 21.163 105.964 1.00 46.85 11 GLU C CA 1
ATOM 2876 C C . GLU C 1 13 ? 42.143 20.636 106.453 1.00 45.36 11 GLU C C 1
ATOM 2877 O O . GLU C 1 13 ? 43.068 20.496 105.647 1.00 43.18 11 GLU C O 1
ATOM 2883 N N . VAL C 1 14 ? 42.272 20.381 107.762 1.00 45.11 12 VAL C N 1
ATOM 2884 C CA . VAL C 1 14 ? 43.481 19.737 108.343 1.00 44.25 12 VAL C CA 1
ATOM 2885 C C . VAL C 1 14 ? 43.143 18.604 109.322 1.00 46.86 12 VAL C C 1
ATOM 2886 O O . VAL C 1 14 ? 42.059 18.606 109.912 1.00 48.60 12 VAL C O 1
ATOM 2890 N N . GLU C 1 15 ? 44.082 17.667 109.513 1.00 47.31 13 GLU C N 1
ATOM 2891 C CA . GLU C 1 15 ? 43.944 16.620 110.540 1.00 49.65 13 GLU C CA 1
ATOM 2892 C C . GLU C 1 15 ? 43.996 17.272 111.919 1.00 49.52 13 GLU C C 1
ATOM 2893 O O . GLU C 1 15 ? 44.784 18.192 112.128 1.00 48.07 13 GLU C O 1
ATOM 2899 N N . PRO C 1 16 ? 43.163 16.801 112.870 1.00 51.68 14 PRO C N 1
ATOM 2900 C CA . PRO C 1 16 ? 43.202 17.391 114.216 1.00 51.63 14 PRO C CA 1
ATOM 2901 C C . PRO C 1 16 ? 44.601 17.317 114.832 1.00 50.40 14 PRO C C 1
ATOM 2902 O O . PRO C 1 16 ? 44.966 18.179 115.635 1.00 50.04 14 PRO C O 1
ATOM 2906 N N . SER C 1 17 ? 45.374 16.300 114.442 1.00 50.23 15 SER C N 1
ATOM 2907 C CA . SER C 1 17 ? 46.735 16.107 114.956 1.00 49.49 15 SER C CA 1
ATOM 2908 C C . SER C 1 17 ? 47.654 17.288 114.624 1.00 47.50 15 SER C C 1
ATOM 2909 O O . SER C 1 17 ? 48.578 17.614 115.389 1.00 46.46 15 SER C O 1
ATOM 2912 N N . LEU C 1 18 ? 47.390 17.925 113.482 1.00 46.62 16 LEU C N 1
ATOM 2913 C CA . LEU C 1 18 ? 48.156 19.096 113.063 1.00 45.09 16 LEU C CA 1
ATOM 2914 C C . LEU C 1 18 ? 47.882 20.319 113.934 1.00 45.10 16 LEU C C 1
ATOM 2915 O O . LEU C 1 18 ? 48.809 21.051 114.283 1.00 44.21 16 LEU C O 1
ATOM 2920 N N . LEU C 1 19 ? 46.617 20.524 114.296 1.00 46.57 17 LEU C N 1
ATOM 2921 C CA . LEU C 1 19 ? 46.241 21.603 115.204 1.00 46.94 17 LEU C CA 1
ATOM 2922 C C . LEU C 1 19 ? 46.828 21.424 116.603 1.00 48.37 17 LEU C C 1
ATOM 2923 O O . LEU C 1 19 ? 47.244 22.404 117.222 1.00 48.18 17 LEU C O 1
ATOM 2928 N N . GLU C 1 20 ? 46.869 20.175 117.078 1.00 49.43 18 GLU C N 1
ATOM 2929 C CA . GLU C 1 20 ? 47.570 19.814 118.319 1.00 50.74 18 GLU C CA 1
ATOM 2930 C C . GLU C 1 20 ? 49.042 20.252 118.299 1.00 48.59 18 GLU C C 1
ATOM 2931 O O . GLU C 1 20 ? 49.543 20.802 119.286 1.00 49.11 18 GLU C O 1
ATOM 2937 N N . ILE C 1 21 ? 49.724 19.992 117.185 1.00 46.28 19 ILE C N 1
ATOM 2938 C CA . ILE C 1 21 ? 51.110 20.426 116.992 1.00 44.60 19 ILE C CA 1
ATOM 2939 C C . ILE C 1 21 ? 51.177 21.953 116.963 1.00 42.92 19 ILE C C 1
ATOM 2940 O O . ILE C 1 21 ? 51.986 22.556 117.665 1.00 43.13 19 ILE C O 1
ATOM 2945 N N . ALA C 1 22 ? 50.297 22.564 116.173 1.00 41.53 20 ALA C N 1
ATOM 2946 C CA . ALA C 1 22 ? 50.286 24.013 115.975 1.00 40.25 20 ALA C CA 1
ATOM 2947 C C . ALA C 1 22 ? 50.012 24.801 117.251 1.00 41.05 20 ALA C C 1
ATOM 2948 O O . ALA C 1 22 ? 50.589 25.871 117.444 1.00 39.74 20 ALA C O 1
ATOM 2950 N N . LYS C 1 23 ? 49.140 24.263 118.112 1.00 42.43 21 LYS C N 1
ATOM 2951 C CA . LYS C 1 23 ? 48.767 24.888 119.400 1.00 44.45 21 LYS C CA 1
ATOM 2952 C C . LYS C 1 23 ? 49.971 25.161 120.266 1.00 44.37 21 LYS C C 1
ATOM 2953 O O . LYS C 1 23 ? 49.977 26.093 121.065 1.00 44.41 21 LYS C O 1
ATOM 2959 N N . GLN C 1 24 ? 50.973 24.301 120.130 1.00 44.17 22 GLN C N 1
ATOM 2960 C CA . GLN C 1 24 ? 52.053 24.225 121.096 1.00 45.50 22 GLN C CA 1
ATOM 2961 C C . GLN C 1 24 ? 53.372 24.856 120.597 1.00 43.36 22 GLN C C 1
ATOM 2962 O O . GLN C 1 24 ? 54.388 24.850 121.296 1.00 43.20 22 GLN C O 1
ATOM 2968 N N . ILE C 1 25 ? 53.318 25.468 119.411 1.00 41.48 23 ILE C N 1
ATOM 2969 C CA . ILE C 1 25 ? 54.476 26.124 118.800 1.00 39.66 23 ILE C CA 1
ATOM 2970 C C . ILE C 1 25 ? 54.876 27.378 119.590 1.00 40.16 23 ILE C C 1
ATOM 2971 O O . ILE C 1 25 ? 54.030 28.237 119.876 1.00 40.40 23 ILE C O 1
ATOM 2976 N N . LYS C 1 26 ? 56.163 27.474 119.938 1.00 39.76 24 LYS C N 1
ATOM 2977 C CA . LYS C 1 26 ? 56.709 28.675 120.595 1.00 39.89 24 LYS C CA 1
ATOM 2978 C C . LYS C 1 26 ? 57.769 29.413 119.752 1.00 38.11 24 LYS C C 1
ATOM 2979 O O . LYS C 1 26 ? 58.176 30.538 120.065 1.00 38.66 24 LYS C O 1
ATOM 2985 N N . LEU C 1 27 ? 58.185 28.775 118.663 1.00 35.40 25 LEU C N 1
ATOM 2986 C CA . LEU C 1 27 ? 59.203 29.309 117.781 1.00 33.47 25 LEU C CA 1
ATOM 2987 C C . LEU C 1 27 ? 58.839 28.953 116.346 1.00 31.12 25 LEU C C 1
ATOM 2988 O O . LEU C 1 27 ? 58.660 27.781 116.033 1.00 30.32 25 LEU C O 1
ATOM 2993 N N . LEU C 1 28 ? 58.700 29.964 115.491 1.00 30.37 26 LEU C N 1
ATOM 2994 C CA . LEU C 1 28 ? 58.491 29.737 114.064 1.00 29.09 26 LEU C CA 1
ATOM 2995 C C . LEU C 1 28 ? 59.678 30.286 113.269 1.00 28.50 26 LEU C C 1
ATOM 2996 O O . LEU C 1 28 ? 59.952 31.482 113.296 1.00 29.10 26 LEU C O 1
ATOM 3001 N N . ILE C 1 29 ? 60.377 29.409 112.554 1.00 27.42 27 ILE C N 1
ATOM 3002 C CA . ILE C 1 29 ? 61.541 29.822 111.747 1.00 26.94 27 ILE C CA 1
ATOM 3003 C C . ILE C 1 29 ? 61.114 29.849 110.290 1.00 26.30 27 ILE C C 1
ATOM 3004 O O . ILE C 1 29 ? 60.436 28.932 109.843 1.00 25.03 27 ILE C O 1
ATOM 3009 N N . CYS C 1 30 ? 61.507 30.897 109.544 1.00 25.42 28 CYS C N 1
ATOM 3010 C CA . CYS C 1 30 ? 61.142 31.037 108.137 1.00 25.76 28 CYS C CA 1
ATOM 3011 C C . CYS C 1 30 ? 62.366 31.236 107.235 1.00 25.98 28 CYS C C 1
ATOM 3012 O O . CYS C 1 30 ? 63.322 31.914 107.601 1.00 25.95 28 CYS C O 1
ATOM 3015 N N . ASP C 1 31 ? 62.323 30.605 106.067 1.00 25.42 29 ASP C N 1
ATOM 3016 C CA . ASP C 1 31 ? 63.204 30.957 104.963 1.00 25.68 29 ASP C CA 1
ATOM 3017 C C . ASP C 1 31 ? 62.613 32.261 104.385 1.00 24.55 29 ASP C C 1
ATOM 3018 O O . ASP C 1 31 ? 61.487 32.620 104.723 1.00 24.01 29 ASP C O 1
ATOM 3023 N N . VAL C 1 32 ? 63.391 32.977 103.574 1.00 24.10 30 VAL C N 1
ATOM 3024 C CA . VAL C 1 32 ? 62.907 34.221 102.936 1.00 23.05 30 VAL C CA 1
ATOM 3025 C C . VAL C 1 32 ? 62.418 34.003 101.527 1.00 22.11 30 VAL C C 1
ATOM 3026 O O . VAL C 1 32 ? 61.211 34.125 101.269 1.00 21.89 30 VAL C O 1
ATOM 3030 N N . ASP C 1 33 ? 63.347 33.729 100.604 1.00 22.16 31 ASP C N 1
ATOM 3031 C CA . ASP C 1 33 ? 63.002 33.660 99.175 1.00 22.44 31 ASP C CA 1
ATOM 3032 C C . ASP C 1 33 ? 62.094 32.471 98.903 1.00 22.27 31 ASP C C 1
ATOM 3033 O O . ASP C 1 33 ? 62.470 31.338 99.178 1.00 23.88 31 ASP C O 1
ATOM 3038 N N . GLY C 1 34 ? 60.914 32.745 98.351 1.00 20.95 32 GLY C N 1
ATOM 3039 C CA . GLY C 1 34 ? 59.942 31.704 98.086 1.00 20.66 32 GLY C CA 1
ATOM 3040 C C . GLY C 1 34 ? 58.953 31.509 99.224 1.00 21.56 32 GLY C C 1
ATOM 3041 O O . GLY C 1 34 ? 57.962 30.804 99.047 1.00 21.66 32 GLY C O 1
ATOM 3042 N N . VAL C 1 35 ? 59.212 32.141 100.380 1.00 21.41 33 VAL C N 1
ATOM 3043 C CA . VAL C 1 35 ? 58.302 32.039 101.549 1.00 21.90 33 VAL C CA 1
ATOM 3044 C C . VAL C 1 35 ? 57.737 33.427 101.893 1.00 22.81 33 VAL C C 1
ATOM 3045 O O . VAL C 1 35 ? 56.520 33.634 101.766 1.00 22.57 33 VAL C O 1
ATOM 3049 N N . PHE C 1 36 ? 58.606 34.364 102.322 1.00 21.62 34 PHE C N 1
ATOM 3050 C CA . PHE C 1 36 ? 58.209 35.771 102.498 1.00 23.13 34 PHE C CA 1
ATOM 3051 C C . PHE C 1 36 ? 58.080 36.469 101.146 1.00 22.51 34 PHE C C 1
ATOM 3052 O O . PHE C 1 36 ? 57.225 37.347 100.966 1.00 23.20 34 PHE C O 1
ATOM 3060 N N . SER C 1 37 ? 58.928 36.069 100.194 1.00 23.00 35 SER C N 1
ATOM 3061 C CA . SER C 1 37 ? 58.808 36.510 98.803 1.00 23.03 35 SER C CA 1
ATOM 3062 C C . SER C 1 37 ? 58.247 35.406 97.880 1.00 23.24 35 SER C C 1
ATOM 3063 O O . SER C 1 37 ? 58.083 34.268 98.291 1.00 23.27 35 SER C O 1
ATOM 3066 N N . ASP C 1 38 ? 57.989 35.717 96.606 1.00 23.97 36 ASP C N 1
ATOM 3067 C CA . ASP C 1 38 ? 57.557 34.669 95.662 1.00 24.44 36 ASP C CA 1
ATOM 3068 C C . ASP C 1 38 ? 58.717 33.945 94.953 1.00 24.22 36 ASP C C 1
ATOM 3069 O O . ASP C 1 38 ? 58.501 33.226 93.966 1.00 26.05 36 ASP C O 1
ATOM 3074 N N . GLY C 1 39 ? 59.930 34.131 95.439 1.00 21.53 37 GLY C N 1
ATOM 3075 C CA . GLY C 1 39 ? 61.064 33.457 94.860 1.00 21.12 37 GLY C CA 1
ATOM 3076 C C . GLY C 1 39 ? 61.771 34.257 93.789 1.00 20.21 37 GLY C C 1
ATOM 3077 O O . GLY C 1 39 ? 62.838 33.841 93.321 1.00 22.05 37 GLY C O 1
ATOM 3078 N N . LEU C 1 40 ? 61.188 35.387 93.383 1.00 19.43 38 LEU C N 1
ATOM 3079 C CA . LEU C 1 40 ? 61.822 36.167 92.314 1.00 18.81 38 LEU C CA 1
ATOM 3080 C C . LEU C 1 40 ? 62.847 37.137 92.859 1.00 19.87 38 LEU C C 1
ATOM 3081 O O . LEU C 1 40 ? 62.642 37.742 93.916 1.00 20.23 38 LEU C O 1
ATOM 3086 N N . ILE C 1 41 ? 63.911 37.305 92.086 1.00 19.67 39 ILE C N 1
ATOM 3087 C CA . ILE C 1 41 ? 64.933 38.296 92.338 1.00 20.73 39 ILE C CA 1
ATOM 3088 C C . ILE C 1 41 ? 64.829 39.271 91.153 1.00 20.44 39 ILE C C 1
ATOM 3089 O O . ILE C 1 41 ? 64.976 38.851 90.017 1.00 20.82 39 ILE C O 1
ATOM 3094 N N . TYR C 1 42 ? 64.502 40.530 91.429 1.00 19.70 40 TYR C N 1
ATOM 3095 C CA . TYR C 1 42 ? 64.414 41.565 90.378 1.00 18.68 40 TYR C CA 1
ATOM 3096 C C . TYR C 1 42 ? 65.797 42.163 90.198 1.00 20.12 40 TYR C C 1
ATOM 3097 O O . TYR C 1 42 ? 66.337 42.736 91.132 1.00 21.03 40 TYR C O 1
ATOM 3122 N N . GLY C 1 44 ? 68.548 44.669 87.945 1.00 19.96 42 GLY C N 1
ATOM 3123 C CA . GLY C 1 44 ? 68.673 45.785 86.987 1.00 20.71 42 GLY C CA 1
ATOM 3124 C C . GLY C 1 44 ? 70.043 45.942 86.357 1.00 22.41 42 GLY C C 1
ATOM 3125 O O . GLY C 1 44 ? 71.049 45.382 86.842 1.00 23.13 42 GLY C O 1
ATOM 3126 N N . ASN C 1 45 ? 70.107 46.712 85.274 1.00 23.30 43 ASN C N 1
ATOM 3127 C CA . ASN C 1 45 ? 71.359 46.882 84.536 1.00 25.50 43 ASN C CA 1
ATOM 3128 C C . ASN C 1 45 ? 72.451 47.624 85.290 1.00 26.48 43 ASN C C 1
ATOM 3129 O O . ASN C 1 45 ? 73.633 47.524 84.950 1.00 27.47 43 ASN C O 1
ATOM 3134 N N . GLN C 1 46 ? 72.040 48.382 86.307 1.00 27.06 44 GLN C N 1
ATOM 3135 C CA . GLN C 1 46 ? 72.964 49.104 87.186 1.00 29.20 44 GLN C CA 1
ATOM 3136 C C . GLN C 1 46 ? 73.215 48.324 88.484 1.00 28.91 44 GLN C C 1
ATOM 3137 O O . GLN C 1 46 ? 73.756 48.860 89.451 1.00 31.21 44 GLN C O 1
ATOM 3143 N N . GLY C 1 47 ? 72.857 47.049 88.503 1.00 27.14 45 GLY C N 1
ATOM 3144 C CA . GLY C 1 47 ? 73.034 46.235 89.699 1.00 26.89 45 GLY C CA 1
ATOM 3145 C C . GLY C 1 47 ? 71.969 46.457 90.770 1.00 26.52 45 GLY C C 1
ATOM 3146 O O . GLY C 1 47 ? 72.109 45.941 91.884 1.00 26.23 45 GLY C O 1
ATOM 3147 N N . GLU C 1 48 ? 70.879 47.153 90.430 1.00 24.19 46 GLU C N 1
ATOM 3148 C CA . GLU C 1 48 ? 69.708 47.218 91.340 1.00 24.45 46 GLU C CA 1
ATOM 3149 C C . GLU C 1 48 ? 69.225 45.821 91.643 1.00 22.45 46 GLU C C 1
ATOM 3150 O O . GLU C 1 48 ? 69.315 44.920 90.790 1.00 21.81 46 GLU C O 1
ATOM 3156 N N . GLU C 1 49 ? 68.687 45.630 92.850 1.00 21.51 47 GLU C N 1
ATOM 3157 C CA . GLU C 1 49 ? 68.037 44.376 93.208 1.00 20.80 47 GLU C CA 1
ATOM 3158 C C . GLU C 1 49 ? 66.817 44.703 94.060 1.00 19.83 47 GLU C C 1
ATOM 3159 O O . GLU C 1 49 ? 66.920 45.493 94.999 1.00 21.45 47 GLU C O 1
ATOM 3165 N N A LEU C 1 50 ? 65.674 44.118 93.700 0.70 19.38 48 LEU C N 1
ATOM 3166 N N B LEU C 1 50 ? 65.675 44.111 93.726 0.30 18.93 48 LEU C N 1
ATOM 3167 C CA A LEU C 1 50 ? 64.459 44.212 94.508 0.70 20.00 48 LEU C CA 1
ATOM 3168 C CA B LEU C 1 50 ? 64.480 44.246 94.550 0.30 18.58 48 LEU C CA 1
ATOM 3169 C C A LEU C 1 50 ? 63.968 42.827 94.905 0.70 19.69 48 LEU C C 1
ATOM 3170 C C B LEU C 1 50 ? 63.871 42.883 94.829 0.30 18.75 48 LEU C C 1
ATOM 3171 O O A LEU C 1 50 ? 64.362 41.800 94.324 0.70 19.64 48 LEU C O 1
ATOM 3172 O O B LEU C 1 50 ? 64.094 41.928 94.084 0.30 18.56 48 LEU C O 1
ATOM 3181 N N . LYS C 1 51 ? 63.108 42.810 95.917 1.00 19.79 49 LYS C N 1
ATOM 3182 C CA . LYS C 1 51 ? 62.431 41.595 96.338 1.00 20.06 49 LYS C CA 1
ATOM 3183 C C . LYS C 1 51 ? 61.069 42.084 96.804 1.00 20.07 49 LYS C C 1
ATOM 3184 O O . LYS C 1 51 ? 60.930 43.254 97.235 1.00 20.96 49 LYS C O 1
ATOM 3190 N N . THR C 1 52 ? 60.059 41.223 96.712 1.00 19.12 50 THR C N 1
ATOM 3191 C CA . THR C 1 52 ? 58.730 41.597 97.187 1.00 20.16 50 THR C CA 1
ATOM 3192 C C . THR C 1 52 ? 58.324 40.902 98.478 1.00 20.96 50 THR C C 1
ATOM 3193 O O . THR C 1 52 ? 58.706 39.744 98.725 1.00 22.47 50 THR C O 1
ATOM 3197 N N . PHE C 1 53 ? 57.544 41.617 99.285 1.00 20.43 51 PHE C N 1
ATOM 3198 C CA . PHE C 1 53 ? 56.936 41.064 100.490 1.00 21.31 51 PHE C CA 1
ATOM 3199 C C . PHE C 1 53 ? 55.466 41.433 100.450 1.00 21.50 51 PHE C C 1
ATOM 3200 O O . PHE C 1 53 ? 55.074 42.436 99.816 1.00 22.08 51 PHE C O 1
ATOM 3208 N N . HIS C 1 54 ? 54.650 40.605 101.109 1.00 21.06 52 HIS C N 1
ATOM 3209 C CA . HIS C 1 54 ? 53.214 40.865 101.124 1.00 21.76 52 HIS C CA 1
ATOM 3210 C C . HIS C 1 54 ? 52.738 41.540 102.421 1.00 23.54 52 HIS C C 1
ATOM 3211 O O . HIS C 1 54 ? 53.109 41.127 103.523 1.00 22.90 52 HIS C O 1
ATOM 3218 N N . THR C 1 55 ? 51.895 42.555 102.273 1.00 23.66 53 THR C N 1
ATOM 3219 C CA . THR C 1 55 ? 51.385 43.278 103.436 1.00 27.29 53 THR C CA 1
ATOM 3220 C C . THR C 1 55 ? 50.594 42.425 104.419 1.00 28.52 53 THR C C 1
ATOM 3221 O O . THR C 1 55 ? 50.609 42.688 105.610 1.00 32.25 53 THR C O 1
ATOM 3225 N N . ARG C 1 56 ? 49.924 41.385 103.959 1.00 27.12 54 ARG C N 1
ATOM 3226 C CA . ARG C 1 56 ? 49.122 40.609 104.913 1.00 29.25 54 ARG C CA 1
ATOM 3227 C C . ARG C 1 56 ? 50.012 39.731 105.824 1.00 29.53 54 ARG C C 1
ATOM 3228 O O . ARG C 1 56 ? 49.589 39.319 106.911 1.00 29.76 54 ARG C O 1
ATOM 3236 N N . ASP C 1 57 ? 51.247 39.456 105.384 1.00 29.75 55 ASP C N 1
ATOM 3237 C CA . ASP C 1 57 ? 52.210 38.672 106.206 1.00 30.95 55 ASP C CA 1
ATOM 3238 C C . ASP C 1 57 ? 52.677 39.420 107.432 1.00 32.87 55 ASP C C 1
ATOM 3239 O O . ASP C 1 57 ? 52.839 38.834 108.502 1.00 33.70 55 ASP C O 1
ATOM 3244 N N . GLY C 1 58 ? 52.925 40.715 107.282 1.00 34.09 56 GLY C N 1
ATOM 3245 C CA . GLY C 1 58 ? 53.312 41.529 108.431 1.00 36.11 56 GLY C CA 1
ATOM 3246 C C . GLY C 1 58 ? 52.352 41.441 109.590 1.00 38.32 56 GLY C C 1
ATOM 3247 O O . GLY C 1 58 ? 52.755 41.258 110.746 1.00 39.72 56 GLY C O 1
ATOM 3248 N N . TYR C 1 59 ? 51.061 41.574 109.292 1.00 38.88 57 TYR C N 1
ATOM 3249 C CA . TYR C 1 59 ? 50.049 41.492 110.311 1.00 39.85 57 TYR C CA 1
ATOM 3250 C C . TYR C 1 59 ? 50.089 40.145 111.048 1.00 38.98 57 TYR C C 1
ATOM 3251 O O . TYR C 1 59 ? 49.905 40.099 112.254 1.00 40.66 57 TYR C O 1
ATOM 3260 N N . GLY C 1 60 ? 50.340 39.065 110.313 1.00 36.99 58 GLY C N 1
ATOM 3261 C CA . GLY C 1 60 ? 50.408 37.719 110.914 1.00 36.33 58 GLY C CA 1
ATOM 3262 C C . GLY C 1 60 ? 51.566 37.551 111.877 1.00 35.96 58 GLY C C 1
ATOM 3263 O O . GLY C 1 60 ? 51.403 37.061 112.981 1.00 36.52 58 GLY C O 1
ATOM 3264 N N . VAL C 1 61 ? 52.748 37.976 111.440 1.00 35.11 59 VAL C N 1
ATOM 3265 C CA . VAL C 1 61 ? 53.974 37.864 112.217 1.00 35.60 59 VAL C CA 1
ATOM 3266 C C . VAL C 1 61 ? 53.845 38.643 113.526 1.00 36.77 59 VAL C C 1
ATOM 3267 O O . VAL C 1 61 ? 54.174 38.127 114.586 1.00 36.77 59 VAL C O 1
ATOM 3271 N N . LYS C 1 62 ? 53.358 39.877 113.439 1.00 37.43 60 LYS C N 1
ATOM 3272 C CA . LYS C 1 62 ? 53.114 40.703 114.625 1.00 39.37 60 LYS C CA 1
ATOM 3273 C C . LYS C 1 62 ? 52.133 40.056 115.603 1.00 40.36 60 LYS C C 1
ATOM 3274 O O . LYS C 1 62 ? 52.350 40.083 116.808 1.00 40.89 60 LYS C O 1
ATOM 3280 N N . ALA C 1 63 ? 51.068 39.463 115.075 1.00 40.47 61 ALA C N 1
ATOM 3281 C CA . ALA C 1 63 ? 50.097 38.759 115.904 1.00 41.75 61 ALA C CA 1
ATOM 3282 C C . ALA C 1 63 ? 50.767 37.597 116.645 1.00 41.88 61 ALA C C 1
ATOM 3283 O O . ALA C 1 63 ? 50.575 37.442 117.838 1.00 43.80 61 ALA C O 1
ATOM 3285 N N . LEU C 1 64 ? 51.581 36.801 115.944 1.00 41.16 62 LEU C N 1
ATOM 3286 C CA . LEU C 1 64 ? 52.292 35.707 116.616 1.00 41.40 62 LEU C CA 1
ATOM 3287 C C . LEU C 1 64 ? 53.209 36.205 117.731 1.00 42.52 62 LEU C C 1
ATOM 3288 O O . LEU C 1 64 ? 53.273 35.609 118.798 1.00 44.16 62 LEU C O 1
ATOM 3301 N N . ASN C 1 66 ? 53.028 39.052 119.412 1.00 47.26 64 ASN C N 1
ATOM 3302 C CA . ASN C 1 66 ? 52.141 39.525 120.493 1.00 49.03 64 ASN C CA 1
ATOM 3303 C C . ASN C 1 66 ? 51.659 38.383 121.385 1.00 49.79 64 ASN C C 1
ATOM 3304 O O . ASN C 1 66 ? 51.425 38.572 122.569 1.00 51.21 64 ASN C O 1
ATOM 3309 N N . ALA C 1 67 ? 51.539 37.194 120.798 1.00 48.53 65 ALA C N 1
ATOM 3310 C CA . ALA C 1 67 ? 51.176 35.984 121.528 1.00 48.83 65 ALA C CA 1
ATOM 3311 C C . ALA C 1 67 ? 52.381 35.356 122.245 1.00 48.56 65 ALA C C 1
ATOM 3312 O O . ALA C 1 67 ? 52.241 34.330 122.899 1.00 49.47 65 ALA C O 1
ATOM 3314 N N . GLY C 1 68 ? 53.562 35.959 122.106 1.00 47.55 66 GLY C N 1
ATOM 3315 C CA . GLY C 1 68 ? 54.757 35.472 122.805 1.00 47.76 66 GLY C CA 1
ATOM 3316 C C . GLY C 1 68 ? 55.522 34.394 122.047 1.00 45.76 66 GLY C C 1
ATOM 3317 O O . GLY C 1 68 ? 56.356 33.698 122.620 1.00 46.39 66 GLY C O 1
ATOM 3318 N N . ILE C 1 69 ? 55.225 34.252 120.761 1.00 43.56 67 ILE C N 1
ATOM 3319 C CA . ILE C 1 69 ? 55.926 33.302 119.899 1.00 41.42 67 ILE C CA 1
ATOM 3320 C C . ILE C 1 69 ? 57.135 34.008 119.276 1.00 39.90 67 ILE C C 1
ATOM 3321 O O . ILE C 1 69 ? 57.006 35.096 118.726 1.00 39.72 67 ILE C O 1
ATOM 3326 N N . GLU C 1 70 ? 58.314 33.398 119.398 1.00 39.14 68 GLU C N 1
ATOM 3327 C CA . GLU C 1 70 ? 59.523 33.925 118.749 1.00 37.28 68 GLU C CA 1
ATOM 3328 C C . GLU C 1 70 ? 59.502 33.626 117.261 1.00 35.16 68 GLU C C 1
ATOM 3329 O O . GLU C 1 70 ? 58.997 32.577 116.842 1.00 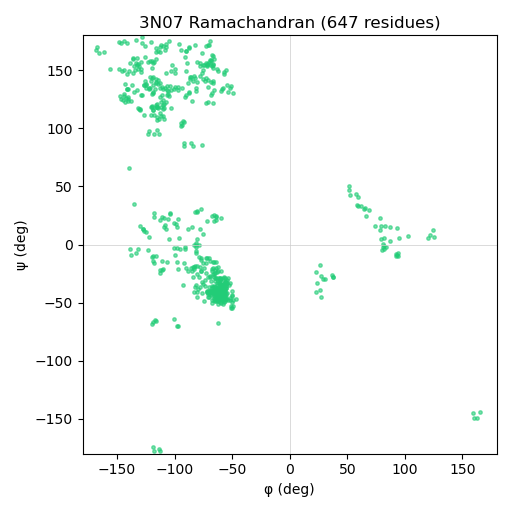33.12 68 GLU C O 1
ATOM 3335 N N . ILE C 1 71 ? 60.096 34.538 116.482 1.00 33.56 69 ILE C N 1
ATOM 3336 C CA . ILE C 1 71 ? 60.225 34.379 115.046 1.00 32.48 69 ILE C CA 1
ATOM 3337 C C . ILE C 1 71 ? 61.705 34.543 114.676 1.00 32.36 69 ILE C C 1
ATOM 3338 O O . ILE C 1 71 ? 62.406 35.425 115.200 1.00 33.31 69 ILE C O 1
ATOM 3343 N N . ALA C 1 72 ? 62.183 33.681 113.794 1.00 30.57 70 ALA C N 1
ATOM 3344 C CA . ALA C 1 72 ? 63.553 33.776 113.318 1.00 30.87 70 ALA C CA 1
ATOM 3345 C C . ALA C 1 72 ? 63.598 33.507 111.819 1.00 31.07 70 ALA C C 1
ATOM 3346 O O . ALA C 1 72 ? 62.718 32.842 111.263 1.00 29.66 70 ALA C O 1
ATOM 3348 N N . ILE C 1 73 ? 64.637 34.017 111.177 1.00 31.01 71 ILE C N 1
ATOM 3349 C CA . ILE C 1 73 ? 64.784 33.934 109.743 1.00 31.33 71 ILE C CA 1
ATOM 3350 C C . ILE C 1 73 ? 66.124 33.278 109.428 1.00 31.03 71 ILE C C 1
ATOM 3351 O O . ILE C 1 73 ? 67.144 33.622 110.038 1.00 31.94 71 ILE C O 1
ATOM 3356 N N . ILE C 1 74 ? 66.124 32.333 108.485 1.00 30.21 72 ILE C N 1
ATOM 3357 C CA . ILE C 1 74 ? 67.375 31.745 108.001 1.00 31.03 72 ILE C CA 1
ATOM 3358 C C . ILE C 1 74 ? 67.407 31.748 106.483 1.00 31.02 72 ILE C C 1
ATOM 3359 O O . ILE C 1 74 ? 66.597 31.079 105.824 1.00 29.79 72 ILE C O 1
ATOM 3364 N N . THR C 1 75 ? 68.358 32.486 105.921 1.00 31.98 73 THR C N 1
ATOM 3365 C CA . THR C 1 75 ? 68.460 32.579 104.475 1.00 32.77 73 THR C CA 1
ATOM 3366 C C . THR C 1 75 ? 69.891 32.424 103.939 1.00 34.34 73 THR C C 1
ATOM 3367 O O . THR C 1 75 ? 70.856 32.790 104.610 1.00 34.92 73 THR C O 1
ATOM 3371 N N . GLY C 1 76 ? 69.983 31.892 102.715 1.00 35.90 74 GLY C N 1
ATOM 3372 C CA . GLY C 1 76 ? 71.256 31.640 102.018 1.00 38.29 74 GLY C CA 1
ATOM 3373 C C . GLY C 1 76 ? 71.810 32.853 101.278 1.00 38.93 74 GLY C C 1
ATOM 3374 O O . GLY C 1 76 ? 73.022 32.972 101.068 1.00 39.82 74 GLY C O 1
ATOM 3375 N N . ARG C 1 77 ? 70.909 33.736 100.856 1.00 38.58 75 ARG C N 1
ATOM 3376 C CA . ARG C 1 77 ? 71.290 34.997 100.229 1.00 39.17 75 ARG C CA 1
ATOM 3377 C C . ARG C 1 77 ? 71.629 36.006 101.342 1.00 39.51 75 ARG C C 1
ATOM 3378 O O . ARG C 1 77 ? 71.449 35.713 102.536 1.00 39.74 75 ARG C O 1
ATOM 3386 N N . ARG C 1 78 ? 72.168 37.163 100.969 1.00 38.86 76 ARG C N 1
ATOM 3387 C CA . ARG C 1 78 ? 72.349 38.244 101.943 1.00 38.42 76 ARG C CA 1
ATOM 3388 C C . ARG C 1 78 ? 72.013 39.554 101.273 1.00 36.62 76 ARG C C 1
ATOM 3389 O O . ARG C 1 78 ? 72.569 39.873 100.223 1.00 36.55 76 ARG C O 1
ATOM 3397 N N . SER C 1 79 ? 71.126 40.318 101.895 1.00 34.31 77 SER C N 1
ATOM 3398 C CA . SER C 1 79 ? 70.740 41.599 101.328 1.00 31.96 77 SER C CA 1
ATOM 3399 C C . SER C 1 79 ? 70.383 42.615 102.408 1.00 31.79 77 SER C C 1
ATOM 3400 O O . SER C 1 79 ? 69.886 42.255 103.499 1.00 31.65 77 SER C O 1
ATOM 3403 N N . GLN C 1 80 ? 70.609 43.887 102.085 1.00 30.80 78 GLN C N 1
ATOM 3404 C CA . GLN C 1 80 ? 70.078 44.973 102.896 1.00 30.64 78 GLN C CA 1
ATOM 3405 C C . GLN C 1 80 ? 68.546 44.923 102.901 1.00 29.05 78 GLN C C 1
ATOM 3406 O O . GLN C 1 80 ? 67.927 45.291 103.892 1.00 28.48 78 GLN C O 1
ATOM 3412 N N . ILE C 1 81 ? 67.959 44.455 101.793 1.00 27.01 79 ILE C N 1
ATOM 3413 C CA . ILE C 1 81 ? 66.509 44.286 101.683 1.00 26.33 79 ILE C CA 1
ATOM 3414 C C . ILE C 1 81 ? 65.944 43.515 102.876 1.00 26.21 79 ILE C C 1
ATOM 3415 O O . ILE C 1 81 ? 65.002 43.966 103.537 1.00 26.29 79 ILE C O 1
ATOM 3420 N N . VAL C 1 82 ? 66.510 42.336 103.119 1.00 26.07 80 VAL C N 1
ATOM 3421 C CA . VAL C 1 82 ? 66.040 41.480 104.191 1.00 27.07 80 VAL C CA 1
ATOM 3422 C C . VAL C 1 82 ? 66.249 42.104 105.572 1.00 27.93 80 VAL C C 1
ATOM 3423 O O . VAL C 1 82 ? 65.354 42.044 106.419 1.00 27.85 80 VAL C O 1
ATOM 3427 N N . GLU C 1 83 ? 67.404 42.731 105.792 1.00 29.34 81 GLU C N 1
ATOM 3428 C CA . GLU C 1 83 ? 67.663 43.436 107.053 1.00 31.91 81 GLU C CA 1
ATOM 3429 C C . GLU C 1 83 ? 66.583 44.506 107.277 1.00 31.90 81 GLU C C 1
ATOM 3430 O O . GLU C 1 83 ? 65.979 44.584 108.349 1.00 32.55 81 GLU C O 1
ATOM 3436 N N . ASN C 1 84 ? 66.352 45.320 106.248 1.00 31.07 82 ASN C N 1
ATOM 3437 C CA . ASN C 1 84 ? 65.343 46.383 106.311 1.00 31.84 82 ASN C CA 1
ATOM 3438 C C . ASN C 1 84 ? 63.955 45.830 106.616 1.00 31.11 82 ASN C C 1
ATOM 3439 O O . ASN C 1 84 ? 63.293 46.308 107.533 1.00 31.94 82 ASN C O 1
ATOM 3444 N N . ARG C 1 85 ? 63.520 44.819 105.857 1.00 29.69 83 ARG C N 1
ATOM 3445 C CA . ARG C 1 85 ? 62.183 44.286 106.063 1.00 29.85 83 ARG C CA 1
ATOM 3446 C C . ARG C 1 85 ? 62.023 43.659 107.454 1.00 31.22 83 ARG C C 1
ATOM 3447 O O . ARG C 1 85 ? 61.030 43.903 108.130 1.00 31.42 83 ARG C O 1
ATOM 3463 N N . LYS C 1 87 ? 63.749 44.077 110.298 1.00 37.56 85 LYS C N 1
ATOM 3464 C CA . LYS C 1 87 ? 63.752 45.119 111.333 1.00 40.30 85 LYS C CA 1
ATOM 3465 C C . LYS C 1 87 ? 62.361 45.804 111.372 1.00 39.79 85 LYS C C 1
ATOM 3466 O O . LYS C 1 87 ? 61.777 45.975 112.454 1.00 40.80 85 LYS C O 1
ATOM 3472 N N . ALA C 1 88 ? 61.815 46.133 110.201 1.00 38.63 86 ALA C N 1
ATOM 3473 C CA . ALA C 1 88 ? 60.491 46.774 110.114 1.00 38.19 86 ALA C CA 1
ATOM 3474 C C . ALA C 1 88 ? 59.378 45.914 110.753 1.00 38.24 86 ALA C C 1
ATOM 3475 O O . ALA C 1 88 ? 58.455 46.444 111.367 1.00 39.39 86 ALA C O 1
ATOM 3477 N N . LEU C 1 89 ? 59.472 44.595 110.602 1.00 36.85 87 LEU C N 1
ATOM 3478 C CA . LEU C 1 89 ? 58.511 43.680 111.219 1.00 37.19 87 LEU C CA 1
ATOM 3479 C C . LEU C 1 89 ? 58.820 43.402 112.690 1.00 38.23 87 LEU C C 1
ATOM 3480 O O . LEU C 1 89 ? 58.026 42.752 113.368 1.00 39.07 87 LEU C O 1
ATOM 3485 N N . GLY C 1 90 ? 59.971 43.878 113.164 1.00 38.73 88 GLY C N 1
ATOM 3486 C CA . GLY C 1 90 ? 60.389 43.681 114.547 1.00 39.80 88 GLY C CA 1
ATOM 3487 C C . GLY C 1 90 ? 60.956 42.299 114.820 1.00 39.99 88 GLY C C 1
ATOM 3488 O O . GLY C 1 90 ? 60.954 41.831 115.957 1.00 40.71 88 GLY C O 1
ATOM 3489 N N . ILE C 1 91 ? 61.440 41.645 113.770 1.00 38.32 89 ILE C N 1
ATOM 3490 C CA . ILE C 1 91 ? 62.136 40.356 113.894 1.00 38.43 89 ILE C CA 1
ATOM 3491 C C . ILE C 1 91 ? 63.625 40.646 114.063 1.00 39.44 89 ILE C C 1
ATOM 3492 O O . ILE C 1 91 ? 64.219 41.373 113.246 1.00 39.98 89 ILE C O 1
ATOM 3497 N N . SER C 1 92 ? 64.227 40.085 115.108 1.00 40.42 90 SER C N 1
ATOM 3498 C CA . SER C 1 92 ? 65.625 40.391 115.411 1.00 41.49 90 SER C CA 1
ATOM 3499 C C . SER C 1 92 ? 66.574 39.214 115.170 1.00 41.21 90 SER C C 1
ATOM 3500 O O . SER C 1 92 ? 67.783 39.414 114.963 1.00 41.61 90 SER C O 1
ATOM 3503 N N . LEU C 1 93 ? 66.033 37.995 115.178 1.00 39.74 91 LEU C N 1
ATOM 3504 C CA . LEU C 1 93 ? 66.860 36.806 114.938 1.00 39.79 91 LEU C CA 1
ATOM 3505 C C . LEU C 1 93 ? 66.991 36.536 113.441 1.00 37.83 91 LEU C C 1
ATOM 3506 O O . LEU C 1 93 ? 66.209 35.781 112.856 1.00 36.38 91 LEU C O 1
ATOM 3511 N N . ILE C 1 94 ? 67.985 37.171 112.827 1.00 37.64 92 ILE C N 1
ATOM 3512 C CA . ILE C 1 94 ? 68.134 37.170 111.374 1.00 37.01 92 ILE C CA 1
ATOM 3513 C C . ILE C 1 94 ? 69.463 36.528 110.988 1.00 37.95 92 ILE C C 1
ATOM 3514 O O . ILE C 1 94 ? 70.525 37.041 111.337 1.00 38.12 92 ILE C O 1
ATOM 3519 N N . TYR C 1 95 ? 69.399 35.393 110.286 1.00 36.72 93 TYR C N 1
ATOM 3520 C CA . TYR C 1 95 ? 70.603 34.698 109.827 1.00 38.02 93 TYR C CA 1
ATOM 3521 C C . TYR C 1 95 ? 70.659 34.701 108.324 1.00 37.58 93 TYR C C 1
ATOM 3522 O O . TYR C 1 95 ? 69.905 33.977 107.677 1.00 36.41 93 TYR C O 1
ATOM 3531 N N . GLN C 1 96 ? 71.558 35.513 107.772 1.00 38.77 94 GLN C N 1
ATOM 3532 C CA . GLN C 1 96 ? 71.793 35.562 106.326 1.00 39.23 94 GLN C CA 1
ATOM 3533 C C . GLN C 1 96 ? 73.141 34.948 105.926 1.00 41.12 94 GLN C C 1
ATOM 3534 O O . GLN C 1 96 ? 73.986 34.683 106.777 1.00 42.85 94 GLN C O 1
ATOM 3540 N N . GLY C 1 97 ? 73.315 34.721 104.623 1.00 41.86 95 GLY C N 1
ATOM 3541 C CA . GLY C 1 97 ? 74.545 34.132 104.084 1.00 43.98 95 GLY C CA 1
ATOM 3542 C C . GLY C 1 97 ? 74.794 32.705 104.547 1.00 45.88 95 GLY C C 1
ATOM 3543 O O . GLY C 1 97 ? 75.938 32.274 104.644 1.00 46.90 95 GLY C O 1
ATOM 3544 N N . GLN C 1 98 ? 73.712 31.972 104.807 1.00 46.30 96 GLN C N 1
ATOM 3545 C CA . GLN C 1 98 ? 73.772 30.599 105.331 1.00 48.45 96 GLN C CA 1
ATOM 3546 C C . GLN C 1 98 ? 73.709 29.515 104.256 1.00 48.81 96 GLN C C 1
ATOM 3547 O O . GLN C 1 98 ? 72.637 29.226 103.706 1.00 48.46 96 GLN C O 1
ATOM 3553 N N . ASP C 1 99 ? 74.859 28.911 103.967 1.00 50.95 97 ASP C N 1
ATOM 3554 C CA . ASP C 1 99 ? 74.911 27.692 103.151 1.00 51.32 97 ASP C CA 1
ATOM 3555 C C . ASP C 1 99 ? 74.459 26.483 103.984 1.00 51.19 97 ASP C C 1
ATOM 3556 O O . ASP C 1 99 ? 73.884 25.533 103.457 1.00 51.73 97 ASP C O 1
ATOM 3561 N N . ASP C 1 100 ? 74.738 26.524 105.284 1.00 50.91 98 ASP C N 1
ATOM 3562 C CA . ASP C 1 100 ? 74.377 25.435 106.193 1.00 49.84 98 ASP C CA 1
ATOM 3563 C C . ASP C 1 100 ? 73.322 25.964 107.155 1.00 46.77 98 ASP C C 1
ATOM 3564 O O . ASP C 1 100 ? 73.657 26.569 108.194 1.00 47.51 98 ASP C O 1
ATOM 3569 N N . LYS C 1 101 ? 72.051 25.731 106.817 1.00 42.11 99 LYS C N 1
ATOM 3570 C CA . LYS C 1 101 ? 70.953 26.214 107.666 1.00 38.77 99 LYS C CA 1
ATOM 3571 C C . LYS C 1 101 ? 70.881 25.521 109.025 1.00 38.42 99 LYS C C 1
ATOM 3572 O O . LYS C 1 101 ? 70.298 26.062 109.963 1.00 37.69 99 LYS C O 1
ATOM 3578 N N . VAL C 1 102 ? 71.448 24.316 109.121 1.00 38.69 100 VAL C N 1
ATOM 3579 C CA . VAL C 1 102 ? 71.409 23.549 110.366 1.00 38.12 100 VAL C CA 1
ATOM 3580 C C . VAL C 1 102 ? 72.162 24.253 111.509 1.00 39.73 100 VAL C C 1
ATOM 3581 O O . VAL C 1 102 ? 71.730 24.238 112.674 1.00 38.46 100 VAL C O 1
ATOM 3585 N N . GLN C 1 103 ? 73.297 24.849 111.170 1.00 40.22 101 GLN C N 1
ATOM 3586 C CA . GLN C 1 103 ? 74.121 25.521 112.157 1.00 42.24 101 GLN C CA 1
ATOM 3587 C C . GLN C 1 103 ? 73.455 26.790 112.692 1.00 41.03 101 GLN C C 1
ATOM 3588 O O . GLN C 1 103 ? 73.515 27.068 113.888 1.00 42.21 101 GLN C O 1
ATOM 3594 N N . ALA C 1 104 ? 72.814 27.540 111.803 1.00 38.25 102 ALA C N 1
ATOM 3595 C CA . ALA C 1 104 ? 72.023 28.708 112.201 1.00 36.67 102 ALA C CA 1
ATOM 3596 C C . ALA C 1 104 ? 70.882 28.269 113.138 1.00 36.39 102 ALA C C 1
ATOM 3597 O O . ALA C 1 104 ? 70.673 28.868 114.200 1.00 37.19 102 ALA C O 1
ATOM 3599 N N . TYR C 1 105 ? 70.182 27.192 112.768 1.00 34.72 103 TYR C N 1
ATOM 3600 C CA . TYR C 1 105 ? 69.132 26.620 113.623 1.00 34.19 103 TYR C CA 1
ATOM 3601 C C . TYR C 1 105 ? 69.662 26.247 115.018 1.00 36.22 103 TYR C C 1
ATOM 3602 O O . TYR C 1 105 ? 68.996 26.472 116.036 1.00 36.50 103 TYR C O 1
ATOM 3611 N N . TYR C 1 106 ? 70.856 25.655 115.059 1.00 37.58 104 TYR C N 1
ATOM 3612 C CA . TYR C 1 106 ? 71.450 25.283 116.323 1.00 39.32 104 TYR C CA 1
ATOM 3613 C C . TYR C 1 106 ? 71.728 26.506 117.179 1.00 40.29 104 TYR C C 1
ATOM 3614 O O . TYR C 1 106 ? 71.521 26.474 118.400 1.00 40.28 104 TYR C O 1
ATOM 3623 N N . ASP C 1 107 ? 72.172 27.575 116.528 1.00 39.71 105 ASP C N 1
ATOM 3624 C CA . ASP C 1 107 ? 72.463 28.817 117.224 1.00 42.15 105 ASP C CA 1
ATOM 3625 C C . ASP C 1 107 ? 71.188 29.405 117.831 1.00 41.56 105 ASP C C 1
ATOM 3626 O O . ASP C 1 107 ? 71.195 29.863 118.974 1.00 43.33 105 ASP C O 1
ATOM 3631 N N . ILE C 1 108 ? 70.104 29.386 117.056 1.00 40.32 106 ILE C N 1
ATOM 3632 C CA . ILE C 1 108 ? 68.778 29.800 117.530 1.00 40.15 106 ILE C CA 1
ATOM 3633 C C . ILE C 1 108 ? 68.341 28.988 118.754 1.00 41.87 106 ILE C C 1
ATOM 3634 O O . ILE C 1 108 ? 67.880 29.558 119.743 1.00 42.57 106 ILE C O 1
ATOM 3639 N N . CYS C 1 109 ? 68.498 27.665 118.682 1.00 42.99 107 CYS C N 1
ATOM 3640 C CA . CYS C 1 109 ? 68.183 26.763 119.797 1.00 45.18 107 CYS C CA 1
ATOM 3641 C C . CYS C 1 109 ? 68.936 27.105 121.068 1.00 46.90 107 CYS C C 1
ATOM 3642 O O . CYS C 1 109 ? 68.368 27.088 122.159 1.00 47.61 107 CYS C O 1
ATOM 3645 N N . GLN C 1 110 ? 70.230 27.368 120.919 1.00 47.53 108 GLN C N 1
ATOM 3646 C CA . GLN C 1 110 ? 71.081 27.676 122.064 1.00 49.92 108 GLN C CA 1
ATOM 3647 C C . GLN C 1 110 ? 70.739 29.042 122.674 1.00 49.21 108 GLN C C 1
ATOM 3648 O O . GLN C 1 110 ? 70.770 29.198 123.887 1.00 50.91 108 GLN C O 1
ATOM 3654 N N A LYS C 1 111 ? 70.421 30.018 121.828 0.50 47.19 109 LYS C N 1
ATOM 3655 N N B LYS C 1 111 ? 70.387 30.009 121.821 0.50 47.27 109 LYS C N 1
ATOM 3656 C CA A LYS C 1 111 ? 69.994 31.323 122.323 0.50 46.82 109 LYS C CA 1
ATOM 3657 C CA B LYS C 1 111 ? 69.996 31.356 122.274 0.50 46.98 109 LYS C CA 1
ATOM 3658 C C A LYS C 1 111 ? 68.656 31.240 123.069 0.50 46.40 109 LYS C C 1
ATOM 3659 C C B LYS C 1 111 ? 68.582 31.484 122.861 0.50 46.26 109 LYS C C 1
ATOM 3660 O O A LYS C 1 111 ? 68.554 31.691 124.210 0.50 47.59 109 LYS C O 1
ATOM 3661 O O B LYS C 1 111 ? 68.339 32.376 123.672 0.50 47.06 109 LYS C O 1
ATOM 3672 N N . LEU C 1 112 ? 67.655 30.626 122.438 1.00 44.26 110 LEU C N 1
ATOM 3673 C CA . LEU C 1 112 ? 66.269 30.665 122.948 1.00 43.41 110 LEU C CA 1
ATOM 3674 C C . LEU C 1 112 ? 65.898 29.535 123.896 1.00 43.91 110 LEU C C 1
ATOM 3675 O O . LEU C 1 112 ? 64.976 29.669 124.717 1.00 44.64 110 LEU C O 1
ATOM 3680 N N . ALA C 1 113 ? 66.628 28.424 123.797 1.00 43.88 111 ALA C N 1
ATOM 3681 C CA . ALA C 1 113 ? 66.360 27.227 124.599 1.00 43.42 111 ALA C CA 1
ATOM 3682 C C . ALA C 1 113 ? 64.924 26.714 124.394 1.00 42.20 111 ALA C C 1
ATOM 3683 O O . ALA C 1 113 ? 64.234 26.344 125.340 1.00 42.44 111 ALA C O 1
ATOM 3685 N N . ILE C 1 114 ? 64.487 26.693 123.129 1.00 40.06 112 ILE C N 1
ATOM 3686 C CA . ILE C 1 114 ? 63.156 26.196 122.757 1.00 38.97 112 ILE C CA 1
ATOM 3687 C C . ILE C 1 114 ? 63.291 24.827 122.067 1.00 39.47 112 ILE C C 1
ATOM 3688 O O . ILE C 1 114 ? 64.092 24.685 121.160 1.00 38.51 112 ILE C O 1
ATOM 3693 N N . ALA C 1 115 ? 62.541 23.822 122.531 1.00 41.37 113 ALA C N 1
ATOM 3694 C CA . ALA C 1 115 ? 62.697 22.437 122.049 1.00 42.18 113 ALA C CA 1
ATOM 3695 C C . ALA C 1 115 ? 62.152 22.244 120.627 1.00 40.97 113 ALA C C 1
ATOM 3696 O O . ALA C 1 115 ? 61.290 23.003 120.186 1.00 39.44 113 ALA C O 1
ATOM 3698 N N . PRO C 1 116 ? 62.648 21.222 119.901 1.00 41.41 114 PRO C N 1
ATOM 3699 C CA . PRO C 1 116 ? 62.171 21.120 118.521 1.00 39.95 114 PRO C CA 1
ATOM 3700 C C . PRO C 1 116 ? 60.685 20.768 118.428 1.00 39.56 114 PRO C C 1
ATOM 3701 O O . PRO C 1 116 ? 60.053 21.066 117.406 1.00 36.87 114 PRO C O 1
ATOM 3705 N N . GLU C 1 117 ? 60.159 20.110 119.472 1.00 40.53 115 GLU C N 1
ATOM 3706 C CA . GLU C 1 117 ? 58.739 19.756 119.549 1.00 41.48 115 GLU C CA 1
ATOM 3707 C C . GLU C 1 117 ? 57.853 20.978 119.603 1.00 40.22 115 GLU C C 1
ATOM 3708 O O . GLU C 1 117 ? 56.659 20.883 119.325 1.00 40.77 115 GLU C O 1
ATOM 3714 N N . GLN C 1 118 ? 58.438 22.111 119.994 1.00 39.54 116 GLN C N 1
ATOM 3715 C CA . GLN C 1 118 ? 57.730 23.382 120.074 1.00 38.58 116 GLN C CA 1
ATOM 3716 C C . GLN C 1 118 ? 58.144 24.335 118.955 1.00 36.15 116 GLN C C 1
ATOM 3717 O O . GLN C 1 118 ? 57.836 25.519 119.020 1.00 35.93 116 GLN C O 1
ATOM 3723 N N . THR C 1 119 ? 58.833 23.817 117.938 1.00 34.60 117 THR C N 1
ATOM 3724 C CA . THR C 1 119 ? 59.331 24.662 116.846 1.00 32.33 117 THR C CA 1
ATOM 3725 C C . THR C 1 119 ? 58.642 24.326 115.517 1.00 31.30 117 THR C C 1
ATOM 3726 O O . THR C 1 119 ? 58.326 23.154 115.234 1.00 31.97 117 THR C O 1
ATOM 3730 N N . GLY C 1 120 ? 58.370 25.370 114.741 1.00 30.25 118 GLY C N 1
ATOM 3731 C CA . GLY C 1 120 ? 57.882 25.225 113.354 1.00 27.35 118 GLY C CA 1
ATOM 3732 C C . GLY C 1 120 ? 58.865 25.841 112.356 1.00 27.50 118 GLY C C 1
ATOM 3733 O O . GLY C 1 120 ? 59.644 26.727 112.699 1.00 27.10 118 GLY C O 1
ATOM 3734 N N . TYR C 1 121 ? 58.802 25.394 111.106 1.00 25.53 119 TYR C N 1
ATOM 3735 C CA . TYR C 1 121 ? 59.640 25.971 110.048 1.00 25.31 119 TYR C CA 1
ATOM 3736 C C . TYR C 1 121 ? 58.848 26.055 108.758 1.00 24.58 119 TYR C C 1
ATOM 3737 O O . TYR C 1 121 ? 58.223 25.065 108.352 1.00 25.39 119 TYR C O 1
ATOM 3746 N N . ILE C 1 122 ? 58.911 27.212 108.072 1.00 23.74 120 ILE C N 1
ATOM 3747 C CA . ILE C 1 122 ? 58.270 27.331 106.757 1.00 23.45 120 ILE C CA 1
ATOM 3748 C C . ILE C 1 122 ? 59.360 27.429 105.682 1.00 22.17 120 ILE C C 1
ATOM 3749 O O . ILE C 1 122 ? 60.188 28.353 105.700 1.00 22.71 120 ILE C O 1
ATOM 3754 N N . GLY C 1 123 ? 59.371 26.489 104.745 1.00 22.35 121 GLY C N 1
ATOM 3755 C CA . GLY C 1 123 ? 60.357 26.508 103.672 1.00 22.05 121 GLY C CA 1
ATOM 3756 C C . GLY C 1 123 ? 59.733 26.385 102.275 1.00 22.51 121 GLY C C 1
ATOM 3757 O O . GLY C 1 123 ? 58.518 26.154 102.120 1.00 22.20 121 GLY C O 1
ATOM 3758 N N . ASP C 1 124 ? 60.566 26.529 101.252 1.00 21.70 122 ASP C N 1
ATOM 3759 C CA . ASP C 1 124 ? 60.092 26.239 99.892 1.00 22.23 122 ASP C CA 1
ATOM 3760 C C . ASP C 1 124 ? 61.017 25.358 99.064 1.00 22.98 122 ASP C C 1
ATOM 3761 O O . ASP C 1 124 ? 60.671 25.068 97.917 1.00 23.02 122 ASP C O 1
ATOM 3766 N N . ASP C 1 125 ? 62.201 24.987 99.571 1.00 22.63 123 ASP C N 1
ATOM 3767 C CA . ASP C 1 125 ? 63.118 24.209 98.732 1.00 23.71 123 ASP C CA 1
ATOM 3768 C C . ASP C 1 125 ? 63.930 23.219 99.579 1.00 25.30 123 ASP C C 1
ATOM 3769 O O . ASP C 1 125 ? 63.820 23.205 100.795 1.00 25.04 123 ASP C O 1
ATOM 3774 N N . LEU C 1 126 ? 64.701 22.366 98.921 1.00 26.46 124 LEU C N 1
ATOM 3775 C CA . LEU C 1 126 ? 65.342 21.237 99.575 1.00 27.99 124 LEU C CA 1
ATOM 3776 C C . LEU C 1 126 ? 66.375 21.640 100.623 1.00 28.62 124 LEU C C 1
ATOM 3777 O O . LEU C 1 126 ? 66.588 20.907 101.592 1.00 29.14 124 LEU C O 1
ATOM 3782 N N . ILE C 1 127 ? 67.005 22.800 100.434 1.00 28.68 125 ILE C N 1
ATOM 3783 C CA . ILE C 1 127 ? 67.949 23.322 101.444 1.00 30.91 125 ILE C CA 1
ATOM 3784 C C . ILE C 1 127 ? 67.271 23.544 102.817 1.00 30.09 125 ILE C C 1
ATOM 3785 O O . ILE C 1 127 ? 67.937 23.529 103.867 1.00 30.58 125 ILE C O 1
ATOM 3790 N N . ASP C 1 128 ? 65.952 23.706 102.803 1.00 29.58 126 ASP C N 1
ATOM 3791 C CA . ASP C 1 128 ? 65.172 23.871 104.025 1.00 28.58 126 ASP C CA 1
ATOM 3792 C C . ASP C 1 128 ? 64.930 22.581 104.776 1.00 28.82 126 ASP C C 1
ATOM 3793 O O . ASP C 1 128 ? 64.680 22.610 105.982 1.00 28.40 126 ASP C O 1
ATOM 3798 N N . TRP C 1 129 ? 65.006 21.446 104.070 1.00 28.55 127 TRP C N 1
ATOM 3799 C CA . TRP C 1 129 ? 64.633 20.172 104.662 1.00 29.23 127 TRP C CA 1
ATOM 3800 C C . TRP C 1 129 ? 65.473 19.740 105.893 1.00 30.37 127 TRP C C 1
ATOM 3801 O O . TRP C 1 129 ? 64.892 19.247 106.885 1.00 30.73 127 TRP C O 1
ATOM 3812 N N . PRO C 1 130 ? 66.825 19.893 105.838 1.00 30.81 128 PRO C N 1
ATOM 3813 C CA . PRO C 1 130 ? 67.578 19.442 107.021 1.00 32.20 128 PRO C CA 1
ATOM 3814 C C . PRO C 1 130 ? 67.133 20.055 108.354 1.00 32.72 128 PRO C C 1
ATOM 3815 O O . PRO C 1 130 ? 67.246 19.377 109.373 1.00 33.31 128 PRO C O 1
ATOM 3819 N N . VAL C 1 131 ? 66.631 21.296 108.342 1.00 31.42 129 VAL C N 1
ATOM 3820 C CA . VAL C 1 131 ? 66.084 21.918 109.561 1.00 31.23 129 VAL C CA 1
ATOM 3821 C C . VAL C 1 131 ? 64.650 21.474 109.824 1.00 30.49 129 VAL C C 1
ATOM 3822 O O . VAL C 1 131 ? 64.318 21.082 110.934 1.00 31.63 129 VAL C O 1
ATOM 3842 N N . GLU C 1 133 ? 63.093 18.824 109.060 1.00 31.35 131 GLU C N 1
ATOM 3843 C CA . GLU C 1 133 ? 63.028 17.423 109.512 1.00 33.71 131 GLU C CA 1
ATOM 3844 C C . GLU C 1 133 ? 63.139 17.292 111.026 1.00 34.44 131 GLU C C 1
ATOM 3845 O O . GLU C 1 133 ? 62.595 16.350 111.614 1.00 35.97 131 GLU C O 1
ATOM 3851 N N . LYS C 1 134 ? 63.825 18.250 111.648 1.00 33.97 132 LYS C N 1
ATOM 3852 C CA . LYS C 1 134 ? 64.163 18.180 113.058 1.00 36.03 132 LYS C CA 1
ATOM 3853 C C . LYS C 1 134 ? 63.036 18.716 113.939 1.00 35.78 132 LYS C C 1
ATOM 3854 O O . LYS C 1 134 ? 62.986 18.383 115.130 1.00 37.57 132 LYS C O 1
ATOM 3860 N N . VAL C 1 135 ? 62.140 19.521 113.350 1.00 33.88 133 VAL C N 1
ATOM 3861 C CA . VAL C 1 135 ? 61.098 20.206 114.132 1.00 33.28 133 VAL C CA 1
ATOM 3862 C C . VAL C 1 135 ? 59.692 19.646 113.939 1.00 32.90 133 VAL C C 1
ATOM 3863 O O . VAL C 1 135 ? 59.450 18.813 113.066 1.00 32.46 133 VAL C O 1
ATOM 3867 N N . ALA C 1 136 ? 58.771 20.149 114.751 1.00 32.46 134 ALA C N 1
ATOM 3868 C CA . ALA C 1 136 ? 57.441 19.562 114.899 1.00 33.60 134 ALA C CA 1
ATOM 3869 C C . ALA C 1 136 ? 56.460 19.949 113.789 1.00 32.04 134 ALA C C 1
ATOM 3870 O O . ALA C 1 136 ? 55.724 19.089 113.275 1.00 31.94 134 ALA C O 1
ATOM 3872 N N . LEU C 1 137 ? 56.435 21.239 113.460 1.00 31.28 135 LEU C N 1
ATOM 3873 C CA . LEU C 1 137 ? 55.598 21.783 112.375 1.00 30.45 135 LEU C CA 1
ATOM 3874 C C . LEU C 1 137 ? 56.460 22.057 111.146 1.00 29.45 135 LEU C C 1
ATOM 3875 O O . LEU C 1 137 ? 57.400 22.865 111.192 1.00 27.92 135 LEU C O 1
ATOM 3880 N N . ARG C 1 138 ? 56.148 21.351 110.061 1.00 28.13 136 ARG C N 1
ATOM 3881 C CA . ARG C 1 138 ? 57.011 21.314 108.893 1.00 28.02 136 ARG C CA 1
ATOM 3882 C C . ARG C 1 138 ? 56.192 21.807 107.732 1.00 27.12 136 ARG C C 1
ATOM 3883 O O . ARG C 1 138 ? 55.424 21.053 107.159 1.00 27.99 136 ARG C O 1
ATOM 3891 N N . VAL C 1 139 ? 56.349 23.087 107.403 1.00 26.04 137 VAL C N 1
ATOM 3892 C CA . VAL C 1 139 ? 55.492 23.728 106.411 1.00 24.80 137 VAL C CA 1
ATOM 3893 C C . VAL C 1 139 ? 56.229 23.944 105.106 1.00 24.32 137 VAL C C 1
ATOM 3894 O O . VAL C 1 139 ? 57.321 24.480 105.095 1.00 23.07 137 VAL C O 1
ATOM 3898 N N . CYS C 1 140 ? 55.604 23.508 104.011 1.00 24.49 138 CYS C N 1
ATOM 3899 C CA . CYS C 1 140 ? 56.023 23.887 102.655 1.00 23.79 138 CYS C CA 1
ATOM 3900 C C . CYS C 1 140 ? 54.954 24.791 102.077 1.00 23.53 138 CYS C C 1
ATOM 3901 O O . CYS C 1 140 ? 53.751 24.499 102.196 1.00 24.42 138 CYS C O 1
ATOM 3904 N N . VAL C 1 141 ? 55.377 25.876 101.431 1.00 21.93 139 VAL C N 1
ATOM 3905 C CA . VAL C 1 141 ? 54.421 26.773 100.763 1.00 22.23 139 VAL C CA 1
ATOM 3906 C C . VAL C 1 141 ? 53.789 26.075 99.555 1.00 22.99 139 VAL C C 1
ATOM 3907 O O . VAL C 1 141 ? 54.365 25.125 98.993 1.00 23.22 139 VAL C O 1
ATOM 3911 N N . ALA C 1 142 ? 52.628 26.565 99.140 1.00 22.70 140 ALA C N 1
ATOM 3912 C CA . ALA C 1 142 ? 51.851 25.908 98.084 1.00 24.64 140 ALA C CA 1
ATOM 3913 C C . ALA C 1 142 ? 52.661 25.556 96.837 1.00 24.98 140 ALA C C 1
ATOM 3914 O O . ALA C 1 142 ? 52.535 24.436 96.299 1.00 25.48 140 ALA C O 1
ATOM 3916 N N . ASP C 1 143 ? 53.430 26.531 96.358 1.00 24.43 141 ASP C N 1
ATOM 3917 C CA . ASP C 1 143 ? 54.243 26.407 95.152 1.00 25.08 141 ASP C CA 1
ATOM 3918 C C . ASP C 1 143 ? 55.695 26.060 95.458 1.00 24.87 141 ASP C C 1
ATOM 3919 O O . ASP C 1 143 ? 56.571 26.274 94.618 1.00 25.02 141 ASP C O 1
ATOM 3924 N N . GLY C 1 144 ? 55.957 25.490 96.633 1.00 24.79 142 GLY C N 1
ATOM 3925 C CA . GLY C 1 144 ? 57.333 25.100 96.976 1.00 24.42 142 GLY C CA 1
ATOM 3926 C C . GLY C 1 144 ? 57.757 23.871 96.176 1.00 24.84 142 GLY C C 1
ATOM 3927 O O . GLY C 1 144 ? 56.935 23.226 95.494 1.00 25.44 142 GLY C O 1
ATOM 3928 N N . HIS C 1 145 ? 59.039 23.535 96.248 1.00 24.85 143 HIS C N 1
ATOM 3929 C CA . HIS C 1 145 ? 59.520 22.390 95.494 1.00 25.34 143 HIS C CA 1
ATOM 3930 C C . HIS C 1 145 ? 58.699 21.147 95.806 1.00 26.39 143 HIS C C 1
ATOM 3931 O O . HIS C 1 145 ? 58.471 20.840 96.976 1.00 27.27 143 HIS C O 1
ATOM 3938 N N . PRO C 1 146 ? 58.239 20.427 94.760 1.00 27.44 144 PRO C N 1
ATOM 3939 C CA . PRO C 1 146 ? 57.330 19.308 95.024 1.00 28.83 144 PRO C CA 1
ATOM 3940 C C . PRO C 1 146 ? 57.912 18.257 95.955 1.00 29.28 144 PRO C C 1
ATOM 3941 O O . PRO C 1 146 ? 57.155 17.608 96.664 1.00 31.62 144 PRO C O 1
ATOM 3945 N N . LEU C 1 147 ? 59.230 18.095 95.971 1.00 29.71 145 LEU C N 1
ATOM 3946 C CA . LEU C 1 147 ? 59.842 17.106 96.877 1.00 31.02 145 LEU C CA 1
ATOM 3947 C C . LEU C 1 147 ? 59.758 17.522 98.350 1.00 31.09 145 LEU C C 1
ATOM 3948 O O . LEU C 1 147 ? 59.541 16.682 99.205 1.00 32.49 145 LEU C O 1
ATOM 3953 N N . LEU C 1 148 ? 59.893 18.821 98.617 1.00 29.96 146 LEU C N 1
ATOM 3954 C CA . LEU C 1 148 ? 59.680 19.362 99.956 1.00 29.05 146 LEU C CA 1
ATOM 3955 C C . LEU C 1 148 ? 58.205 19.220 100.373 1.00 29.46 146 LEU C C 1
ATOM 3956 O O . LEU C 1 148 ? 57.919 18.887 101.511 1.00 30.13 146 LEU C O 1
ATOM 3961 N N . ALA C 1 149 ? 57.292 19.461 99.437 1.00 29.73 147 ALA C N 1
ATOM 3962 C CA . ALA C 1 149 ? 55.848 19.390 99.678 1.00 30.57 147 ALA C CA 1
ATOM 3963 C C . ALA C 1 149 ? 55.429 17.992 100.137 1.00 32.79 147 ALA C C 1
ATOM 3964 O O . ALA C 1 149 ? 54.664 17.850 101.103 1.00 33.21 147 ALA C O 1
ATOM 3966 N N . GLN C 1 150 ? 55.973 16.973 99.468 1.00 33.77 148 GLN C N 1
ATOM 3967 C CA . GLN C 1 150 ? 55.829 15.560 99.893 1.00 35.83 148 GLN C CA 1
ATOM 3968 C C . GLN C 1 150 ? 56.251 15.266 101.328 1.00 35.63 148 GLN C C 1
ATOM 3969 O O . GLN C 1 150 ? 55.684 14.393 101.975 1.00 36.65 148 GLN C O 1
ATOM 3975 N N . ARG C 1 151 ? 57.259 15.985 101.815 1.00 34.26 149 ARG C N 1
ATOM 3976 C CA . ARG C 1 151 ? 57.840 15.724 103.131 1.00 34.78 149 ARG C CA 1
ATOM 3977 C C . ARG C 1 151 ? 57.209 16.536 104.258 1.00 33.28 149 ARG C C 1
ATOM 3978 O O . ARG C 1 151 ? 57.411 16.214 105.414 1.00 34.50 149 ARG C O 1
ATOM 3986 N N . ALA C 1 152 ? 56.470 17.591 103.909 1.00 31.16 150 ALA C N 1
ATOM 3987 C CA . ALA C 1 152 ? 55.864 18.529 104.873 1.00 29.63 150 ALA C CA 1
ATOM 3988 C C . ALA C 1 152 ? 54.653 17.897 105.547 1.00 30.66 150 ALA C C 1
ATOM 3989 O O . ALA C 1 152 ? 54.045 16.995 104.976 1.00 31.75 150 ALA C O 1
ATOM 3991 N N . ASN C 1 153 ? 54.315 18.348 106.755 1.00 30.36 151 ASN C N 1
ATOM 3992 C CA . ASN C 1 153 ? 53.030 17.965 107.385 1.00 31.49 151 ASN C CA 1
ATOM 3993 C C . ASN C 1 153 ? 51.920 19.033 107.281 1.00 31.21 151 ASN C C 1
ATOM 3994 O O . ASN C 1 153 ? 50.776 18.810 107.692 1.00 31.48 151 ASN C O 1
ATOM 3999 N N . TYR C 1 154 ? 52.274 20.181 106.700 1.00 30.73 152 TYR C N 1
ATOM 4000 C CA . TYR C 1 154 ? 51.307 21.173 106.266 1.00 31.01 152 TYR C CA 1
ATOM 4001 C C . TYR C 1 154 ? 51.821 21.833 104.996 1.00 29.79 152 TYR C C 1
ATOM 4002 O O . TYR C 1 154 ? 52.929 22.359 104.981 1.00 28.15 152 TYR C O 1
ATOM 4011 N N . VAL C 1 155 ? 51.013 21.790 103.942 1.00 29.66 153 VAL C N 1
ATOM 4012 C CA . VAL C 1 155 ? 51.302 22.470 102.695 1.00 28.51 153 VAL C CA 1
ATOM 4013 C C . VAL C 1 155 ? 50.323 23.642 102.588 1.00 28.61 153 VAL C C 1
ATOM 4014 O O . VAL C 1 155 ? 49.099 23.430 102.613 1.00 29.52 153 VAL C O 1
ATOM 4018 N N . THR C 1 156 ? 50.829 24.877 102.492 1.00 26.36 154 THR C N 1
ATOM 4019 C CA . THR C 1 156 ? 49.913 26.030 102.529 1.00 27.11 154 THR C CA 1
ATOM 4020 C C . THR C 1 156 ? 49.029 26.038 101.281 1.00 27.85 154 THR C C 1
ATOM 4021 O O . THR C 1 156 ? 49.402 25.471 100.241 1.00 27.59 154 THR C O 1
ATOM 4025 N N . HIS C 1 157 ? 47.860 26.667 101.391 1.00 28.09 155 HIS C N 1
ATOM 4026 C CA . HIS C 1 157 ? 47.006 26.900 100.221 1.00 28.57 155 HIS C CA 1
ATOM 4027 C C . HIS C 1 157 ? 47.444 28.113 99.407 1.00 27.57 155 HIS C C 1
ATOM 4028 O O . HIS C 1 157 ? 47.348 28.117 98.169 1.00 27.49 155 HIS C O 1
ATOM 4035 N N . ILE C 1 158 ? 47.937 29.136 100.109 1.00 26.41 156 ILE C N 1
ATOM 4036 C CA . ILE C 1 158 ? 48.359 30.400 99.525 1.00 25.95 156 ILE C CA 1
ATOM 4037 C C . ILE C 1 158 ? 49.839 30.301 99.105 1.00 25.05 156 ILE C C 1
ATOM 4038 O O . ILE C 1 158 ? 50.648 29.717 99.831 1.00 25.51 156 ILE C O 1
ATOM 4043 N N . LYS C 1 159 ? 50.163 30.853 97.945 1.00 25.05 157 LYS C N 1
ATOM 4044 C CA . LYS C 1 159 ? 51.529 30.794 97.421 1.00 24.11 157 LYS C CA 1
ATOM 4045 C C . LYS C 1 159 ? 52.533 31.593 98.252 1.00 22.94 157 LYS C C 1
ATOM 4046 O O . LYS C 1 159 ? 52.186 32.582 98.915 1.00 22.23 157 LYS C O 1
ATOM 4052 N N . GLY C 1 160 ? 53.787 31.140 98.202 1.00 21.63 158 GLY C N 1
ATOM 4053 C CA . GLY C 1 160 ? 54.889 31.908 98.751 1.00 21.28 158 GLY C CA 1
ATOM 4054 C C . GLY C 1 160 ? 54.896 33.356 98.247 1.00 21.33 158 GLY C C 1
ATOM 4055 O O . GLY C 1 160 ? 54.724 33.629 97.040 1.00 21.90 158 GLY C O 1
ATOM 4056 N N . GLY C 1 161 ? 55.139 34.288 99.164 1.00 21.80 159 GLY C N 1
ATOM 4057 C CA . GLY C 1 161 ? 55.192 35.721 98.818 1.00 21.47 159 GLY C CA 1
ATOM 4058 C C . GLY C 1 161 ? 53.846 36.402 98.712 1.00 22.68 159 GLY C C 1
ATOM 4059 O O . GLY C 1 161 ? 53.786 37.629 98.436 1.00 23.24 159 GLY C O 1
ATOM 4060 N N . HIS C 1 162 ? 52.767 35.629 98.892 1.00 22.08 160 HIS C N 1
ATOM 4061 C CA . HIS C 1 162 ? 51.406 36.141 98.726 1.00 23.99 160 HIS C CA 1
ATOM 4062 C C . HIS C 1 162 ? 50.496 35.945 99.916 1.00 24.32 160 HIS C C 1
ATOM 4063 O O . HIS C 1 162 ? 49.279 36.140 99.813 1.00 25.23 160 HIS C O 1
ATOM 4070 N N . GLY C 1 163 ? 51.070 35.539 101.051 1.00 24.58 161 GLY C N 1
ATOM 4071 C CA . GLY C 1 163 ? 50.239 35.316 102.239 1.00 24.54 161 GLY C CA 1
ATOM 4072 C C . GLY C 1 163 ? 50.402 33.920 102.819 1.00 24.85 161 GLY C C 1
ATOM 4073 O O . GLY C 1 163 ? 49.627 33.519 103.732 1.00 25.38 161 GLY C O 1
ATOM 4074 N N . ALA C 1 164 ? 51.351 33.157 102.278 1.00 23.69 162 ALA C N 1
ATOM 4075 C CA . ALA C 1 164 ? 51.644 31.846 102.871 1.00 24.16 162 ALA C CA 1
ATOM 4076 C C . ALA C 1 164 ? 52.050 31.953 104.348 1.00 24.28 162 ALA C C 1
ATOM 4077 O O . ALA C 1 164 ? 51.633 31.121 105.164 1.00 24.77 162 ALA C O 1
ATOM 4079 N N . VAL C 1 165 ? 52.858 32.953 104.703 1.00 23.66 163 VAL C N 1
ATOM 4080 C CA . VAL C 1 165 ? 53.285 33.129 106.094 1.00 23.77 163 VAL C CA 1
ATOM 4081 C C . VAL C 1 165 ? 52.072 33.485 106.961 1.00 24.50 163 VAL C C 1
ATOM 4082 O O . VAL C 1 165 ? 51.877 32.933 108.011 1.00 24.61 163 VAL C O 1
ATOM 4086 N N . ARG C 1 166 ? 51.238 34.387 106.468 1.00 24.30 164 ARG C N 1
ATOM 4087 C CA . ARG C 1 166 ? 50.025 34.747 107.181 1.00 24.48 164 ARG C CA 1
ATOM 4088 C C . ARG C 1 166 ? 49.153 33.521 107.414 1.00 25.71 164 ARG C C 1
ATOM 4089 O O . ARG C 1 166 ? 48.556 33.385 108.457 1.00 26.45 164 ARG C O 1
ATOM 4097 N N . GLU C 1 167 ? 49.067 32.633 106.429 1.00 24.80 165 GLU C N 1
ATOM 4098 C CA . GLU C 1 167 ? 48.254 31.448 106.575 1.00 25.96 165 GLU C CA 1
ATOM 4099 C C . GLU C 1 167 ? 48.733 30.593 107.770 1.00 25.25 165 GLU C C 1
ATOM 4100 O O . GLU C 1 167 ? 47.920 30.096 108.557 1.00 27.41 165 GLU C O 1
ATOM 4106 N N . VAL C 1 168 ? 50.049 30.456 107.909 1.00 25.14 166 VAL C N 1
ATOM 4107 C CA . VAL C 1 168 ? 50.589 29.629 108.993 1.00 24.88 166 VAL C CA 1
ATOM 4108 C C . VAL C 1 168 ? 50.369 30.340 110.334 1.00 25.83 166 VAL C C 1
ATOM 4109 O O . VAL C 1 168 ? 50.072 29.696 111.351 1.00 27.03 166 VAL C O 1
ATOM 4113 N N . CYS C 1 169 ? 50.553 31.662 110.344 1.00 25.54 167 CYS C N 1
ATOM 4114 C CA . CYS C 1 169 ? 50.224 32.430 111.564 1.00 27.15 167 CYS C CA 1
ATOM 4115 C C . CYS C 1 169 ? 48.774 32.176 111.946 1.00 27.82 167 CYS C C 1
ATOM 4116 O O . CYS C 1 169 ? 48.468 31.924 113.128 1.00 28.30 167 CYS C O 1
ATOM 4119 N N . ASP C 1 170 ? 47.872 32.205 110.953 1.00 27.60 168 ASP C N 1
ATOM 4120 C CA . ASP C 1 170 ? 46.430 32.015 111.238 1.00 29.90 168 ASP C CA 1
ATOM 4121 C C . ASP C 1 170 ? 46.178 30.610 111.778 1.00 29.88 168 ASP C C 1
ATOM 4122 O O . ASP C 1 170 ? 45.324 30.412 112.648 1.00 31.74 168 ASP C O 1
ATOM 4127 N N . LEU C 1 171 ? 46.890 29.628 111.224 1.00 29.59 169 LEU C N 1
ATOM 4128 C CA . LEU C 1 171 ? 46.779 28.231 111.695 1.00 31.23 169 LEU C CA 1
ATOM 4129 C C . LEU C 1 171 ? 47.143 28.111 113.178 1.00 31.93 169 LEU C C 1
ATOM 4130 O O . LEU C 1 171 ? 46.421 27.486 113.977 1.00 33.83 169 LEU C O 1
ATOM 4135 N N . ILE C 1 172 ? 48.258 28.732 113.556 1.00 32.09 170 ILE C N 1
ATOM 4136 C CA . ILE C 1 172 ? 48.706 28.691 114.958 1.00 33.56 170 ILE C CA 1
ATOM 4137 C C . ILE C 1 172 ? 47.709 29.396 115.870 1.00 35.45 170 ILE C C 1
ATOM 4138 O O . ILE C 1 172 ? 47.295 28.843 116.882 1.00 36.64 170 ILE C O 1
ATOM 4143 N N . LEU C 1 173 ? 47.303 30.604 115.486 1.00 35.58 171 LEU C N 1
ATOM 4144 C CA . LEU C 1 173 ? 46.302 31.346 116.266 1.00 37.21 171 LEU C CA 1
ATOM 4145 C C . LEU C 1 173 ? 44.966 30.610 116.396 1.00 38.57 171 LEU C C 1
ATOM 4146 O O . LEU C 1 173 ? 44.351 30.611 117.483 1.00 40.18 171 LEU C O 1
ATOM 4151 N N . GLN C 1 174 ? 44.507 29.989 115.309 1.00 37.71 172 GLN C N 1
ATOM 4152 C CA . GLN C 1 174 ? 43.301 29.154 115.379 1.00 39.62 172 GLN C CA 1
ATOM 4153 C C . GLN C 1 174 ? 43.486 27.996 116.359 1.00 40.89 172 GLN C C 1
ATOM 4154 O O . GLN C 1 174 ? 42.604 27.713 117.196 1.00 41.89 172 GLN C O 1
ATOM 4160 N N . ALA C 1 175 ? 44.622 27.317 116.253 1.00 39.98 173 ALA C N 1
ATOM 4161 C CA . ALA C 1 175 ? 44.927 26.190 117.144 1.00 41.98 173 ALA C CA 1
ATOM 4162 C C . ALA C 1 175 ? 44.938 26.620 118.612 1.00 44.08 173 ALA C C 1
ATOM 4163 O O . ALA C 1 175 ? 44.523 25.853 119.501 1.00 45.71 173 ALA C O 1
ATOM 4165 N N . ARG C 1 176 ? 45.390 27.849 118.857 1.00 44.71 174 ARG C N 1
ATOM 4166 C CA . ARG C 1 176 ? 45.437 28.424 120.212 1.00 47.26 174 ARG C CA 1
ATOM 4167 C C . ARG C 1 176 ? 44.086 28.974 120.664 1.00 49.57 174 ARG C C 1
ATOM 4168 O O . ARG C 1 176 ? 43.981 29.529 121.761 1.00 51.10 174 ARG C O 1
ATOM 4176 N N . ASN C 1 177 ? 43.070 28.835 119.808 1.00 50.83 175 ASN C N 1
ATOM 4177 C CA . ASN C 1 177 ? 41.720 29.383 120.038 1.00 53.68 175 ASN C CA 1
ATOM 4178 C C . ASN C 1 177 ? 41.725 30.905 120.216 1.00 54.07 175 ASN C C 1
ATOM 4179 O O . ASN C 1 177 ? 41.016 31.456 121.053 1.00 56.10 175 ASN C O 1
ATOM 4184 N N . GLU C 1 178 ? 42.528 31.575 119.394 1.00 52.78 176 GLU C N 1
ATOM 4185 C CA . GLU C 1 178 ? 42.650 33.019 119.440 1.00 53.43 176 GLU C CA 1
ATOM 4186 C C . GLU C 1 178 ? 42.195 33.608 118.112 1.00 53.20 176 GLU C C 1
ATOM 4187 O O . GLU C 1 178 ? 42.592 34.709 117.749 1.00 52.98 176 GLU C O 1
ATOM 4193 N N . LEU C 1 179 ? 41.355 32.858 117.399 1.00 54.18 177 LEU C N 1
ATOM 4194 C CA . LEU C 1 179 ? 40.817 33.273 116.096 1.00 54.12 177 LEU C CA 1
ATOM 4195 C C . LEU C 1 179 ? 39.547 32.477 115.779 1.00 55.79 177 LEU C C 1
ATOM 4196 O O . LEU C 1 179 ? 38.427 32.911 116.075 1.00 58.26 177 LEU C O 1
ATOM 4201 N N . SER D 1 5 ? 31.598 24.284 62.653 1.00 48.58 3 SER D N 1
ATOM 4202 C CA . SER D 1 5 ? 30.924 25.414 63.358 1.00 48.24 3 SER D CA 1
ATOM 4203 C C . SER D 1 5 ? 31.918 26.521 63.742 1.00 45.93 3 SER D C 1
ATOM 4204 O O . SER D 1 5 ? 31.720 27.706 63.425 1.00 46.80 3 SER D O 1
ATOM 4207 N N . THR D 1 6 ? 32.968 26.147 64.458 1.00 42.69 4 THR D N 1
ATOM 4208 C CA . THR D 1 6 ? 34.069 27.070 64.695 1.00 39.36 4 THR D CA 1
ATOM 4209 C C . THR D 1 6 ? 35.324 26.506 64.042 1.00 38.04 4 THR D C 1
ATOM 4210 O O . THR D 1 6 ? 35.317 25.369 63.585 1.00 39.40 4 THR D O 1
ATOM 4214 N N . VAL D 1 7 ? 36.372 27.322 63.964 1.00 35.58 5 VAL D N 1
ATOM 4215 C CA . VAL D 1 7 ? 37.661 26.899 63.440 1.00 34.26 5 VAL D CA 1
ATOM 4216 C C . VAL D 1 7 ? 38.662 27.011 64.592 1.00 31.98 5 VAL D C 1
ATOM 4217 O O . VAL D 1 7 ? 38.631 27.986 65.357 1.00 31.07 5 VAL D O 1
ATOM 4221 N N . SER D 1 8 ? 39.552 26.020 64.701 1.00 31.53 6 SER D N 1
ATOM 4222 C CA . SER D 1 8 ? 40.561 26.028 65.766 1.00 30.30 6 SER D CA 1
ATOM 4223 C C . SER D 1 8 ? 41.668 27.017 65.468 1.00 29.63 6 SER D C 1
ATOM 4224 O O . SER D 1 8 ? 42.090 27.177 64.317 1.00 30.00 6 SER D O 1
ATOM 4227 N N . THR D 1 9 ? 42.127 27.656 66.532 1.00 27.95 7 THR D N 1
ATOM 4228 C CA . THR D 1 9 ? 43.325 28.499 66.530 1.00 26.88 7 THR D CA 1
ATOM 4229 C C . THR D 1 9 ? 44.326 27.883 67.501 1.00 26.33 7 THR D C 1
ATOM 4230 O O . THR D 1 9 ? 44.066 26.852 68.104 1.00 25.86 7 THR D O 1
ATOM 4234 N N . LEU D 1 10 ? 45.465 28.543 67.678 1.00 26.13 8 LEU D N 1
ATOM 4235 C CA . LEU D 1 10 ? 46.458 28.044 68.620 1.00 26.43 8 LEU D CA 1
ATOM 4236 C C . LEU D 1 10 ? 45.972 28.181 70.050 1.00 25.63 8 LEU D C 1
ATOM 4237 O O . LEU D 1 10 ? 46.546 27.560 70.959 1.00 26.19 8 LEU D O 1
ATOM 4242 N N . TYR D 1 11 ? 44.918 28.974 70.240 1.00 24.50 9 TYR D N 1
ATOM 4243 C CA . TYR D 1 11 ? 44.472 29.374 71.571 1.00 25.25 9 TYR D CA 1
ATOM 4244 C C . TYR D 1 11 ? 43.072 28.949 71.927 1.00 27.07 9 TYR D C 1
ATOM 4245 O O . TYR D 1 11 ? 42.713 29.052 73.089 1.00 27.40 9 TYR D O 1
ATOM 4254 N N . GLY D 1 12 ? 42.298 28.462 70.952 1.00 28.57 10 GLY D N 1
ATOM 4255 C CA . GLY D 1 12 ? 40.872 28.169 71.172 1.00 30.74 10 GLY D CA 1
ATOM 4256 C C . GLY D 1 12 ? 40.114 28.134 69.860 1.00 31.54 10 GLY D C 1
ATOM 4257 O O . GLY D 1 12 ? 40.669 27.735 68.856 1.00 31.34 10 GLY D O 1
ATOM 4258 N N . GLU D 1 13 ? 38.853 28.589 69.874 1.00 33.62 11 GLU D N 1
ATOM 4259 C CA . GLU D 1 13 ? 37.945 28.440 68.727 1.00 34.68 11 GLU D CA 1
ATOM 4260 C C 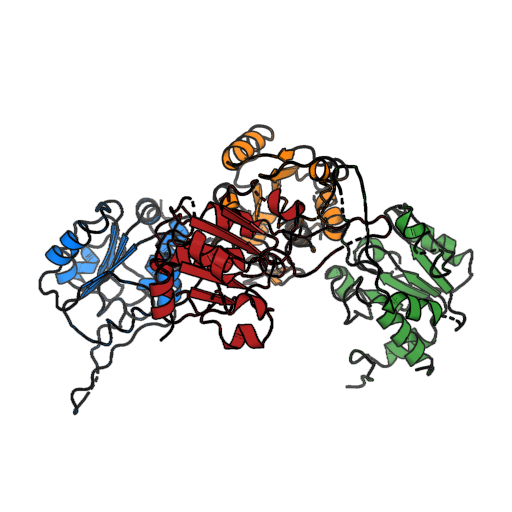. GLU D 1 13 ? 37.373 29.778 68.331 1.00 34.73 11 GLU D C 1
ATOM 4261 O O . GLU D 1 13 ? 37.034 30.602 69.187 1.00 34.31 11 GLU D O 1
ATOM 4267 N N . VAL D 1 14 ? 37.316 30.026 67.031 1.00 35.41 12 VAL D N 1
ATOM 4268 C CA . VAL D 1 14 ? 36.693 31.236 66.489 1.00 36.38 12 VAL D CA 1
ATOM 4269 C C . VAL D 1 14 ? 35.754 30.900 65.349 1.00 38.00 12 VAL D C 1
ATOM 4270 O O . VAL D 1 14 ? 35.878 29.839 64.739 1.00 37.74 12 VAL D O 1
ATOM 4274 N N . GLU D 1 15 ? 34.842 31.828 65.058 1.00 38.86 13 GLU D N 1
ATOM 4275 C CA . GLU D 1 15 ? 33.997 31.754 63.879 1.00 41.66 13 GLU D CA 1
ATOM 4276 C C . GLU D 1 15 ? 34.853 31.908 62.626 1.00 41.19 13 GLU D C 1
ATOM 4277 O O . GLU D 1 15 ? 35.756 32.749 62.600 1.00 40.39 13 GLU D O 1
ATOM 4283 N N . PRO D 1 16 ? 34.563 31.112 61.588 1.00 41.99 14 PRO D N 1
ATOM 4284 C CA . PRO D 1 16 ? 35.260 31.260 60.306 1.00 42.36 14 PRO D CA 1
ATOM 4285 C C . PRO D 1 16 ? 35.241 32.694 59.776 1.00 41.77 14 PRO D C 1
ATOM 4286 O O . PRO D 1 16 ? 36.206 33.119 59.143 1.00 41.79 14 PRO D O 1
ATOM 4290 N N . SER D 1 17 ? 34.162 33.436 60.035 1.00 42.03 15 SER D N 1
ATOM 4291 C CA . SER D 1 17 ? 34.047 34.792 59.503 1.00 41.84 15 SER D CA 1
ATOM 4292 C C . SER D 1 17 ? 35.046 35.725 60.175 1.00 39.96 15 SER D C 1
ATOM 4293 O O . SER D 1 17 ? 35.485 36.711 59.581 1.00 40.02 15 SER D O 1
ATOM 4296 N N . LEU D 1 18 ? 35.404 35.408 61.411 1.00 38.42 16 LEU D N 1
ATOM 4297 C CA . LEU D 1 18 ? 36.458 36.140 62.110 1.00 37.33 16 LEU D CA 1
ATOM 4298 C C . LEU D 1 18 ? 37.839 35.863 61.512 1.00 36.40 16 LEU D C 1
ATOM 4299 O O . LEU D 1 18 ? 38.621 36.798 61.278 1.00 35.24 16 LEU D O 1
ATOM 4304 N N . LEU D 1 19 ? 38.136 34.591 61.245 1.00 35.90 17 LEU D N 1
ATOM 4305 C CA . LEU D 1 19 ? 39.373 34.250 60.543 1.00 36.12 17 LEU D CA 1
ATOM 4306 C C . LEU D 1 19 ? 39.421 34.919 59.174 1.00 36.80 17 LEU D C 1
ATOM 4307 O O . LEU D 1 19 ? 40.482 35.361 58.720 1.00 37.40 17 LEU D O 1
ATOM 4312 N N . GLU D 1 20 ? 38.271 34.982 58.501 1.00 37.22 18 GLU D N 1
ATOM 4313 C CA . GLU D 1 20 ? 38.205 35.628 57.190 1.00 38.43 18 GLU D CA 1
ATOM 4314 C C . GLU D 1 20 ? 38.479 37.135 57.316 1.00 37.02 18 GLU D C 1
ATOM 4315 O O . GLU D 1 20 ? 39.192 37.709 56.486 1.00 37.37 18 GLU D O 1
ATOM 4321 N N . ILE D 1 21 ? 37.938 37.765 58.366 1.00 35.26 19 ILE D N 1
ATOM 4322 C CA . ILE D 1 21 ? 38.301 39.158 58.688 1.00 33.82 19 ILE D CA 1
ATOM 4323 C C . ILE D 1 21 ? 39.806 39.288 58.965 1.00 31.77 19 ILE D C 1
ATOM 4324 O O . ILE D 1 21 ? 40.486 40.121 58.362 1.00 31.29 19 ILE D O 1
ATOM 4329 N N . ALA D 1 22 ? 40.335 38.422 59.838 1.00 30.24 20 ALA D N 1
ATOM 4330 C CA . ALA D 1 22 ? 41.759 38.463 60.203 1.00 28.84 20 ALA D CA 1
ATOM 4331 C C . ALA D 1 22 ? 42.668 38.360 58.978 1.00 29.90 20 ALA D C 1
ATOM 4332 O O . ALA D 1 22 ? 43.700 39.041 58.903 1.00 29.18 20 ALA D O 1
ATOM 4334 N N . LYS D 1 23 ? 42.281 37.507 58.021 1.00 31.99 21 LYS D N 1
ATOM 4335 C CA . LYS D 1 23 ? 43.101 37.226 56.839 1.00 33.99 21 LYS D CA 1
ATOM 4336 C C . LYS D 1 23 ? 43.458 38.468 56.034 1.00 34.88 21 LYS D C 1
ATOM 4337 O O . LYS D 1 23 ? 44.541 38.556 55.460 1.00 35.91 21 LYS D O 1
ATOM 4343 N N . GLN D 1 24 ? 42.551 39.436 56.013 1.00 34.38 22 GLN D N 1
ATOM 4344 C CA . GLN D 1 24 ? 42.730 40.593 55.150 1.00 35.10 22 GLN D CA 1
ATOM 4345 C C . GLN D 1 24 ? 43.062 41.890 55.911 1.00 33.37 22 GLN D C 1
ATOM 4346 O O . GLN D 1 24 ? 43.011 42.978 55.332 1.00 33.64 22 GLN D O 1
ATOM 4352 N N . ILE D 1 25 ? 43.457 41.770 57.181 1.00 30.99 23 ILE D N 1
ATOM 4353 C CA . ILE D 1 25 ? 43.896 42.939 57.961 1.00 29.70 23 ILE D CA 1
ATOM 4354 C C . ILE D 1 25 ? 45.220 43.467 57.400 1.00 29.91 23 ILE D C 1
ATOM 4355 O O . ILE D 1 25 ? 46.153 42.685 57.172 1.00 30.47 23 ILE D O 1
ATOM 4360 N N A LYS D 1 26 ? 45.299 44.774 57.179 0.50 29.96 24 LYS D N 1
ATOM 4361 N N B LYS D 1 26 ? 45.297 44.775 57.177 0.50 29.98 24 LYS D N 1
ATOM 4362 C CA A LYS D 1 26 ? 46.533 45.400 56.712 0.50 30.67 24 LYS D CA 1
ATOM 4363 C CA B LYS D 1 26 ? 46.525 45.418 56.707 0.50 30.73 24 LYS D CA 1
ATOM 4364 C C A LYS D 1 26 ? 47.055 46.441 57.697 0.50 29.69 24 LYS D C 1
ATOM 4365 C C B LYS D 1 26 ? 47.084 46.392 57.735 0.50 29.66 24 LYS D C 1
ATOM 4366 O O A LYS D 1 26 ? 48.140 46.992 57.507 0.50 29.98 24 LYS D O 1
ATOM 4367 O O B LYS D 1 26 ? 48.219 46.854 57.610 0.50 29.83 24 LYS D O 1
ATOM 4378 N N . LEU D 1 27 ? 46.282 46.699 58.750 1.00 28.17 25 LEU D N 1
ATOM 4379 C CA . LEU D 1 27 ? 46.663 47.658 59.772 1.00 28.04 25 LEU D CA 1
ATOM 4380 C C . LEU D 1 27 ? 46.115 47.182 61.099 1.00 26.35 25 LEU D C 1
ATOM 4381 O O . LEU D 1 27 ? 44.899 46.914 61.220 1.00 26.12 25 LEU D O 1
ATOM 4386 N N . LEU D 1 28 ? 47.015 47.089 62.083 1.00 26.14 26 LEU D N 1
ATOM 4387 C CA . LEU D 1 28 ? 46.652 46.725 63.432 1.00 25.56 26 LEU D CA 1
ATOM 4388 C C . LEU D 1 28 ? 47.012 47.858 64.408 1.00 25.22 26 LEU D C 1
ATOM 4389 O O . LEU D 1 28 ? 48.175 48.257 64.500 1.00 25.79 26 LEU D O 1
ATOM 4394 N N . ILE D 1 29 ? 45.997 48.402 65.079 1.00 25.26 27 ILE D N 1
ATOM 4395 C CA . ILE D 1 29 ? 46.186 49.524 65.993 1.00 24.79 27 ILE D CA 1
ATOM 4396 C C . ILE D 1 29 ? 46.054 49.013 67.412 1.00 24.53 27 ILE D C 1
ATOM 4397 O O . ILE D 1 29 ? 45.149 48.221 67.685 1.00 24.51 27 ILE D O 1
ATOM 4402 N N . CYS D 1 30 ? 46.943 49.440 68.316 1.00 23.13 28 CYS D N 1
ATOM 4403 C CA . CYS D 1 30 ? 46.908 48.978 69.697 1.00 23.17 28 CYS D CA 1
ATOM 4404 C C . CYS D 1 30 ? 46.943 50.126 70.680 1.00 22.40 28 CYS D C 1
ATOM 4405 O O . CYS D 1 30 ? 47.647 51.105 70.452 1.00 22.79 28 CYS D O 1
ATOM 4408 N N A ASP D 1 31 ? 46.164 50.033 71.763 0.70 22.39 29 ASP D N 1
ATOM 4409 N N B ASP D 1 31 ? 46.183 49.942 71.761 0.30 21.98 29 ASP D N 1
ATOM 4410 C CA A ASP D 1 31 ? 46.421 50.848 72.950 0.70 22.13 29 ASP D CA 1
ATOM 4411 C CA B ASP D 1 31 ? 46.340 50.624 73.033 0.30 21.52 29 ASP D CA 1
ATOM 4412 C C A ASP D 1 31 ? 47.596 50.143 73.669 0.70 21.56 29 ASP D C 1
ATOM 4413 C C B ASP D 1 31 ? 47.614 50.080 73.688 0.30 21.26 29 ASP D C 1
ATOM 4414 O O A ASP D 1 31 ? 48.006 49.046 73.286 0.70 21.14 29 ASP D O 1
ATOM 4415 O O B ASP D 1 31 ? 48.120 49.036 73.273 0.30 20.92 29 ASP D O 1
ATOM 4424 N N . VAL D 1 32 ? 48.134 50.756 74.712 1.00 21.66 30 VAL D N 1
ATOM 4425 C CA . VAL D 1 32 ? 49.331 50.257 75.364 1.00 21.60 30 VAL D CA 1
ATOM 4426 C C . VAL D 1 32 ? 49.066 49.699 76.767 1.00 21.11 30 VAL D C 1
ATOM 4427 O O . VAL D 1 32 ? 49.299 48.506 77.018 1.00 19.25 30 VAL D O 1
ATOM 4431 N N . ASP D 1 33 ? 48.601 50.558 77.684 1.00 20.86 31 ASP D N 1
ATOM 4432 C CA . ASP D 1 33 ? 48.448 50.087 79.082 1.00 21.08 31 ASP D CA 1
ATOM 4433 C C . ASP D 1 33 ? 47.340 49.051 79.153 1.00 20.73 31 ASP D C 1
ATOM 4434 O O . ASP D 1 33 ? 46.245 49.277 78.652 1.00 22.11 31 ASP D O 1
ATOM 4439 N N . GLY D 1 34 ? 47.621 47.928 79.781 1.00 19.31 32 GLY D N 1
ATOM 4440 C CA . GLY D 1 34 ? 46.650 46.831 79.815 1.00 18.87 32 GLY D CA 1
ATOM 4441 C C . GLY D 1 34 ? 46.570 45.956 78.568 1.00 18.14 32 GLY D C 1
ATOM 4442 O O . GLY D 1 34 ? 45.853 44.953 78.585 1.00 18.61 32 GLY D O 1
ATOM 4443 N N . VAL D 1 35 ? 47.314 46.312 77.517 1.00 17.35 33 VAL D N 1
ATOM 4444 C CA . VAL D 1 35 ? 47.314 45.573 76.219 1.00 17.49 33 VAL D CA 1
ATOM 4445 C C . VAL D 1 35 ? 48.754 45.062 75.981 1.00 17.86 33 VAL D C 1
ATOM 4446 O O . VAL D 1 35 ? 48.997 43.845 76.051 1.00 19.40 33 VAL D O 1
ATOM 4450 N N . PHE D 1 36 ? 49.705 45.980 75.758 1.00 18.19 34 PHE D N 1
ATOM 4451 C CA . PHE D 1 36 ? 51.136 45.628 75.760 1.00 18.27 34 PHE D CA 1
ATOM 4452 C C . PHE D 1 36 ? 51.681 45.470 77.192 1.00 18.80 34 PHE D C 1
ATOM 4453 O O . PHE D 1 36 ? 52.547 44.647 77.440 1.00 18.63 34 PHE D O 1
ATOM 4461 N N . SER D 1 37 ? 51.201 46.289 78.117 1.00 19.22 35 SER D N 1
ATOM 4462 C CA . SER D 1 37 ? 51.680 46.193 79.510 1.00 19.87 35 SER D CA 1
ATOM 4463 C C . SER D 1 37 ? 50.729 45.297 80.316 1.00 20.16 35 SER D C 1
ATOM 4464 O O . SER D 1 37 ? 49.607 44.990 79.861 1.00 20.93 35 SER D O 1
ATOM 4467 N N . ASP D 1 38 ? 51.163 44.896 81.518 1.00 20.32 36 ASP D N 1
ATOM 4468 C CA . ASP D 1 38 ? 50.336 44.094 82.431 1.00 23.03 36 ASP D CA 1
ATOM 4469 C C . ASP D 1 38 ? 49.243 44.907 83.133 1.00 22.97 36 ASP D C 1
ATOM 4470 O O . ASP D 1 38 ? 48.625 44.406 84.092 1.00 25.00 36 ASP D O 1
ATOM 4475 N N . GLY D 1 39 ? 49.042 46.162 82.712 1.00 22.35 37 GLY D N 1
ATOM 4476 C CA . GLY D 1 39 ? 47.991 47.018 83.280 1.00 22.23 37 GLY D CA 1
ATOM 4477 C C . GLY D 1 39 ? 48.425 47.724 84.564 1.00 22.37 37 GLY D C 1
ATOM 4478 O O . GLY D 1 39 ? 47.656 48.538 85.142 1.00 24.80 37 GLY D O 1
ATOM 4479 N N . LEU D 1 40 ? 49.648 47.438 85.012 1.00 20.37 38 LEU D N 1
ATOM 4480 C CA . LEU D 1 40 ? 50.141 48.051 86.257 1.00 20.04 38 LEU D CA 1
ATOM 4481 C C . LEU D 1 40 ? 51.061 49.232 85.998 1.00 20.46 38 LEU D C 1
ATOM 4482 O O . LEU D 1 40 ? 51.738 49.289 84.980 1.00 20.18 38 LEU D O 1
ATOM 4487 N N . ILE D 1 41 ? 51.073 50.177 86.927 1.00 19.91 39 ILE D N 1
ATOM 4488 C CA . ILE D 1 41 ? 52.057 51.252 86.921 1.00 20.65 39 ILE D CA 1
ATOM 4489 C C . ILE D 1 41 ? 52.882 51.037 88.176 1.00 19.69 39 ILE D C 1
ATOM 4490 O O . ILE D 1 41 ? 52.320 51.017 89.273 1.00 19.28 39 ILE D O 1
ATOM 4495 N N . TYR D 1 42 ? 54.175 50.799 88.006 1.00 17.99 40 TYR D N 1
ATOM 4496 C CA . TYR D 1 42 ? 55.086 50.597 89.153 1.00 17.71 40 TYR D CA 1
ATOM 4497 C C . TYR D 1 42 ? 55.668 51.955 89.555 1.00 19.23 40 TYR D C 1
ATOM 4498 O O . TYR D 1 42 ? 56.464 52.507 88.794 1.00 20.87 40 TYR D O 1
ATOM 4515 N N . GLY D 1 44 ? 57.646 54.554 92.447 1.00 20.10 42 GLY D N 1
ATOM 4516 C CA . GLY D 1 44 ? 58.572 54.527 93.576 1.00 19.84 42 GLY D CA 1
ATOM 4517 C C . GLY D 1 44 ? 58.629 55.816 94.355 1.00 22.13 42 GLY D C 1
ATOM 4518 O O . GLY D 1 44 ? 58.075 56.856 93.953 1.00 21.34 42 GLY D O 1
ATOM 4519 N N . ASN D 1 45 ? 59.308 55.748 95.500 1.00 21.50 43 ASN D N 1
ATOM 4520 C CA . ASN D 1 45 ? 59.344 56.888 96.404 1.00 24.35 43 ASN D CA 1
ATOM 4521 C C . ASN D 1 45 ? 60.137 58.105 95.890 1.00 25.69 43 ASN D C 1
ATOM 4522 O O . ASN D 1 45 ? 59.923 59.214 96.377 1.00 26.36 43 ASN D O 1
ATOM 4527 N N A GLN D 1 46 ? 61.050 57.864 94.950 0.50 25.69 44 GLN D N 1
ATOM 4528 N N B GLN D 1 46 ? 61.025 57.885 94.924 0.50 25.38 44 GLN D N 1
ATOM 4529 C CA A GLN D 1 46 ? 61.842 58.929 94.314 0.50 27.71 44 GLN D CA 1
ATOM 4530 C CA B GLN D 1 46 ? 61.829 58.968 94.328 0.50 27.10 44 GLN D CA 1
ATOM 4531 C C A GLN D 1 46 ? 61.325 59.236 92.910 0.50 26.95 44 GLN D C 1
ATOM 4532 C C B GLN D 1 46 ? 61.215 59.484 93.023 0.50 26.66 44 GLN D C 1
ATOM 4533 O O A GLN D 1 46 ? 62.091 59.700 92.048 0.50 27.07 44 GLN D O 1
ATOM 4534 O O B GLN D 1 46 ? 61.807 60.333 92.334 0.50 26.86 44 GLN D O 1
ATOM 4545 N N . GLY D 1 47 ? 60.042 58.957 92.690 1.00 25.16 45 GLY D N 1
ATOM 4546 C CA . GLY D 1 47 ? 59.379 59.231 91.403 1.00 25.48 45 GLY D CA 1
ATOM 4547 C C . GLY D 1 47 ? 59.762 58.239 90.302 1.00 25.58 45 GLY D C 1
ATOM 4548 O O . GLY D 1 47 ? 59.454 58.476 89.132 1.00 25.34 45 GLY D O 1
ATOM 4549 N N . GLU D 1 48 ? 60.381 57.102 90.651 1.00 24.40 46 GLU D N 1
ATOM 4550 C CA . GLU D 1 48 ? 60.588 56.034 89.653 1.00 24.10 46 GLU D CA 1
ATOM 4551 C C . GLU D 1 48 ? 59.247 55.622 89.067 1.00 22.95 46 GLU D C 1
ATOM 4552 O O . GLU D 1 48 ? 58.207 55.662 89.755 1.00 21.71 46 GLU D O 1
ATOM 4558 N N . GLU D 1 49 ? 59.250 55.235 87.789 1.00 22.37 47 GLU D N 1
ATOM 4559 C CA . GLU D 1 49 ? 58.062 54.619 87.210 1.00 23.07 47 GLU D CA 1
ATOM 4560 C C . GLU D 1 49 ? 58.515 53.557 86.229 1.00 23.23 47 GLU D C 1
ATOM 4561 O O . GLU D 1 49 ? 59.397 53.836 85.408 1.00 25.69 47 GLU D O 1
ATOM 4567 N N . LEU D 1 50 ? 57.966 52.346 86.364 1.00 20.90 48 LEU D N 1
ATOM 4568 C CA . LEU D 1 50 ? 58.232 51.278 85.413 1.00 21.19 48 LEU D CA 1
ATOM 4569 C C . LEU D 1 50 ? 56.956 50.837 84.733 1.00 19.48 48 LEU D C 1
ATOM 4570 O O . LEU D 1 50 ? 55.859 50.962 85.296 1.00 19.10 48 LEU D O 1
ATOM 4575 N N . LYS D 1 51 ? 57.091 50.253 83.548 1.00 18.62 49 LYS D N 1
ATOM 4576 C CA . LYS D 1 51 ? 55.975 49.636 82.852 1.00 19.09 49 LYS D CA 1
ATOM 4577 C C . LYS D 1 51 ? 56.534 48.354 82.238 1.00 19.03 49 LYS D C 1
ATOM 4578 O O . LYS D 1 51 ? 57.725 48.303 81.891 1.00 19.48 49 LYS D O 1
ATOM 4584 N N . THR D 1 52 ? 55.703 47.321 82.093 1.00 18.87 50 THR D N 1
ATOM 4585 C CA . THR D 1 52 ? 56.226 46.061 81.528 1.00 18.15 50 THR D CA 1
ATOM 4586 C C . THR D 1 52 ? 55.842 45.873 80.069 1.00 18.59 50 THR D C 1
ATOM 4587 O O . THR D 1 52 ? 54.834 46.421 79.582 1.00 17.82 50 THR D O 1
ATOM 4591 N N . PHE D 1 53 ? 56.666 45.102 79.381 1.00 17.71 51 PHE D N 1
ATOM 4592 C CA . PHE D 1 53 ? 56.380 44.663 78.001 1.00 18.42 51 PHE D CA 1
ATOM 4593 C C . PHE D 1 53 ? 56.750 43.190 77.952 1.00 18.14 51 PHE D C 1
ATOM 4594 O O . PHE D 1 53 ? 57.510 42.704 78.805 1.00 19.39 51 PHE D O 1
ATOM 4602 N N . HIS D 1 54 ? 56.211 42.456 76.978 1.00 17.68 52 HIS D N 1
ATOM 4603 C CA . HIS D 1 54 ? 56.415 40.987 77.000 1.00 17.96 52 HIS D CA 1
ATOM 4604 C C . HIS D 1 54 ? 57.160 40.577 75.742 1.00 18.44 52 HIS D C 1
ATOM 4605 O O . HIS D 1 54 ? 56.863 41.053 74.641 1.00 18.00 52 HIS D O 1
ATOM 4612 N N . THR D 1 55 ? 58.125 39.694 75.907 1.00 18.07 53 THR D N 1
ATOM 4613 C CA . THR D 1 55 ? 59.010 39.347 74.794 1.00 19.24 53 THR D CA 1
ATOM 4614 C C . THR D 1 55 ? 58.285 38.556 73.696 1.00 20.08 53 THR D C 1
ATOM 4615 O O . THR D 1 55 ? 58.672 38.617 72.517 1.00 20.93 53 THR D O 1
ATOM 4619 N N . ARG D 1 56 ? 57.231 37.829 74.038 1.00 18.37 54 ARG D N 1
ATOM 4620 C CA . ARG D 1 56 ? 56.535 37.087 72.959 1.00 19.39 54 ARG D CA 1
ATOM 4621 C C . ARG D 1 56 ? 55.650 38.042 72.126 1.00 19.35 54 ARG D C 1
ATOM 4622 O O . ARG D 1 56 ? 55.372 37.784 70.957 1.00 18.64 54 ARG D O 1
ATOM 4630 N N . ASP D 1 57 ? 55.258 39.169 72.709 1.00 20.28 55 ASP D N 1
ATOM 4631 C CA . ASP D 1 57 ? 54.548 40.231 71.939 1.00 21.37 55 ASP D CA 1
ATOM 4632 C C . ASP D 1 57 ? 55.489 40.902 70.963 1.00 22.37 55 ASP D C 1
ATOM 4633 O O . ASP D 1 57 ? 55.122 41.183 69.801 1.00 23.02 55 ASP D O 1
ATOM 4638 N N . GLY D 1 58 ? 56.712 41.158 71.416 1.00 23.66 56 GLY D N 1
ATOM 4639 C CA . GLY D 1 58 ? 57.706 41.795 70.569 1.00 24.40 56 GLY D CA 1
ATOM 4640 C C . GLY D 1 58 ? 57.936 40.982 69.311 1.00 24.90 56 GLY D C 1
ATOM 4641 O O . GLY D 1 58 ? 57.952 41.508 68.199 1.00 25.37 56 GLY D O 1
ATOM 4642 N N . TYR D 1 59 ? 58.082 39.670 69.498 1.00 24.00 57 TYR D N 1
ATOM 4643 C CA . TYR D 1 59 ? 58.299 38.792 68.402 1.00 24.19 57 TYR D CA 1
ATOM 4644 C C . TYR D 1 59 ? 57.097 38.805 67.448 1.00 24.23 57 TYR D C 1
ATOM 4645 O O . TYR D 1 59 ? 57.285 38.849 66.235 1.00 23.93 57 TYR D O 1
ATOM 4654 N N . GLY D 1 60 ? 55.875 38.768 67.994 1.00 23.01 58 GLY D N 1
ATOM 4655 C CA . GLY D 1 60 ? 54.676 38.775 67.160 1.00 23.17 58 GLY D CA 1
ATOM 4656 C C . GLY D 1 60 ? 54.545 40.028 66.290 1.00 24.35 58 GLY D C 1
ATOM 4657 O O . GLY D 1 60 ? 54.226 39.927 65.103 1.00 22.94 58 GLY D O 1
ATOM 4658 N N . VAL D 1 61 ? 54.810 41.197 66.876 1.00 24.09 59 VAL D N 1
ATOM 4659 C CA . VAL D 1 61 ? 54.717 42.474 66.151 1.00 25.15 59 VAL D CA 1
ATOM 4660 C C . VAL D 1 61 ? 55.710 42.538 64.999 1.00 26.53 59 VAL D C 1
ATOM 4661 O O . VAL D 1 61 ? 55.368 42.984 63.887 1.00 26.18 59 VAL D O 1
ATOM 4665 N N . LYS D 1 62 ? 56.930 42.067 65.247 1.00 26.08 60 LYS D N 1
ATOM 4666 C CA . LYS D 1 62 ? 57.926 42.006 64.156 1.00 28.54 60 LYS D CA 1
ATOM 4667 C C . LYS D 1 62 ? 57.503 41.042 63.038 1.00 28.54 60 LYS D C 1
ATOM 4668 O O . LYS D 1 62 ? 57.655 41.358 61.858 1.00 29.23 60 LYS D O 1
ATOM 4674 N N . ALA D 1 63 ? 56.938 39.887 63.417 1.00 28.01 61 ALA D N 1
ATOM 4675 C CA . ALA D 1 63 ? 56.451 38.906 62.429 1.00 28.19 61 ALA D CA 1
ATOM 4676 C C . ALA D 1 63 ? 55.305 39.494 61.608 1.00 28.45 61 ALA D C 1
ATOM 4677 O O . ALA D 1 63 ? 55.226 39.296 60.405 1.00 28.86 61 ALA D O 1
ATOM 4679 N N . LEU D 1 64 ? 54.413 40.235 62.273 1.00 27.33 62 LEU D N 1
ATOM 4680 C CA . LEU D 1 64 ? 53.314 40.874 61.572 1.00 28.05 62 LEU D CA 1
ATOM 4681 C C . LEU D 1 64 ? 53.811 41.926 60.581 1.00 29.59 62 LEU D C 1
ATOM 4682 O O . LEU D 1 64 ? 53.348 41.976 59.443 1.00 30.58 62 LEU D O 1
ATOM 4695 N N . ASN D 1 66 ? 56.835 41.971 59.226 1.00 32.32 64 ASN D N 1
ATOM 4696 C CA . ASN D 1 66 ? 57.541 41.214 58.163 1.00 33.71 64 ASN D CA 1
ATOM 4697 C C . ASN D 1 66 ? 56.585 40.697 57.101 1.00 34.00 64 ASN D C 1
ATOM 4698 O O . ASN D 1 66 ? 56.940 40.576 55.918 1.00 34.90 64 ASN D O 1
ATOM 4703 N N . ALA D 1 67 ? 55.356 40.426 57.518 1.00 32.85 65 ALA D N 1
ATOM 4704 C CA . ALA D 1 67 ? 54.306 39.949 56.633 1.00 33.52 65 ALA D CA 1
ATOM 4705 C C . ALA D 1 67 ? 53.637 41.098 55.860 1.00 34.69 65 ALA D C 1
ATOM 4706 O O . ALA D 1 67 ? 52.799 40.859 54.982 1.00 36.28 65 ALA D O 1
ATOM 4708 N N . GLY D 1 68 ? 54.011 42.340 56.165 1.00 34.22 66 GLY D N 1
ATOM 4709 C CA . GLY D 1 68 ? 53.588 43.489 55.348 1.00 35.07 66 GLY D CA 1
ATOM 4710 C C . GLY D 1 68 ? 52.454 44.278 56.003 1.00 34.61 66 GLY D C 1
ATOM 4711 O O . GLY D 1 68 ? 51.857 45.156 55.393 1.00 35.05 66 GLY D O 1
ATOM 4712 N N . ILE D 1 69 ? 52.136 43.926 57.238 1.00 32.84 67 ILE D N 1
ATOM 4713 C CA . ILE D 1 69 ? 51.010 44.545 57.943 1.00 32.29 67 ILE D CA 1
ATOM 4714 C C . ILE D 1 69 ? 51.549 45.697 58.762 1.00 32.04 67 ILE D C 1
ATOM 4715 O O . ILE D 1 69 ? 52.582 45.568 59.434 1.00 31.93 67 ILE D O 1
ATOM 4720 N N . GLU D 1 70 ? 50.857 46.825 58.684 1.00 31.91 68 GLU D N 1
ATOM 4721 C CA . GLU D 1 70 ? 51.232 48.021 59.410 1.00 32.48 68 GLU D CA 1
ATOM 4722 C C . GLU D 1 70 ? 50.740 47.981 60.865 1.00 30.69 68 GLU D C 1
ATOM 4723 O O . GLU D 1 70 ? 49.662 47.455 61.151 1.00 29.41 68 GLU D O 1
ATOM 4729 N N . ILE D 1 71 ? 51.561 48.518 61.772 1.00 30.73 69 ILE D N 1
ATOM 4730 C CA . ILE D 1 71 ? 51.220 48.661 63.196 1.00 29.51 69 ILE D CA 1
ATOM 4731 C C . ILE D 1 71 ? 51.221 50.124 63.650 1.00 28.76 69 ILE D C 1
ATOM 4732 O O . ILE D 1 71 ? 52.161 50.874 63.374 1.00 30.07 69 ILE D O 1
ATOM 4737 N N . ALA D 1 72 ? 50.160 50.540 64.345 1.00 27.63 70 ALA D N 1
ATOM 4738 C CA . ALA D 1 72 ? 50.118 51.886 64.913 1.00 27.06 70 ALA D CA 1
ATOM 4739 C C . ALA D 1 72 ? 49.657 51.831 66.373 1.00 25.66 70 ALA D C 1
ATOM 4740 O O . ALA D 1 72 ? 48.981 50.886 66.778 1.00 25.15 70 ALA D O 1
ATOM 4742 N N . ILE D 1 73 ? 50.066 52.833 67.144 1.00 24.67 71 ILE D N 1
ATOM 4743 C CA . ILE D 1 73 ? 49.699 52.955 68.535 1.00 24.98 71 ILE D CA 1
ATOM 4744 C C . ILE D 1 73 ? 48.878 54.232 68.735 1.00 26.13 71 ILE D C 1
ATOM 4745 O O . ILE D 1 73 ? 49.229 55.302 68.207 1.00 25.75 71 ILE D O 1
ATOM 4750 N N . ILE D 1 74 ? 47.768 54.112 69.472 1.00 26.51 72 ILE D N 1
ATOM 4751 C CA . ILE D 1 74 ? 47.006 55.259 69.922 1.00 28.76 72 ILE D CA 1
ATOM 4752 C C . ILE D 1 74 ? 46.778 55.077 71.410 1.00 30.01 72 ILE D C 1
ATOM 4753 O O . ILE D 1 74 ? 46.132 54.113 71.845 1.00 29.08 72 ILE D O 1
ATOM 4758 N N . THR D 1 75 ? 47.354 55.986 72.186 1.00 31.91 73 THR D N 1
ATOM 4759 C CA . THR D 1 75 ? 47.183 55.962 73.630 1.00 33.93 73 THR D CA 1
ATOM 4760 C C . THR D 1 75 ? 46.740 57.334 74.134 1.00 35.14 73 THR D C 1
ATOM 4761 O O . THR D 1 75 ? 47.087 58.376 73.555 1.00 35.00 73 THR D O 1
ATOM 4765 N N . GLY D 1 76 ? 45.959 57.318 75.211 1.00 36.21 74 GLY D N 1
ATOM 4766 C CA . GLY D 1 76 ? 45.527 58.545 75.882 1.00 37.98 74 GLY D CA 1
ATOM 4767 C C . GLY D 1 76 ? 46.624 59.111 76.755 1.00 38.23 74 GLY D C 1
ATOM 4768 O O . GLY D 1 76 ? 46.676 60.306 76.979 1.00 40.02 74 GLY D O 1
ATOM 4769 N N . ARG D 1 77 ? 47.498 58.239 77.255 1.00 37.79 75 ARG D N 1
ATOM 4770 C CA . ARG D 1 77 ? 48.592 58.655 78.139 1.00 37.94 75 ARG D CA 1
ATOM 4771 C C . ARG D 1 77 ? 49.819 59.014 77.320 1.00 37.15 75 ARG D C 1
ATOM 4772 O O . ARG D 1 77 ? 49.931 58.616 76.177 1.00 37.17 75 ARG D O 1
ATOM 4780 N N . ARG D 1 78 ? 50.703 59.837 77.857 1.00 36.84 76 ARG D N 1
ATOM 4781 C CA . ARG D 1 78 ? 51.979 60.040 77.172 1.00 35.49 76 ARG D CA 1
ATOM 4782 C C . ARG D 1 78 ? 53.054 59.435 78.046 1.00 33.11 76 ARG D C 1
ATOM 4783 O O . ARG D 1 78 ? 53.130 59.730 79.243 1.00 32.88 76 ARG D O 1
ATOM 4791 N N . SER D 1 79 ? 53.862 58.560 77.451 1.00 30.32 77 SER D N 1
ATOM 4792 C CA . SER D 1 79 ? 54.948 57.912 78.153 1.00 28.24 77 SER D CA 1
ATOM 4793 C C . SER D 1 79 ? 56.189 57.802 77.270 1.00 27.86 77 SER D C 1
ATOM 4794 O O . SER D 1 79 ? 56.146 57.209 76.174 1.00 26.68 77 SER D O 1
ATOM 4797 N N . GLN D 1 80 ? 57.308 58.349 77.759 1.00 27.80 78 GLN D N 1
ATOM 4798 C CA . GLN D 1 80 ? 58.558 58.217 77.032 1.00 28.60 78 GLN D CA 1
ATOM 4799 C C . GLN D 1 80 ? 59.078 56.773 77.027 1.00 27.30 78 GLN D C 1
ATOM 4800 O O . GLN D 1 80 ? 59.699 56.346 76.040 1.00 28.12 78 GLN D O 1
ATOM 4806 N N . ILE D 1 81 ? 58.793 56.036 78.106 1.00 25.82 79 ILE D N 1
ATOM 4807 C CA . ILE D 1 81 ? 59.070 54.586 78.158 1.00 26.06 79 ILE D CA 1
ATOM 4808 C C . ILE D 1 81 ? 58.447 53.917 76.908 1.00 25.52 79 ILE D C 1
ATOM 4809 O O . ILE D 1 81 ? 59.102 53.161 76.185 1.00 25.88 79 ILE D O 1
ATOM 4814 N N . VAL D 1 82 ? 57.189 54.254 76.641 1.00 25.02 80 VAL D N 1
ATOM 4815 C CA . VAL D 1 82 ? 56.446 53.696 75.505 1.00 25.78 80 VAL D CA 1
ATOM 4816 C C . VAL D 1 82 ? 57.052 54.105 74.130 1.00 27.20 80 VAL D C 1
ATOM 4817 O O . VAL D 1 82 ? 57.191 53.251 73.226 1.00 26.58 80 VAL D O 1
ATOM 4821 N N . GLU D 1 83 ? 57.414 55.384 73.967 1.00 28.65 81 GLU D N 1
ATOM 4822 C CA . GLU D 1 83 ? 58.160 55.840 72.774 1.00 31.79 81 GLU D CA 1
ATOM 4823 C C . GLU D 1 83 ? 59.382 54.989 72.521 1.00 32.04 81 GLU D C 1
ATOM 4824 O O . GLU D 1 83 ? 59.514 54.454 71.423 1.00 34.24 81 GLU D O 1
ATOM 4830 N N . ASN D 1 84 ? 60.251 54.864 73.538 1.00 31.18 82 ASN D N 1
ATOM 4831 C CA . ASN D 1 84 ? 61.481 54.049 73.486 1.00 31.66 82 ASN D CA 1
ATOM 4832 C C . ASN D 1 84 ? 61.168 52.619 73.003 1.00 30.20 82 ASN D C 1
ATOM 4833 O O . ASN D 1 84 ? 61.774 52.119 72.046 1.00 30.00 82 ASN D O 1
ATOM 4838 N N . ARG D 1 85 ? 60.205 51.979 73.658 1.00 28.55 83 ARG D N 1
ATOM 4839 C CA . ARG D 1 85 ? 59.916 50.582 73.341 1.00 27.55 83 ARG D CA 1
ATOM 4840 C C . ARG D 1 85 ? 59.312 50.384 71.933 1.00 28.55 83 ARG D C 1
ATOM 4841 O O . ARG D 1 85 ? 59.676 49.444 71.236 1.00 28.20 83 ARG D O 1
ATOM 4857 N N . LYS D 1 87 ? 59.635 52.349 69.292 1.00 34.03 85 LYS D N 1
ATOM 4858 C CA . LYS D 1 87 ? 60.726 52.636 68.350 1.00 35.71 85 LYS D CA 1
ATOM 4859 C C . LYS D 1 87 ? 61.695 51.454 68.259 1.00 35.66 85 LYS D C 1
ATOM 4860 O O . LYS D 1 87 ? 62.147 51.113 67.162 1.00 36.31 85 LYS D O 1
ATOM 4866 N N . ALA D 1 88 ? 61.984 50.812 69.396 1.00 34.00 86 ALA D N 1
ATOM 4867 C CA . ALA D 1 88 ? 62.876 49.645 69.410 1.00 33.73 86 ALA D CA 1
ATOM 4868 C C . ALA D 1 88 ? 62.280 48.494 68.609 1.00 33.11 86 ALA D C 1
ATOM 4869 O O . ALA D 1 88 ? 63.012 47.748 67.955 1.00 32.79 86 ALA D O 1
ATOM 4871 N N . LEU D 1 89 ? 60.953 48.368 68.663 1.00 32.24 87 LEU D N 1
ATOM 4872 C CA . LEU D 1 89 ? 60.234 47.313 67.944 1.00 32.00 87 LEU D CA 1
ATOM 4873 C C . LEU D 1 89 ? 60.084 47.596 66.445 1.00 33.11 87 LEU D C 1
ATOM 4874 O O . LEU D 1 89 ? 59.706 46.714 65.685 1.00 33.37 87 LEU D O 1
ATOM 4879 N N . GLY D 1 90 ? 60.387 48.819 66.029 1.00 33.60 88 GLY D N 1
ATOM 4880 C CA . GLY D 1 90 ? 60.303 49.194 64.613 1.00 34.52 88 GLY D CA 1
ATOM 4881 C C . GLY D 1 90 ? 58.952 49.809 64.247 1.00 34.74 88 GLY D C 1
ATOM 4882 O O . GLY D 1 90 ? 58.617 49.947 63.067 1.00 34.48 88 GLY D O 1
ATOM 4883 N N . ILE D 1 91 ? 58.178 50.188 65.262 1.00 32.55 89 ILE D N 1
ATOM 4884 C CA . ILE D 1 91 ? 56.881 50.833 65.049 1.00 32.91 89 ILE D CA 1
ATOM 4885 C C . ILE D 1 91 ? 57.125 52.343 64.924 1.00 33.85 89 ILE D C 1
ATOM 4886 O O . ILE D 1 91 ? 57.831 52.931 65.753 1.00 35.44 89 ILE D O 1
ATOM 4891 N N . SER D 1 92 ? 56.583 52.979 63.896 1.00 35.47 90 SER D N 1
ATOM 4892 C CA . SER D 1 92 ? 56.834 54.424 63.710 1.00 37.06 90 SER D CA 1
ATOM 4893 C C . SER D 1 92 ? 55.614 55.310 63.894 1.00 36.99 90 SER D C 1
ATOM 4894 O O . SER D 1 92 ? 55.753 56.497 64.189 1.00 37.06 90 SER D O 1
ATOM 4897 N N . LEU D 1 93 ? 54.428 54.722 63.741 1.00 36.19 91 LEU D N 1
ATOM 4898 C CA . LEU D 1 93 ? 53.181 55.466 63.858 1.00 36.61 91 LEU D CA 1
ATOM 4899 C C . LEU D 1 93 ? 52.690 55.402 65.300 1.00 34.44 91 LEU D C 1
ATOM 4900 O O . LEU D 1 93 ? 51.902 54.520 65.668 1.00 32.67 91 LEU D O 1
ATOM 4905 N N . ILE D 1 94 ? 53.177 56.340 66.107 1.00 34.09 92 ILE D N 1
ATOM 4906 C CA . ILE D 1 94 ? 52.865 56.361 67.529 1.00 33.63 92 ILE D CA 1
ATOM 4907 C C . ILE D 1 94 ? 52.136 57.652 67.890 1.00 34.27 92 ILE D C 1
ATOM 4908 O O . ILE D 1 94 ? 52.693 58.735 67.761 1.00 34.54 92 ILE D O 1
ATOM 4913 N N . TYR D 1 95 ? 50.886 57.531 68.331 1.00 33.50 93 TYR D N 1
ATOM 4914 C CA . TYR D 1 95 ? 50.108 58.692 68.740 1.00 35.46 93 TYR D CA 1
ATOM 4915 C C . TYR D 1 95 ? 49.819 58.663 70.238 1.00 34.93 93 TYR D C 1
ATOM 4916 O O . TYR D 1 95 ? 49.011 57.864 70.691 1.00 33.62 93 TYR D O 1
ATOM 4925 N N . GLN D 1 96 ? 50.468 59.543 70.996 1.00 35.69 94 GLN D N 1
ATOM 4926 C CA . GLN D 1 96 ? 50.283 59.533 72.445 1.00 36.17 94 GLN D CA 1
ATOM 4927 C C . GLN D 1 96 ? 49.644 60.814 72.924 1.00 37.56 94 GLN D C 1
ATOM 4928 O O . GLN D 1 96 ? 49.598 61.793 72.186 1.00 38.69 94 GLN D O 1
ATOM 4934 N N . GLY D 1 97 ? 49.159 60.798 74.164 1.00 38.34 95 GLY D N 1
ATOM 4935 C CA . GLY D 1 97 ? 48.514 61.980 74.751 1.00 41.67 95 GLY D CA 1
ATOM 4936 C C . GLY D 1 97 ? 47.291 62.339 73.938 1.00 43.72 95 GLY D C 1
ATOM 4937 O O . GLY D 1 97 ? 46.949 63.519 73.782 1.00 44.88 95 GLY D O 1
ATOM 4938 N N . GLN D 1 98 ? 46.652 61.307 73.393 1.00 44.67 96 GLN D N 1
ATOM 4939 C CA . GLN D 1 98 ? 45.534 61.490 72.476 1.00 47.50 96 GLN D CA 1
ATOM 4940 C C . GLN D 1 98 ? 44.224 61.429 73.235 1.00 48.16 96 GLN D C 1
ATOM 4941 O O . GLN D 1 98 ? 43.761 60.351 73.636 1.00 48.22 96 GLN D O 1
ATOM 4947 N N . ASP D 1 99 ? 43.681 62.619 73.464 1.00 50.56 97 ASP D N 1
ATOM 4948 C CA . ASP D 1 99 ? 42.311 62.846 73.916 1.00 51.71 97 ASP D CA 1
ATOM 4949 C C . ASP D 1 99 ? 41.299 62.325 72.872 1.00 51.70 97 ASP D C 1
ATOM 4950 O O . ASP D 1 99 ? 40.585 61.337 73.113 1.00 51.56 97 ASP D O 1
ATOM 4955 N N . ASP D 1 100 ? 41.247 62.981 71.711 1.00 52.06 98 ASP D N 1
ATOM 4956 C CA . ASP D 1 100 ? 40.426 62.489 70.604 1.00 51.20 98 ASP D CA 1
ATOM 4957 C C . ASP D 1 100 ? 41.107 61.295 69.920 1.00 48.52 98 ASP D C 1
ATOM 4958 O O . ASP D 1 100 ? 41.817 61.473 68.927 1.00 49.23 98 ASP D O 1
ATOM 4963 N N . LYS D 1 101 ? 40.889 60.095 70.459 1.00 45.77 99 LYS D N 1
ATOM 4964 C CA . LYS D 1 101 ? 41.408 58.865 69.859 1.00 42.12 99 LYS D CA 1
ATOM 4965 C C . LYS D 1 101 ? 40.922 58.670 68.414 1.00 41.30 99 LYS D C 1
ATOM 4966 O O . LYS D 1 101 ? 41.653 58.162 67.560 1.00 40.39 99 LYS D O 1
ATOM 4972 N N . VAL D 1 102 ? 39.691 59.088 68.131 1.00 39.77 100 VAL D N 1
ATOM 4973 C CA . VAL D 1 102 ? 39.135 58.942 66.789 1.00 38.96 100 VAL D CA 1
ATOM 4974 C C . VAL D 1 102 ? 39.846 59.815 65.733 1.00 40.26 100 VAL D C 1
ATOM 4975 O O . VAL D 1 102 ? 39.998 59.400 64.578 1.00 39.74 100 VAL D O 1
ATOM 4979 N N . GLN D 1 103 ? 40.259 61.026 66.112 1.00 41.45 101 GLN D N 1
ATOM 4980 C CA . GLN D 1 103 ? 40.959 61.895 65.149 1.00 43.12 101 GLN D CA 1
ATOM 4981 C C . GLN D 1 103 ? 42.323 61.312 64.773 1.00 41.61 101 GLN D C 1
ATOM 4982 O O . GLN D 1 103 ? 42.721 61.362 63.604 1.00 42.94 101 GLN D O 1
ATOM 4988 N N . ALA D 1 104 ? 43.026 60.790 65.773 1.00 40.08 102 ALA D N 1
ATOM 4989 C CA . ALA D 1 104 ? 44.277 60.063 65.556 1.00 39.02 102 ALA D CA 1
ATOM 4990 C C . ALA D 1 104 ? 44.053 58.903 64.577 1.00 39.00 102 ALA D C 1
ATOM 4991 O O . ALA D 1 104 ? 44.821 58.706 63.622 1.00 38.84 102 ALA D O 1
ATOM 4993 N N . TYR D 1 105 ? 42.982 58.139 64.810 1.00 38.04 103 TYR D N 1
ATOM 4994 C CA . TYR D 1 105 ? 42.598 57.066 63.888 1.00 37.28 103 TYR D CA 1
ATOM 4995 C C . TYR D 1 105 ? 42.336 57.580 62.468 1.00 38.82 103 TYR D C 1
ATOM 4996 O O . TYR D 1 105 ? 42.785 56.973 61.492 1.00 38.50 103 TYR D O 1
ATOM 5005 N N . TYR D 1 106 ? 41.606 58.691 62.340 1.00 40.04 104 TYR D N 1
ATOM 5006 C CA . TYR D 1 106 ? 41.356 59.264 61.018 1.00 42.16 104 TYR D CA 1
ATOM 5007 C C . TYR D 1 106 ? 42.644 59.590 60.250 1.00 42.69 104 TYR D C 1
ATOM 5008 O O . TYR D 1 106 ? 42.766 59.261 59.076 1.00 42.54 104 TYR D O 1
ATOM 5017 N N . ASP D 1 107 ? 43.596 60.204 60.952 1.00 43.12 105 ASP D N 1
ATOM 5018 C CA . ASP D 1 107 ? 44.895 60.598 60.394 1.00 44.75 105 ASP D CA 1
ATOM 5019 C C . ASP D 1 107 ? 45.712 59.387 59.938 1.00 43.51 105 ASP D C 1
ATOM 5020 O O . ASP D 1 107 ? 46.248 59.382 58.834 1.00 43.98 105 ASP D O 1
ATOM 5025 N N . ILE D 1 108 ? 45.751 58.354 60.767 1.00 41.68 106 ILE D N 1
ATOM 5026 C CA . ILE D 1 108 ? 46.384 57.081 60.394 1.00 41.15 106 ILE D CA 1
ATOM 5027 C C . ILE D 1 108 ? 45.764 56.482 59.129 1.00 42.24 106 ILE D C 1
ATOM 5028 O O . ILE D 1 108 ? 46.483 56.143 58.199 1.00 42.77 106 ILE D O 1
ATOM 5033 N N A CYS D 1 109 ? 44.437 56.367 59.123 0.70 42.70 107 CYS D N 1
ATOM 5034 N N B CYS D 1 109 ? 44.439 56.364 59.087 0.30 42.75 107 CYS D N 1
ATOM 5035 C CA A CYS D 1 109 ? 43.678 55.823 57.992 0.70 44.43 107 CYS D CA 1
ATOM 5036 C CA B CYS D 1 109 ? 43.769 55.761 57.925 0.30 44.18 107 CYS D CA 1
ATOM 5037 C C A CYS D 1 109 ? 44.032 56.573 56.701 0.70 46.64 107 CYS D C 1
ATOM 5038 C C B CYS D 1 109 ? 43.884 56.595 56.643 0.30 46.57 107 CYS D C 1
ATOM 5039 O O A CYS D 1 109 ? 44.260 55.956 55.655 0.70 47.17 107 CYS D O 1
ATOM 5040 O O B CYS D 1 109 ? 43.769 56.061 55.537 0.30 47.40 107 CYS D O 1
ATOM 5045 N N . GLN D 1 110 ? 44.108 57.897 56.797 1.00 47.72 108 GLN D N 1
ATOM 5046 C CA . GLN D 1 110 ? 44.451 58.757 55.654 1.00 50.58 108 GLN D CA 1
ATOM 5047 C C . GLN D 1 110 ? 45.926 58.600 55.263 1.00 50.60 108 GLN D C 1
ATOM 5048 O O . GLN D 1 110 ? 46.237 58.387 54.088 1.00 51.97 108 GLN D O 1
ATOM 5054 N N A LYS D 1 111 ? 46.820 58.685 56.249 0.50 49.63 109 LYS D N 1
ATOM 5055 N N B LYS D 1 111 ? 46.807 58.699 56.264 0.50 49.51 109 LYS D N 1
ATOM 5056 C CA A LYS D 1 111 ? 48.265 58.624 56.002 0.50 49.70 109 LYS D CA 1
ATOM 5057 C CA B LYS D 1 111 ? 48.262 58.592 56.103 0.50 49.36 109 LYS D CA 1
ATOM 5058 C C A LYS D 1 111 ? 48.676 57.334 55.291 0.50 49.18 109 LYS D C 1
ATOM 5059 C C B LYS D 1 111 ? 48.639 57.352 55.296 0.50 49.06 109 LYS D C 1
ATOM 5060 O O A LYS D 1 111 ? 49.490 57.369 54.373 0.50 50.24 109 LYS D O 1
ATOM 5061 O O B LYS D 1 111 ? 49.380 57.440 54.320 0.50 50.17 109 LYS D O 1
ATOM 5072 N N . LEU D 1 112 ? 48.085 56.211 55.700 1.00 47.32 110 LEU D N 1
ATOM 5073 C CA . LEU D 1 112 ? 48.377 54.902 55.100 1.00 46.64 110 LEU D CA 1
ATOM 5074 C C . LEU D 1 112 ? 47.456 54.476 53.954 1.00 47.35 110 LEU D C 1
ATOM 5075 O O . LEU D 1 112 ? 47.740 53.483 53.275 1.00 47.37 110 LEU D O 1
ATOM 5080 N N . ALA D 1 113 ? 46.356 55.202 53.753 1.00 47.56 111 ALA D N 1
ATOM 5081 C CA . ALA D 1 113 ? 45.324 54.823 52.784 1.00 47.92 111 ALA D CA 1
ATOM 5082 C C . ALA D 1 113 ? 44.841 53.381 52.966 1.00 46.37 111 ALA D C 1
ATOM 5083 O O . ALA D 1 113 ? 44.810 52.605 52.010 1.00 47.13 111 ALA D O 1
ATOM 5085 N N . ILE D 1 114 ? 44.486 53.028 54.202 1.00 44.27 112 ILE D N 1
ATOM 5086 C CA . ILE D 1 114 ? 43.948 51.705 54.515 1.00 42.64 112 ILE D CA 1
ATOM 5087 C C . ILE D 1 114 ? 42.535 51.893 55.095 1.00 42.49 112 ILE D C 1
ATOM 5088 O O . ILE D 1 114 ? 42.330 52.707 56.002 1.00 42.73 112 ILE D O 1
ATOM 5093 N N . ALA D 1 115 ? 41.570 51.163 54.547 1.00 42.02 113 ALA D N 1
ATOM 5094 C CA . ALA D 1 115 ? 40.168 51.327 54.912 1.00 41.94 113 ALA D CA 1
ATOM 5095 C C . ALA D 1 115 ? 39.868 50.644 56.252 1.00 40.00 113 ALA D C 1
ATOM 5096 O O . ALA D 1 115 ? 40.558 49.686 56.627 1.00 38.99 113 ALA D O 1
ATOM 5098 N N . PRO D 1 116 ? 38.837 51.135 56.987 1.00 39.12 114 PRO D N 1
ATOM 5099 C CA . PRO D 1 116 ? 38.461 50.526 58.267 1.00 36.95 114 PRO D CA 1
ATOM 5100 C C . PRO D 1 116 ? 38.196 49.026 58.157 1.00 35.64 114 PRO D C 1
ATOM 5101 O O . PRO D 1 116 ? 38.412 48.289 59.124 1.00 32.95 114 PRO D O 1
ATOM 5105 N N . GLU D 1 117 ? 37.752 48.583 56.978 1.00 35.44 115 GLU D N 1
ATOM 5106 C CA . GLU D 1 117 ? 37.454 47.172 56.737 1.00 35.10 115 GLU D CA 1
ATOM 5107 C C . GLU D 1 117 ? 38.688 46.267 56.810 1.00 33.60 115 GLU D C 1
ATOM 5108 O O . GLU D 1 117 ? 38.568 45.081 57.061 1.00 32.79 115 GLU D O 1
ATOM 5114 N N . GLN D 1 118 ? 39.863 46.846 56.579 1.00 32.98 116 GLN D N 1
ATOM 5115 C CA . GLN D 1 118 ? 41.125 46.132 56.647 1.00 31.89 116 GLN D CA 1
ATOM 5116 C C . GLN D 1 118 ? 41.901 46.503 57.911 1.00 30.41 116 GLN D C 1
ATOM 5117 O O . GLN D 1 118 ? 43.119 46.354 57.952 1.00 29.80 116 GLN D O 1
ATOM 5123 N N . THR D 1 119 ? 41.194 47.004 58.932 1.00 29.05 117 THR D N 1
ATOM 5124 C CA . THR D 1 119 ? 41.841 47.473 60.168 1.00 27.91 117 THR D CA 1
ATOM 5125 C C . THR D 1 119 ? 41.342 46.725 61.399 1.00 25.78 117 THR D C 1
ATOM 5126 O O . THR D 1 119 ? 40.179 46.382 61.470 1.00 25.24 117 THR D O 1
ATOM 5130 N N . GLY D 1 120 ? 42.241 46.483 62.362 1.00 24.83 118 GLY D N 1
ATOM 5131 C CA . GLY D 1 120 ? 41.896 45.922 63.661 1.00 24.27 118 GLY D CA 1
ATOM 5132 C C . GLY D 1 120 ? 42.407 46.824 64.773 1.00 22.80 118 GLY D C 1
ATOM 5133 O O . GLY D 1 120 ? 43.285 47.658 64.556 1.00 22.30 118 GLY D O 1
ATOM 5134 N N . TYR D 1 121 ? 41.844 46.659 65.974 1.00 22.36 119 TYR D N 1
ATOM 5135 C CA . TYR D 1 121 ? 42.254 47.451 67.113 1.00 22.41 119 TYR D CA 1
ATOM 5136 C C . TYR D 1 121 ? 42.211 46.544 68.363 1.00 21.36 119 TYR D C 1
ATOM 5137 O O . TYR D 1 121 ? 41.253 45.782 68.539 1.00 21.77 119 TYR D O 1
ATOM 5146 N N . ILE D 1 122 ? 43.222 46.655 69.231 1.00 20.58 120 ILE D N 1
ATOM 5147 C CA . ILE D 1 122 ? 43.265 45.901 70.489 1.00 19.33 120 ILE D CA 1
ATOM 5148 C C . ILE D 1 122 ? 43.216 46.872 71.676 1.00 19.59 120 ILE D C 1
ATOM 5149 O O . ILE D 1 122 ? 44.080 47.742 71.816 1.00 20.12 120 ILE D O 1
ATOM 5154 N N . GLY D 1 123 ? 42.192 46.734 72.514 1.00 19.02 121 GLY D N 1
ATOM 5155 C CA . GLY D 1 123 ? 41.984 47.664 73.641 1.00 19.38 121 GLY D CA 1
ATOM 5156 C C . GLY D 1 123 ? 41.684 46.895 74.934 1.00 19.27 121 GLY D C 1
ATOM 5157 O O . GLY D 1 123 ? 41.624 45.645 74.926 1.00 18.80 121 GLY D O 1
ATOM 5158 N N . ASP D 1 124 ? 41.561 47.632 76.050 1.00 19.48 122 ASP D N 1
ATOM 5159 C CA . ASP D 1 124 ? 41.228 47.019 77.331 1.00 19.10 122 ASP D CA 1
ATOM 5160 C C . ASP D 1 124 ? 40.200 47.817 78.132 1.00 19.55 122 ASP D C 1
ATOM 5161 O O . ASP D 1 124 ? 39.756 47.338 79.165 1.00 21.21 122 ASP D O 1
ATOM 5166 N N . ASP D 1 125 ? 39.852 49.036 77.703 1.00 19.50 123 ASP D N 1
ATOM 5167 C CA . ASP D 1 125 ? 38.875 49.810 78.456 1.00 20.43 123 ASP D CA 1
ATOM 5168 C C . ASP D 1 125 ? 37.903 50.592 77.556 1.00 21.60 123 ASP D C 1
ATOM 5169 O O . ASP D 1 125 ? 38.044 50.630 76.345 1.00 21.97 123 ASP D O 1
ATOM 5174 N N . LEU D 1 126 ? 36.904 51.206 78.182 1.00 22.55 124 LEU D N 1
ATOM 5175 C CA . LEU D 1 126 ? 35.904 51.951 77.432 1.00 23.81 124 LEU D CA 1
ATOM 5176 C C . LEU D 1 126 ? 36.425 53.060 76.540 1.00 25.30 124 LEU D C 1
ATOM 5177 O O . LEU D 1 126 ? 35.809 53.322 75.487 1.00 24.57 124 LEU D O 1
ATOM 5182 N N . ILE D 1 127 ? 37.516 53.742 76.932 1.00 25.21 125 ILE D N 1
ATOM 5183 C CA . ILE D 1 127 ? 38.032 54.835 76.081 1.00 27.88 125 ILE D CA 1
ATOM 5184 C C . ILE D 1 127 ? 38.500 54.334 74.748 1.00 26.44 125 ILE D C 1
ATOM 5185 O O . ILE D 1 127 ? 38.678 55.137 73.826 1.00 26.96 125 ILE D O 1
ATOM 5190 N N . ASP D 1 128 ? 38.682 53.021 74.645 1.00 24.75 126 ASP D N 1
ATOM 5191 C CA . ASP D 1 128 ? 39.082 52.384 73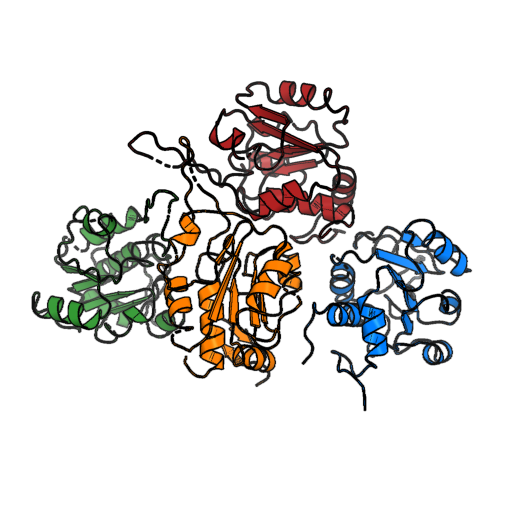.381 1.00 23.25 126 ASP D CA 1
ATOM 5192 C C . ASP D 1 128 ? 37.893 52.175 72.435 1.00 23.62 126 ASP D C 1
ATOM 5193 O O . ASP D 1 128 ? 38.081 51.977 71.233 1.00 23.85 126 ASP D O 1
ATOM 5198 N N . TRP D 1 129 ? 36.673 52.206 72.958 1.00 22.97 127 TRP D N 1
ATOM 5199 C CA . TRP D 1 129 ? 35.533 51.808 72.133 1.00 24.35 127 TRP D CA 1
ATOM 5200 C C . TRP D 1 129 ? 35.255 52.744 70.932 1.00 24.67 127 TRP D C 1
ATOM 5201 O O . TRP D 1 129 ? 34.903 52.261 69.854 1.00 23.89 127 TRP D O 1
ATOM 5212 N N . PRO D 1 130 ? 35.396 54.081 71.113 1.00 25.24 128 PRO D N 1
ATOM 5213 C CA . PRO D 1 130 ? 35.127 54.950 69.963 1.00 26.74 128 PRO D CA 1
ATOM 5214 C C . PRO D 1 130 ? 35.989 54.624 68.730 1.00 26.87 128 PRO D C 1
ATOM 5215 O O . PRO D 1 130 ? 35.493 54.736 67.643 1.00 28.37 128 PRO D O 1
ATOM 5219 N N . VAL D 1 131 ? 37.254 54.250 68.888 1.00 25.46 129 VAL D N 1
ATOM 5220 C CA . VAL D 1 131 ? 38.025 53.799 67.715 1.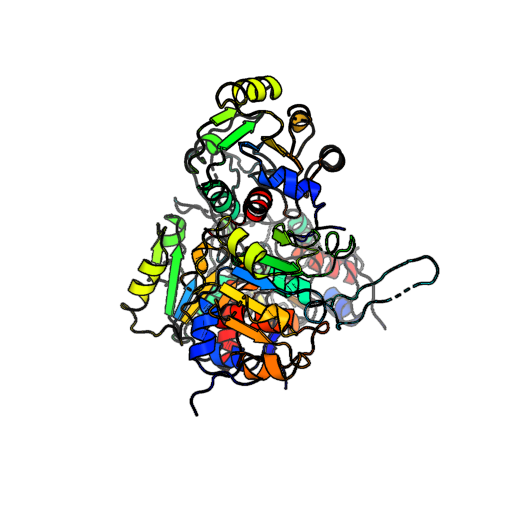00 26.78 129 VAL D CA 1
ATOM 5221 C C . VAL D 1 131 ? 37.657 52.378 67.303 1.00 26.17 129 VAL D C 1
ATOM 5222 O O . VAL D 1 131 ? 37.502 52.097 66.125 1.00 26.85 129 VAL D O 1
ATOM 5242 N N . GLU D 1 133 ? 34.863 50.608 67.509 1.00 26.91 131 GLU D N 1
ATOM 5243 C CA . GLU D 1 133 ? 33.599 50.439 66.770 1.00 27.81 131 GLU D CA 1
ATOM 5244 C C . GLU D 1 133 ? 33.709 50.771 65.273 1.00 29.00 131 GLU D C 1
ATOM 5245 O O . GLU D 1 133 ? 32.863 50.371 64.478 1.00 29.97 131 GLU D O 1
ATOM 5251 N N . LYS D 1 134 ? 34.753 51.494 64.888 1.00 28.63 132 LYS D N 1
ATOM 5252 C CA . LYS D 1 134 ? 34.933 51.882 63.490 1.00 29.95 132 LYS D CA 1
ATOM 5253 C C . LYS D 1 134 ? 35.609 50.806 62.633 1.00 30.19 132 LYS D C 1
ATOM 5254 O O . LYS D 1 134 ? 35.509 50.836 61.406 1.00 30.29 132 LYS D O 1
ATOM 5260 N N . VAL D 1 135 ? 36.285 49.876 63.285 1.00 30.11 133 VAL D N 1
ATOM 5261 C CA . VAL D 1 135 ? 37.133 48.901 62.558 1.00 29.89 133 VAL D CA 1
ATOM 5262 C C . VAL D 1 135 ? 36.558 47.486 62.521 1.00 28.95 133 VAL D C 1
ATOM 5263 O O . VAL D 1 135 ? 35.596 47.177 63.210 1.00 27.93 133 VAL D O 1
ATOM 5267 N N . ALA D 1 136 ? 37.174 46.629 61.710 1.00 28.58 134 ALA D N 1
ATOM 5268 C CA . ALA D 1 136 ? 36.627 45.312 61.413 1.00 28.35 134 ALA D CA 1
ATOM 5269 C C . ALA D 1 1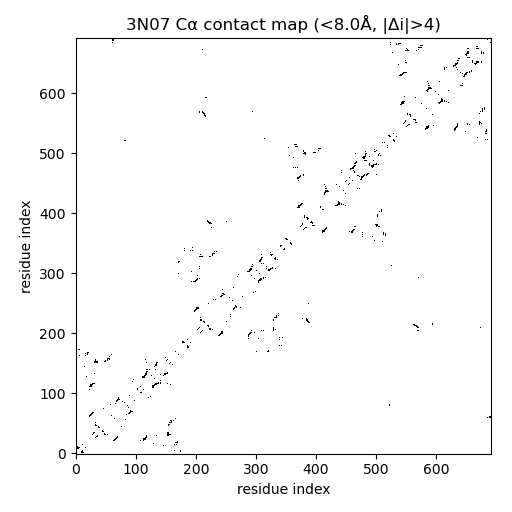36 ? 36.967 44.281 62.482 1.00 26.43 134 ALA D C 1
ATOM 5270 O O . ALA D 1 136 ? 36.129 43.453 62.825 1.00 26.87 134 ALA D O 1
ATOM 5272 N N . LEU D 1 137 ? 38.196 44.318 62.984 1.00 24.91 135 LEU D N 1
ATOM 5273 C CA . LEU D 1 137 ? 38.590 43.372 64.016 1.00 24.06 135 LEU D CA 1
ATOM 5274 C C . LEU D 1 137 ? 38.761 44.106 65.330 1.00 23.46 135 LEU D C 1
ATOM 5275 O O . LEU D 1 137 ? 39.679 44.903 65.471 1.00 22.66 135 LEU D O 1
ATOM 5280 N N . ARG D 1 138 ? 37.841 43.832 66.255 1.00 22.95 136 ARG D N 1
ATOM 5281 C CA . ARG D 1 138 ? 37.649 44.614 67.485 1.00 22.28 136 ARG D CA 1
ATOM 5282 C C . ARG D 1 138 ? 37.985 43.736 68.676 1.00 21.42 136 ARG D C 1
ATOM 5283 O O . ARG D 1 138 ? 37.149 42.934 69.119 1.00 22.36 136 ARG D O 1
ATOM 5291 N N . VAL D 1 139 ? 39.200 43.891 69.184 1.00 20.16 137 VAL D N 1
ATOM 5292 C CA . VAL D 1 139 ? 39.722 42.954 70.156 1.00 19.08 137 VAL D CA 1
ATOM 5293 C C . VAL D 1 139 ? 39.744 43.561 71.531 1.00 18.26 137 VAL D C 1
ATOM 5294 O O . VAL D 1 139 ? 40.233 44.671 71.710 1.00 18.51 137 VAL D O 1
ATOM 5298 N N . CYS D 1 140 ? 39.257 42.806 72.509 1.00 18.35 138 CYS D N 1
ATOM 5299 C CA . CYS D 1 140 ? 39.493 43.137 73.933 1.00 19.04 138 CYS D CA 1
ATOM 5300 C C . CYS D 1 140 ? 40.388 42.058 74.514 1.00 18.47 138 CYS D C 1
ATOM 5301 O O . CYS D 1 140 ? 40.171 40.872 74.256 1.00 18.72 138 CYS D O 1
ATOM 5304 N N . VAL D 1 141 ? 41.350 42.457 75.336 1.00 17.47 139 VAL D N 1
ATOM 5305 C CA . VAL D 1 141 ? 42.197 41.449 75.989 1.00 18.32 139 VAL D CA 1
ATOM 5306 C C . VAL D 1 141 ? 41.396 40.657 77.021 1.00 18.96 139 VAL D C 1
ATOM 5307 O O . VAL D 1 141 ? 40.365 41.122 77.498 1.00 20.40 139 VAL D O 1
ATOM 5311 N N . ALA D 1 142 ? 41.880 39.459 77.370 1.00 18.61 140 ALA D N 1
ATOM 5312 C CA . ALA D 1 142 ? 41.130 38.541 78.247 1.00 19.95 140 ALA D CA 1
ATOM 5313 C C . ALA D 1 142 ? 40.615 39.173 79.531 1.00 20.06 140 ALA D C 1
ATOM 5314 O O . ALA D 1 142 ? 39.449 38.941 79.922 1.00 21.47 140 ALA D O 1
ATOM 5316 N N . ASP D 1 143 ? 41.486 39.951 80.173 1.00 19.34 141 ASP D N 1
ATOM 5317 C CA . ASP D 1 143 ? 41.206 40.609 81.437 1.00 20.38 141 ASP D CA 1
ATOM 5318 C C . ASP D 1 143 ? 40.940 42.098 81.274 1.00 20.91 141 ASP D C 1
ATOM 5319 O O . ASP D 1 143 ? 41.145 42.887 82.195 1.00 20.82 141 ASP D O 1
ATOM 5324 N N . GLY D 1 144 ? 40.447 42.457 80.098 1.00 19.97 142 GLY D N 1
ATOM 5325 C CA . GLY D 1 144 ? 39.998 43.829 79.851 1.00 18.85 142 GLY D CA 1
ATOM 5326 C C . GLY D 1 144 ? 38.721 44.155 80.612 1.00 19.47 142 GLY D C 1
ATOM 5327 O O . GLY D 1 144 ? 38.056 43.273 81.193 1.00 20.50 142 GLY D O 1
ATOM 5328 N N . HIS D 1 145 ? 38.348 45.422 80.585 1.00 18.34 143 HIS D N 1
ATOM 5329 C CA . HIS D 1 145 ? 37.111 45.814 81.261 1.00 19.52 143 HIS D CA 1
ATOM 5330 C C . HIS D 1 145 ? 35.906 45.043 80.707 1.00 20.73 143 HIS D C 1
ATOM 5331 O O . HIS D 1 145 ? 35.756 44.906 79.484 1.00 21.10 143 HIS D O 1
ATOM 5338 N N . PRO D 1 146 ? 35.024 44.530 81.595 1.00 22.03 144 PRO D N 1
ATOM 5339 C CA . PRO D 1 146 ? 33.972 43.657 81.066 1.00 24.01 144 PRO D CA 1
ATOM 5340 C C . PRO D 1 146 ? 33.017 44.305 80.076 1.00 25.40 144 PRO D C 1
ATOM 5341 O O . PRO D 1 146 ? 32.452 43.595 79.207 1.00 26.80 144 PRO D O 1
ATOM 5345 N N . LEU D 1 147 ? 32.805 45.620 80.191 1.00 25.69 145 LEU D N 1
ATOM 5346 C CA . LEU D 1 147 ? 31.982 46.325 79.204 1.00 27.76 145 LEU D CA 1
ATOM 5347 C C . LEU D 1 147 ? 32.605 46.356 77.815 1.00 26.81 145 LEU D C 1
ATOM 5348 O O . LEU D 1 147 ? 31.885 46.214 76.816 1.00 27.95 145 LEU D O 1
ATOM 5353 N N . LEU D 1 148 ? 33.925 46.530 77.732 1.00 23.09 146 LEU D N 1
ATOM 5354 C CA . LEU D 1 148 ? 34.599 46.410 76.440 1.00 22.55 146 LEU D CA 1
ATOM 5355 C C . LEU D 1 148 ? 34.558 44.938 75.961 1.00 22.22 146 LEU D C 1
ATOM 5356 O O . LEU D 1 148 ? 34.291 44.692 74.790 1.00 22.44 146 LEU D O 1
ATOM 5361 N N . ALA D 1 149 ? 34.811 43.988 76.867 1.00 21.98 147 ALA D N 1
ATOM 5362 C CA . ALA D 1 149 ? 34.790 42.556 76.457 1.00 23.37 147 ALA D CA 1
ATOM 5363 C C . ALA D 1 149 ? 33.464 42.170 75.808 1.00 24.33 147 ALA D C 1
ATOM 5364 O O . ALA D 1 149 ? 33.445 41.413 74.827 1.00 24.44 147 ALA D O 1
ATOM 5366 N N . GLN D 1 150 ? 32.352 42.710 76.300 1.00 24.55 148 GLN D N 1
ATOM 5367 C CA . GLN D 1 150 ? 31.067 42.264 75.761 1.00 27.27 148 GLN D CA 1
ATOM 5368 C C . GLN D 1 150 ? 30.773 42.892 74.388 1.00 27.07 148 GLN D C 1
ATOM 5369 O O . GLN D 1 150 ? 29.895 42.426 73.675 1.00 27.91 148 GLN D O 1
ATOM 5375 N N . ARG D 1 151 ? 31.541 43.919 74.012 1.00 25.98 149 ARG D N 1
ATOM 5376 C CA . ARG D 1 151 ? 31.416 44.605 72.708 1.00 26.58 149 ARG D CA 1
ATOM 5377 C C . ARG D 1 151 ? 32.403 44.168 71.621 1.00 26.30 149 ARG D C 1
ATOM 5378 O O . ARG D 1 151 ? 32.224 44.456 70.432 1.00 27.11 149 ARG D O 1
ATOM 5386 N N . ALA D 1 152 ? 33.438 43.466 72.022 1.00 24.62 150 ALA D N 1
ATOM 5387 C CA . ALA D 1 152 ? 34.490 43.023 71.124 1.00 23.85 150 ALA D CA 1
ATOM 5388 C C . ALA D 1 152 ? 34.000 41.848 70.266 1.00 25.20 150 ALA D C 1
ATOM 5389 O O . ALA D 1 152 ? 33.146 41.080 70.693 1.00 27.15 150 ALA D O 1
ATOM 5391 N N . ASN D 1 153 ? 34.532 41.734 69.060 1.00 24.40 151 ASN D N 1
ATOM 5392 C CA . ASN D 1 153 ? 34.286 40.533 68.249 1.00 26.49 151 ASN D CA 1
ATOM 5393 C C . ASN D 1 153 ? 35.371 39.478 68.374 1.00 25.97 151 ASN D C 1
ATOM 5394 O O . ASN D 1 153 ? 35.241 38.390 67.813 1.00 26.40 151 ASN D O 1
ATOM 5399 N N . TYR D 1 154 ? 36.436 39.796 69.123 1.00 23.82 152 TYR D N 1
ATOM 5400 C CA . TYR D 1 154 ? 37.369 38.766 69.559 1.00 23.86 152 TYR D CA 1
ATOM 5401 C C . TYR D 1 154 ? 37.901 39.180 70.909 1.00 23.30 152 TYR D C 1
ATOM 5402 O O . TYR D 1 154 ? 38.349 40.332 71.082 1.00 22.52 152 TYR D O 1
ATOM 5411 N N . VAL D 1 155 ? 37.793 38.257 71.866 1.00 22.38 153 VAL D N 1
ATOM 5412 C CA . VAL D 1 155 ? 38.304 38.423 73.236 1.00 21.49 153 VAL D CA 1
ATOM 5413 C C . VAL D 1 155 ? 39.457 37.445 73.358 1.00 21.21 153 VAL D C 1
ATOM 5414 O O . VAL D 1 155 ? 39.291 36.233 73.114 1.00 22.42 153 VAL D O 1
ATOM 5418 N N . THR D 1 156 ? 40.635 37.963 73.696 1.00 20.37 154 THR D N 1
ATOM 5419 C CA . THR D 1 156 ? 41.832 37.097 73.703 1.00 20.06 154 THR D CA 1
ATOM 5420 C C . THR D 1 156 ? 41.742 36.129 74.861 1.00 20.00 154 THR D C 1
ATOM 5421 O O . THR D 1 156 ? 41.035 36.356 75.859 1.00 20.10 154 THR D O 1
ATOM 5425 N N . HIS D 1 157 ? 42.435 35.009 74.698 1.00 19.64 155 HIS D N 1
ATOM 5426 C CA . HIS D 1 157 ? 42.582 34.078 75.780 1.00 20.60 155 HIS D CA 1
ATOM 5427 C C . HIS D 1 157 ? 43.705 34.468 76.735 1.00 20.44 155 HIS D C 1
ATOM 5428 O O . HIS D 1 157 ? 43.622 34.172 77.947 1.00 21.24 155 HIS D O 1
ATOM 5435 N N . ILE D 1 158 ? 44.788 35.020 76.183 1.00 19.35 156 ILE D N 1
ATOM 5436 C CA . ILE D 1 158 ? 45.947 35.448 76.973 1.00 18.93 156 ILE D CA 1
ATOM 5437 C C . ILE D 1 158 ? 45.679 36.820 77.598 1.00 18.99 156 ILE D C 1
ATOM 5438 O O . ILE D 1 158 ? 45.075 37.687 76.981 1.00 19.49 156 ILE D O 1
ATOM 5443 N N . LYS D 1 159 ? 46.092 37.000 78.850 1.00 19.81 157 LYS D N 1
ATOM 5444 C CA . LYS D 1 159 ? 45.909 38.283 79.509 1.00 19.99 157 LYS D CA 1
ATOM 5445 C C . LYS D 1 159 ? 46.762 39.407 78.924 1.00 19.15 157 LYS D C 1
ATOM 5446 O O . LYS D 1 159 ? 47.849 39.180 78.332 1.00 18.86 157 LYS D O 1
ATOM 5452 N N . GLY D 1 160 ? 46.260 40.627 79.113 1.00 18.25 158 GLY D N 1
ATOM 5453 C CA . GLY D 1 160 ? 47.008 41.868 78.796 1.00 17.85 158 GLY D CA 1
ATOM 5454 C C . GLY D 1 160 ? 48.423 41.872 79.367 1.00 18.35 158 GLY D C 1
ATOM 5455 O O . GLY D 1 160 ? 48.635 41.517 80.544 1.00 18.65 158 GLY D O 1
ATOM 5456 N N . GLY D 1 161 ? 49.409 42.190 78.526 1.00 17.94 159 GLY D N 1
ATOM 5457 C CA . GLY D 1 161 ? 50.798 42.247 78.949 1.00 18.22 159 GLY D CA 1
ATOM 5458 C C . GLY D 1 161 ? 51.506 40.906 79.052 1.00 19.02 159 GLY D C 1
ATOM 5459 O O . GLY D 1 161 ? 52.666 40.868 79.425 1.00 19.06 159 GLY D O 1
ATOM 5460 N N . HIS D 1 162 ? 50.834 39.818 78.652 1.00 18.99 160 HIS D N 1
ATOM 5461 C CA . HIS D 1 162 ? 51.380 38.468 78.799 1.00 20.26 160 HIS D CA 1
ATOM 5462 C C . HIS D 1 162 ? 51.318 37.649 77.516 1.00 19.85 160 HIS D C 1
ATOM 5463 O O . HIS D 1 162 ? 51.453 36.435 77.552 1.00 20.37 160 HIS D O 1
ATOM 5470 N N . GLY D 1 163 ? 51.101 38.323 76.378 1.00 19.22 161 GLY D N 1
ATOM 5471 C CA . GLY D 1 163 ? 50.916 37.599 75.119 1.00 18.23 161 GLY D CA 1
ATOM 5472 C C . GLY D 1 163 ? 49.601 37.813 74.405 1.00 19.63 161 GLY D C 1
ATOM 5473 O O . GLY D 1 163 ? 49.346 37.130 73.399 1.00 18.69 161 GLY D O 1
ATOM 5474 N N . ALA D 1 164 ? 48.757 38.727 74.913 1.00 18.12 162 ALA D N 1
ATOM 5475 C CA . ALA D 1 164 ? 47.490 39.048 74.232 1.00 19.20 162 ALA D CA 1
ATOM 5476 C C . ALA D 1 164 ? 47.742 39.633 72.854 1.00 19.09 162 ALA D C 1
ATOM 5477 O O . ALA D 1 164 ? 47.029 39.270 71.880 1.00 18.57 162 ALA D O 1
ATOM 5479 N N . VAL D 1 165 ? 48.722 40.535 72.747 1.00 18.18 163 VAL D N 1
ATOM 5480 C CA . VAL D 1 165 ? 49.083 41.113 71.439 1.00 18.79 163 VAL D CA 1
ATOM 5481 C C . VAL D 1 165 ? 49.610 40.019 70.492 1.00 19.11 163 VAL D C 1
ATOM 5482 O O . VAL D 1 165 ? 49.174 39.880 69.333 1.00 18.78 163 VAL D O 1
ATOM 5486 N N . ARG D 1 166 ? 50.499 39.194 71.014 1.00 19.44 164 ARG D N 1
ATOM 5487 C CA . ARG D 1 166 ? 50.981 38.067 70.193 1.00 19.43 164 ARG D CA 1
ATOM 5488 C C . ARG D 1 166 ? 49.827 37.192 69.693 1.00 18.94 164 ARG D C 1
ATOM 5489 O O . ARG D 1 166 ? 49.837 36.730 68.554 1.00 19.16 164 ARG D O 1
ATOM 5497 N N . GLU D 1 167 ? 48.838 36.954 70.556 1.00 19.42 165 GLU D N 1
ATOM 5498 C CA . GLU D 1 167 ? 47.718 36.089 70.174 1.00 18.84 165 GLU D CA 1
ATOM 5499 C C . GLU D 1 167 ? 46.969 36.629 68.952 1.00 19.06 165 GLU D C 1
ATOM 5500 O O . GLU D 1 167 ? 46.512 35.849 68.108 1.00 19.77 165 GLU D O 1
ATOM 5506 N N . VAL D 1 168 ? 46.783 37.950 68.910 1.00 19.50 166 VAL D N 1
ATOM 5507 C CA . VAL D 1 168 ? 46.116 38.596 67.778 1.00 19.65 166 VAL D CA 1
ATOM 5508 C C . VAL D 1 168 ? 47.034 38.575 66.542 1.00 19.71 166 VAL D C 1
ATOM 5509 O O . VAL D 1 168 ? 46.571 38.303 65.417 1.00 20.61 166 VAL D O 1
ATOM 5513 N N . CYS D 1 169 ? 48.319 38.817 66.737 1.00 19.96 167 CYS D N 1
ATOM 5514 C CA . CYS D 1 169 ? 49.275 38.657 65.618 1.00 20.23 167 CYS D CA 1
ATOM 5515 C C . CYS D 1 169 ? 49.142 37.251 65.054 1.00 20.62 167 CYS D C 1
ATOM 5516 O O . CYS D 1 169 ? 49.131 37.064 63.838 1.00 21.31 167 CYS D O 1
ATOM 5519 N N . ASP D 1 170 ? 49.029 36.261 65.940 1.00 20.28 168 ASP D N 1
ATOM 5520 C CA . ASP D 1 170 ? 48.922 34.869 65.489 1.00 20.45 168 ASP D CA 1
ATOM 5521 C C . ASP D 1 170 ? 47.621 34.565 64.760 1.00 21.02 168 ASP D C 1
ATOM 5522 O O . ASP D 1 170 ? 47.588 33.751 63.841 1.00 21.23 168 ASP D O 1
ATOM 5527 N N . LEU D 1 171 ? 46.525 35.191 65.186 1.00 21.79 169 LEU D N 1
ATOM 5528 C CA . LEU D 1 171 ? 45.249 35.030 64.499 1.00 22.48 169 LEU D CA 1
ATOM 5529 C C . LEU D 1 171 ? 45.351 35.478 63.037 1.00 22.68 169 LEU D C 1
ATOM 5530 O O . LEU D 1 171 ? 44.862 34.787 62.125 1.00 23.17 169 LEU D O 1
ATOM 5535 N N . ILE D 1 172 ? 45.961 36.650 62.820 1.00 21.60 170 ILE D N 1
ATOM 5536 C CA . ILE D 1 172 ? 46.166 37.184 61.474 1.00 23.01 170 ILE D CA 1
ATOM 5537 C C . ILE D 1 172 ? 47.162 36.309 60.687 1.00 23.33 170 ILE D C 1
ATOM 5538 O O . ILE D 1 172 ? 46.909 35.919 59.536 1.00 24.47 170 ILE D O 1
ATOM 5543 N N . LEU D 1 173 ? 48.288 35.987 61.314 1.00 22.20 171 LEU D N 1
ATOM 5544 C CA . LEU D 1 173 ? 49.303 35.155 60.638 1.00 23.46 171 LEU D CA 1
ATOM 5545 C C . LEU D 1 173 ? 48.753 33.770 60.322 1.00 24.52 171 LEU D C 1
ATOM 5546 O O . LEU D 1 173 ? 49.018 33.241 59.257 1.00 25.18 171 LEU D O 1
ATOM 5551 N N . GLN D 1 174 ? 47.997 33.176 61.239 1.00 24.29 172 GLN D N 1
ATOM 5552 C CA . GLN D 1 174 ? 47.367 31.873 60.922 1.00 26.68 172 GLN D CA 1
ATOM 5553 C C . GLN D 1 174 ? 46.405 32.005 59.744 1.00 26.71 172 GLN D C 1
ATOM 5554 O O . GLN D 1 174 ? 46.402 31.182 58.816 1.00 28.29 172 GLN D O 1
ATOM 5560 N N . ALA D 1 175 ? 45.570 33.031 59.761 1.00 27.01 173 ALA D N 1
ATOM 5561 C CA . ALA D 1 175 ? 44.621 33.249 58.653 1.00 28.62 173 ALA D CA 1
ATOM 5562 C C . ALA D 1 175 ? 45.326 33.367 57.297 1.00 29.98 173 ALA D C 1
ATOM 5563 O O . ALA D 1 175 ? 44.745 33.035 56.245 1.00 31.59 173 ALA D O 1
ATOM 5565 N N . ARG D 1 176 ? 46.575 33.829 57.317 1.00 29.97 174 ARG D N 1
ATOM 5566 C CA . ARG D 1 176 ? 47.391 33.990 56.093 1.00 31.63 174 ARG D CA 1
ATOM 5567 C C . ARG D 1 176 ? 48.347 32.808 55.775 1.00 32.32 174 ARG D C 1
ATOM 5568 O O . ARG D 1 176 ? 49.145 32.890 54.848 1.00 33.68 174 ARG D O 1
ATOM 5576 N N . ASN D 1 177 ? 48.276 31.724 56.551 1.00 32.15 175 ASN D N 1
ATOM 5577 C CA . ASN D 1 177 ? 49.276 30.636 56.516 1.00 32.63 175 ASN D CA 1
ATOM 5578 C C . ASN D 1 177 ? 50.751 31.097 56.646 1.00 33.03 175 ASN D C 1
ATOM 5579 O O . ASN D 1 177 ? 51.629 30.665 55.870 1.00 33.33 175 ASN D O 1
ATOM 5584 N N . GLU D 1 178 ? 50.995 31.964 57.622 1.00 31.37 176 GLU D N 1
ATOM 5585 C CA . GLU D 1 178 ? 52.304 32.562 57.860 1.00 33.10 176 GLU D CA 1
ATOM 5586 C C . GLU D 1 178 ? 52.689 32.573 59.357 1.00 32.01 176 GLU D C 1
ATOM 5587 O O . GLU D 1 178 ? 53.358 33.500 59.839 1.00 31.42 176 GLU D O 1
ATOM 5593 N N . LEU D 1 179 ? 52.281 31.544 60.097 1.00 32.21 177 LEU D N 1
ATOM 5594 C CA . LEU D 1 179 ? 52.556 31.501 61.549 1.00 33.26 177 LEU D CA 1
ATOM 5595 C C . LEU D 1 179 ? 54.036 31.455 61.934 1.00 33.56 177 LEU D C 1
ATOM 5596 O O . LEU D 1 179 ? 54.435 31.990 62.992 1.00 33.29 177 LEU D O 1
ATOM 5601 N N . ASP D 1 180 ? 54.838 30.807 61.093 1.00 35.41 178 ASP D N 1
ATOM 5602 C CA . ASP D 1 180 ? 56.255 30.604 61.371 1.00 36.67 178 ASP D CA 1
ATOM 5603 C C . ASP D 1 180 ? 57.077 30.792 60.101 1.00 39.10 178 ASP D C 1
ATOM 5604 O O . ASP D 1 180 ? 57.665 29.830 59.586 1.00 40.20 178 ASP D O 1
ATOM 5609 N N . VAL D 1 181 ? 57.099 32.027 59.587 1.00 40.43 179 VAL D N 1
ATOM 5610 C CA . VAL D 1 181 ? 57.963 32.367 58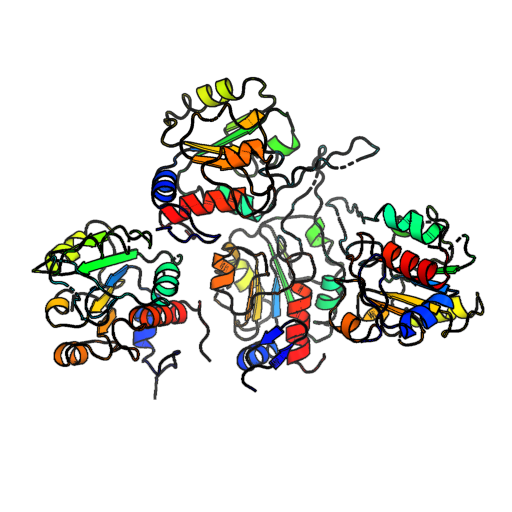.451 1.00 43.58 179 VAL D CA 1
ATOM 5611 C C . VAL D 1 181 ? 59.237 33.023 58.970 1.00 44.06 179 VAL D C 1
ATOM 5612 O O . VAL D 1 181 ? 60.284 32.386 59.014 1.00 46.23 179 VAL D O 1
#

CATH classification: 3.40.50.1000

Radius of gyration: 29.29 Å; Cα contacts (8 Å, |Δi|>4): 1470; chains: 4; bounding box: 70×67×88 Å

Organism: Vibrio cholerae serotype O1 (strain ATCC 39315 / El Tor Inaba N16961) (NCBI:txid243277)

Sequence (692 aa):
SSTVSTLYGEVEPSLLEIAKQIKLLICDVDGVFSDGLIYGNQGEELKTFHTRDGYGVKALNAGIEIAIITGRRSQIVEENRKALGISLIYQGQDDKVQAYYDICCQKLAIAPEQTGYIGDDLIDWPVEKVALRVCVADGHPLLAQRANYVTHIKGGHGAVREVCDLILQARNELLDVHSSSTVSTLYGEVEPSLLEIAKQQIKLLICDVDGVFSDGLIYGNQGEELKTFHTRDGYGVKALNAGIEIAIITGRRSQIVENRKALGISLIYQGQDDKVQAYYDICQQKLAIAPEQTGYIGDDLIDWPVEKVALRVCVADGHPLLAQRANYVTHIKGGHGAVREVCDLILQARNELSSTVSTLYGEVEPSLLEIAKQIKLLICDVDGVFSDGLIYGNQGEELLKTFHTRDGYGVKALNAGIEIAIITGRRSQIVENRKALGISLIYQGQDDKVQAYYDICQKKLAIAPEQTGYIGDDLIDWPVEKVALRVCVADGHPLLAQRANYVTHIKGGHGAVREVCDLILQARNELSTVSTLYGEVEPSLLEIAKQIKKLLICDDVDGVFSDGLIYGNQQGEELKTFHTRDGYGVKALNAGIEIAIITGRRSQIVENRKALGISLIYQGQDDKVQAYYDICCQKKLAIAPEQTGYIGDDLIDWPVEKVALRVCVADGHPLLAQRANYVTHIKGGHGAVREVCDLILQARNELDV